Protein AF-A0A8S4BI84-F1 (afdb_monomer)

Foldseek 3Di:
DWKWFFAAFALLCLLVVHQFAWEFAAAQQWTKIWGGHRRGTDPVLIDIDRDHLQLLLQLLCVVLVVVPDDDDSPPCSVVSSVVLLPQAAADLDLVVLVCCQVVHCPQWDWDQTPVRDIDIDGSSRNVSLCCQQVVVSSPDDDGHPLVSNLVSLVVDDPVRSLVHQAHYEYAADRCPHHCNQVSSVVSNLVCCCVPPVVNPPVCSVVRDGDYHYDPPRNCSSVVSVVVVCVVCVPPPLLDDDPVNCVVVPPVSCVSVRPDDIDEPDVCVVCVSRTDIDDCDDQQFGDNPVVVVVHVCCCCPPNHPVDQQLVAEDEAEGAPPYDPVRVVVVVCCSCPVRNHPYYHYYYPVVVVVVVVPPDDDDDDDD

InterPro domains:
  IPR004000 Actin family [PF00022] (15-255)
  IPR004000 Actin family [PF00022] (261-360)
  IPR004000 Actin family [PR00190] (11-30)
  IPR004000 Actin family [PR00190] (107-123)
  IPR004000 Actin family [PTHR11937] (16-249)
  IPR004000 Actin family [SM00268] (1-257)
  IPR020902 Actin/actin-like conserved site [PS01132] (314-326)
  IPR043129 ATPase, nucleotide binding domain [SSF53067] (17-254)
  IPR043129 ATPase, nucleotide binding domain [SSF53067] (255-356)

Solvent-accessible surface area (backbone atoms only — not comparable to full-atom values): 20328 Å² total; per-residue (Å²): 132,50,40,24,38,54,62,52,67,52,40,51,35,66,60,74,70,44,39,52,22,26,39,40,35,21,33,51,77,38,22,39,39,40,38,28,51,84,42,24,43,41,69,94,53,39,45,78,41,92,52,24,41,51,54,33,38,54,44,37,47,53,50,41,39,77,75,68,44,90,68,49,83,72,84,39,42,66,61,45,41,54,48,44,75,73,65,35,30,32,54,71,51,59,72,58,50,50,48,46,45,73,78,41,69,83,58,53,44,81,44,75,44,97,88,68,51,76,45,80,45,35,57,56,29,33,55,23,55,40,38,52,59,40,24,61,79,75,75,38,88,69,73,14,58,46,57,45,50,50,52,38,45,66,72,44,58,77,84,53,33,65,50,33,38,51,28,27,37,46,25,22,59,51,59,66,37,52,47,39,70,64,28,43,54,50,48,40,51,48,50,43,32,58,76,72,45,71,63,44,67,76,62,51,76,73,61,63,72,34,77,45,72,57,94,64,17,60,48,29,56,59,53,11,46,54,52,49,51,63,75,45,62,88,39,72,87,78,54,85,52,72,66,55,37,71,74,53,44,77,63,48,48,31,81,74,61,64,60,52,79,32,71,45,71,74,29,60,76,43,49,92,71,31,58,77,46,66,26,53,56,92,69,36,82,75,36,65,71,56,42,49,57,53,47,52,48,44,43,30,78,89,58,64,55,55,60,42,62,84,32,71,48,79,44,71,34,47,92,84,60,54,65,71,57,56,51,51,53,50,48,44,42,46,72,75,51,36,34,67,40,80,46,81,41,44,50,76,59,52,56,54,39,71,73,65,62,74,82,81,95,81,88,79,135

Mean predicted aligned error: 13.72 Å

Organism: NCBI:txid238744

pLDDT: mean 82.29, std 16.33, range [29.36, 97.94]

Sequence (365 aa):
MVLFWREKPCFCDIYTGLLTGVVVDSGDGVTHICPVYEGFSLPHLTRRLDIAGRDITRYLIKLLLLRGYAFNHSADFETVRMLKEKLCYVGYNIEQEQRLALETTHLVESYMLPDGRQVNVGGERFGAPEALFQPHLINVEGAGVAELLFNTIQAADIDLRADFYKHIVLSGGTTMYPGLPSRLEREIKQLYLERVLEGDVQKLSKFKIRIEDPPRRKHMVFLGGAVLANIMKDKDSFWLSRAEYQEKGLAVLQKLGGGDVMVGAEASACRSLLEVSYPMENGMVRCWEDMLHLWDHTFGPDRLHISPPESKILLTEPPMNPTKNREKITEVMFEKYQFHGIYVAIQAVLTLYAQGRRTITLFTQ

Structure (mmCIF, N/CA/C/O backbone):
data_AF-A0A8S4BI84-F1
#
_entry.id   AF-A0A8S4BI84-F1
#
loop_
_atom_site.group_PDB
_atom_site.id
_atom_site.type_symbol
_atom_site.label_atom_id
_atom_site.label_alt_id
_atom_site.label_comp_id
_atom_site.label_asym_id
_atom_site.label_entity_id
_atom_site.label_seq_id
_atom_site.pdbx_PDB_ins_code
_atom_site.Cartn_x
_atom_site.Cartn_y
_atom_site.Cartn_z
_atom_site.occupancy
_atom_site.B_iso_or_equiv
_atom_site.auth_seq_id
_atom_site.auth_comp_id
_atom_site.auth_asym_id
_atom_site.auth_atom_id
_atom_site.pdbx_PDB_model_num
ATOM 1 N N . MET A 1 1 ? 11.502 -11.682 -30.658 1.00 37.31 1 MET A N 1
ATOM 2 C CA . MET A 1 1 ? 12.633 -10.888 -30.132 1.00 37.31 1 MET A CA 1
ATOM 3 C C . MET A 1 1 ? 12.056 -9.891 -29.127 1.00 37.31 1 MET A C 1
ATOM 5 O O . MET A 1 1 ? 10.971 -9.385 -29.384 1.00 37.31 1 MET A O 1
ATOM 9 N N . VAL A 1 2 ? 12.666 -9.761 -27.947 1.00 33.56 2 VAL A N 1
ATOM 10 C CA . VAL A 1 2 ? 12.025 -9.272 -26.709 1.00 33.56 2 VAL A CA 1
ATOM 11 C C . VAL A 1 2 ? 12.875 -8.163 -26.092 1.00 33.56 2 VAL A C 1
ATOM 13 O O . VAL A 1 2 ? 14.104 -8.276 -26.128 1.00 33.56 2 VAL A O 1
ATOM 16 N N . LEU A 1 3 ? 12.231 -7.128 -25.551 1.00 29.36 3 LEU A N 1
ATOM 17 C CA . LEU A 1 3 ? 12.868 -6.030 -24.819 1.00 29.36 3 LEU A CA 1
ATOM 18 C C . LEU A 1 3 ? 12.619 -6.178 -23.329 1.00 29.36 3 LEU A C 1
ATOM 20 O O . LEU A 1 3 ? 11.584 -6.697 -22.910 1.00 29.36 3 LEU A O 1
ATOM 24 N N . PHE A 1 4 ? 13.586 -5.719 -22.551 1.00 37.12 4 PHE A N 1
ATOM 25 C CA . PHE A 1 4 ? 13.602 -5.903 -21.117 1.00 37.12 4 PHE A CA 1
ATOM 26 C C . PHE A 1 4 ? 14.158 -4.670 -20.404 1.00 37.12 4 PHE A C 1
ATOM 28 O O . PHE A 1 4 ? 15.127 -4.082 -20.881 1.00 37.12 4 PHE A O 1
ATOM 35 N N . TRP A 1 5 ? 13.585 -4.319 -19.253 1.00 33.31 5 TRP A N 1
ATOM 36 C CA . TRP A 1 5 ? 13.916 -3.103 -18.497 1.00 33.31 5 TRP A CA 1
ATOM 37 C C . TRP A 1 5 ? 14.425 -3.421 -17.088 1.00 33.31 5 TRP A C 1
ATOM 39 O O . TRP A 1 5 ? 13.824 -4.248 -16.407 1.00 33.31 5 TRP A O 1
ATOM 49 N N . ARG A 1 6 ? 15.502 -2.759 -16.630 1.00 32.44 6 ARG A N 1
ATOM 50 C CA . ARG A 1 6 ? 15.946 -2.799 -15.217 1.00 32.44 6 ARG A CA 1
ATOM 51 C C . ARG A 1 6 ? 15.224 -1.774 -14.354 1.00 32.44 6 ARG A C 1
ATOM 53 O O . ARG A 1 6 ? 15.107 -0.611 -14.735 1.00 32.44 6 ARG A O 1
ATOM 60 N N . GLU A 1 7 ? 14.881 -2.179 -13.135 1.00 40.94 7 GLU A N 1
ATOM 61 C CA . GLU A 1 7 ? 14.200 -1.328 -12.152 1.00 40.94 7 GLU A CA 1
ATOM 62 C C . GLU A 1 7 ? 15.023 -1.145 -10.868 1.00 40.94 7 GLU A C 1
ATOM 64 O O . GLU A 1 7 ? 16.188 -1.531 -10.809 1.00 40.94 7 GLU A O 1
ATOM 69 N N . LYS A 1 8 ? 14.490 -0.425 -9.871 1.00 43.69 8 LYS A N 1
ATOM 70 C CA . LYS A 1 8 ? 15.256 0.111 -8.728 1.00 43.69 8 LYS A CA 1
ATOM 71 C C . LYS A 1 8 ? 15.120 -0.706 -7.443 1.00 43.69 8 LYS A C 1
ATOM 73 O O . LYS A 1 8 ? 14.076 -1.314 -7.224 1.00 43.69 8 LYS A O 1
ATOM 78 N N . PRO A 1 9 ? 16.095 -0.599 -6.522 1.00 45.34 9 PRO A N 1
ATOM 79 C CA . PRO A 1 9 ? 15.966 -1.142 -5.178 1.00 45.34 9 PRO A CA 1
ATOM 80 C C . PRO A 1 9 ? 15.015 -0.361 -4.276 1.00 45.34 9 PRO A C 1
ATOM 82 O O . PRO A 1 9 ? 15.016 0.871 -4.243 1.00 45.34 9 PRO A O 1
ATOM 85 N N . CYS A 1 10 ? 14.222 -1.102 -3.502 1.00 52.59 10 CYS A N 1
ATOM 86 C CA . CYS A 1 10 ? 13.316 -0.563 -2.496 1.00 52.59 10 CYS A CA 1
ATOM 87 C C . CYS A 1 10 ? 14.057 -0.323 -1.172 1.00 52.59 10 CYS A C 1
ATOM 89 O O . CYS A 1 10 ? 14.676 -1.223 -0.605 1.00 52.59 10 CYS A O 1
ATOM 91 N N . PHE A 1 11 ? 13.994 0.907 -0.654 1.00 53.00 11 PHE A N 1
ATOM 92 C CA . PHE A 1 11 ? 14.768 1.321 0.524 1.00 53.00 11 PHE A CA 1
ATOM 93 C C . PHE A 1 11 ? 14.364 0.618 1.824 1.00 53.00 11 PHE A C 1
ATOM 95 O O . PHE A 1 11 ? 15.198 0.469 2.716 1.00 53.00 11 PHE A O 1
ATOM 102 N N . CYS A 1 12 ? 13.102 0.200 1.949 1.00 51.00 12 CYS A N 1
ATOM 103 C CA . CYS A 1 12 ? 12.615 -0.475 3.154 1.00 51.00 12 CYS A CA 1
ATOM 104 C C . CYS A 1 12 ? 13.267 -1.850 3.333 1.00 51.00 12 CYS A C 1
ATOM 106 O O . CYS A 1 12 ? 13.656 -2.201 4.446 1.00 51.00 12 CYS A O 1
ATOM 108 N N . ASP A 1 13 ? 13.472 -2.569 2.232 1.00 50.44 13 ASP A N 1
ATOM 109 C CA . ASP A 1 13 ? 14.005 -3.933 2.243 1.00 50.44 13 ASP A CA 1
ATOM 110 C C . ASP A 1 13 ? 15.516 -3.958 2.522 1.00 50.44 13 ASP A C 1
ATOM 112 O O . ASP A 1 13 ? 16.015 -4.808 3.260 1.00 50.44 13 ASP A O 1
ATOM 116 N N . ILE A 1 14 ? 16.239 -2.923 2.077 1.00 52.97 14 ILE A N 1
ATOM 117 C CA . ILE A 1 14 ? 17.652 -2.708 2.435 1.00 52.97 14 ILE A CA 1
ATOM 118 C C . ILE A 1 14 ? 17.831 -2.575 3.958 1.00 52.97 14 ILE A C 1
ATOM 120 O O . ILE A 1 14 ? 18.846 -3.012 4.500 1.00 52.97 14 ILE A O 1
ATOM 124 N N . TYR A 1 15 ? 16.862 -1.982 4.663 1.00 53.41 15 TYR A N 1
ATOM 125 C CA . TYR A 1 15 ? 16.938 -1.816 6.116 1.00 53.41 15 TYR A CA 1
ATOM 126 C C . TYR A 1 15 ? 16.636 -3.111 6.879 1.00 53.41 15 TYR A C 1
ATOM 128 O O . TYR A 1 15 ? 17.268 -3.383 7.899 1.00 53.41 15 TYR A O 1
ATOM 136 N N . THR A 1 16 ? 15.676 -3.906 6.406 1.00 59.72 16 THR A N 1
ATOM 137 C CA . THR A 1 16 ? 15.330 -5.195 7.025 1.00 59.72 16 THR A CA 1
ATOM 138 C C . THR A 1 16 ? 16.296 -6.314 6.629 1.00 59.72 16 THR A C 1
ATOM 140 O O . THR A 1 16 ? 16.311 -7.361 7.275 1.00 59.72 16 THR A O 1
ATOM 143 N N . GLY A 1 17 ? 17.142 -6.087 5.617 1.00 65.88 17 GLY A N 1
ATOM 144 C CA . GLY A 1 17 ? 18.071 -7.085 5.085 1.00 65.88 17 GLY A CA 1
ATOM 145 C C . GLY A 1 17 ? 17.378 -8.133 4.212 1.00 65.88 17 GLY A C 1
ATOM 146 O O . GLY A 1 17 ? 17.958 -9.184 3.938 1.00 65.88 17 GLY A O 1
ATOM 147 N N . LEU A 1 18 ? 16.140 -7.863 3.797 1.00 76.81 18 LEU A N 1
ATOM 148 C CA . LEU A 1 18 ? 15.401 -8.695 2.863 1.00 76.81 18 LEU A CA 1
ATOM 149 C C . LEU A 1 18 ? 15.699 -8.215 1.444 1.00 76.81 18 LEU A C 1
ATOM 151 O O . LEU A 1 18 ? 15.818 -7.025 1.187 1.00 76.81 18 LEU A O 1
ATOM 155 N N . LEU A 1 19 ? 15.855 -9.151 0.514 1.00 76.75 19 LEU A N 1
ATOM 156 C CA . LEU A 1 19 ? 15.965 -8.828 -0.912 1.00 76.75 19 LEU A CA 1
ATOM 157 C C . LEU A 1 19 ? 14.649 -9.103 -1.643 1.00 76.75 19 LEU A C 1
ATOM 159 O O . LEU A 1 19 ? 14.375 -8.490 -2.665 1.00 76.75 19 LEU A O 1
ATOM 163 N N . THR A 1 20 ? 13.814 -9.984 -1.099 1.00 84.75 20 THR A N 1
ATOM 164 C CA . THR A 1 20 ? 12.537 -10.370 -1.695 1.00 84.75 20 THR A CA 1
ATOM 165 C C . THR A 1 20 ? 11.432 -10.231 -0.659 1.00 84.75 20 THR A C 1
ATOM 167 O O . THR A 1 20 ? 11.575 -10.718 0.463 1.00 84.75 20 THR A O 1
ATOM 170 N N . GLY A 1 21 ? 10.333 -9.585 -1.035 1.00 90.25 21 GLY A N 1
ATOM 171 C CA . GLY A 1 21 ? 9.196 -9.341 -0.160 1.00 90.25 21 GLY A CA 1
ATOM 172 C C . GLY A 1 21 ? 8.162 -8.404 -0.770 1.00 90.25 21 GLY A C 1
ATOM 173 O O . GLY A 1 21 ? 8.218 -8.052 -1.943 1.00 90.25 21 GLY A O 1
ATOM 174 N N . VAL A 1 22 ? 7.182 -8.012 0.035 1.00 93.88 22 VAL A N 1
ATOM 175 C CA . VAL A 1 22 ? 6.178 -7.016 -0.337 1.00 93.88 22 VAL A CA 1
ATOM 176 C C . VAL A 1 22 ? 6.125 -5.949 0.736 1.00 93.88 22 VAL A C 1
ATOM 178 O O . VAL A 1 22 ? 5.814 -6.231 1.892 1.00 93.88 22 VAL A O 1
ATOM 181 N N . VAL A 1 23 ? 6.388 -4.708 0.342 1.00 93.75 23 VAL A N 1
ATOM 182 C CA . VAL A 1 23 ? 6.321 -3.555 1.235 1.00 93.75 23 VAL A CA 1
ATOM 183 C C . VAL A 1 23 ? 4.927 -2.950 1.167 1.00 93.75 23 VAL A C 1
ATOM 185 O O . VAL A 1 23 ? 4.461 -2.557 0.097 1.00 93.75 23 VAL A O 1
ATOM 188 N N . VAL A 1 24 ? 4.272 -2.840 2.319 1.00 95.69 24 VAL A N 1
ATOM 189 C CA . VAL A 1 24 ? 3.043 -2.063 2.498 1.00 95.69 24 VAL A CA 1
ATOM 190 C C . VAL A 1 24 ? 3.432 -0.734 3.133 1.00 95.69 24 VAL A C 1
ATOM 192 O O . VAL A 1 24 ? 3.633 -0.653 4.346 1.00 95.69 24 VAL A O 1
ATOM 195 N N . ASP A 1 25 ? 3.563 0.304 2.313 1.00 94.31 25 ASP A N 1
ATOM 196 C CA . ASP A 1 25 ? 3.909 1.650 2.764 1.00 94.31 25 ASP A CA 1
ATOM 197 C C . ASP A 1 25 ? 2.653 2.516 2.859 1.00 94.31 25 ASP A C 1
ATOM 199 O O . ASP A 1 25 ? 2.055 2.867 1.845 1.00 94.31 25 ASP A O 1
ATOM 203 N N . SER A 1 26 ? 2.233 2.856 4.079 1.00 94.38 26 SER A N 1
ATOM 204 C CA . SER A 1 26 ? 1.053 3.696 4.319 1.00 94.38 26 SER A CA 1
ATOM 205 C C . SER A 1 26 ? 1.449 5.019 4.974 1.00 94.38 26 SER A C 1
ATOM 207 O O . SER A 1 26 ? 1.769 5.093 6.169 1.00 94.38 26 SER A O 1
ATOM 209 N N . GLY A 1 27 ? 1.450 6.079 4.161 1.00 88.94 27 GLY A N 1
ATOM 210 C CA . GLY A 1 27 ? 1.873 7.428 4.537 1.00 88.94 27 GLY A CA 1
ATOM 211 C C . GLY A 1 27 ? 0.734 8.316 5.046 1.00 88.94 27 GLY A C 1
ATOM 212 O O . GLY A 1 27 ? -0.234 7.846 5.644 1.00 88.94 27 GLY A O 1
ATOM 213 N N . ASP A 1 28 ? 0.852 9.628 4.817 1.00 88.25 28 ASP A N 1
ATOM 214 C CA . ASP A 1 28 ? -0.221 10.593 5.113 1.00 88.25 28 ASP A CA 1
ATOM 215 C C . ASP A 1 28 ? -1.261 10.673 3.989 1.00 88.25 28 ASP A C 1
ATOM 217 O O . ASP A 1 28 ? -2.449 10.726 4.274 1.00 88.25 28 ASP A O 1
ATOM 221 N N . GLY A 1 29 ? -0.837 10.672 2.721 1.00 86.44 29 GLY A N 1
ATOM 222 C CA . GLY A 1 29 ? -1.740 10.906 1.585 1.00 86.44 29 GLY A CA 1
ATOM 223 C C . GLY A 1 29 ? -2.065 9.687 0.725 1.00 86.44 29 GLY A C 1
ATOM 224 O O . GLY A 1 29 ? -3.016 9.737 -0.040 1.00 86.44 29 GLY A O 1
ATOM 225 N N . VAL A 1 30 ? -1.271 8.621 0.804 1.00 91.50 30 VAL A N 1
ATOM 226 C CA . VAL A 1 30 ? -1.419 7.445 -0.060 1.00 91.50 30 VAL A CA 1
ATOM 227 C C . VAL A 1 30 ? -0.842 6.204 0.614 1.00 91.50 30 VAL A C 1
ATOM 229 O O . VAL A 1 30 ? 0.085 6.309 1.425 1.00 91.50 30 VAL A O 1
ATOM 232 N N . THR A 1 31 ? -1.392 5.044 0.265 1.00 92.75 31 THR A N 1
ATOM 233 C CA . THR A 1 31 ? -0.838 3.738 0.614 1.00 92.75 31 THR A CA 1
ATOM 234 C C . THR A 1 31 ? -0.375 3.022 -0.653 1.00 92.75 31 THR A C 1
ATOM 236 O O . THR A 1 31 ? -1.124 2.926 -1.622 1.00 92.75 31 THR A O 1
ATOM 239 N N . HIS A 1 32 ? 0.853 2.513 -0.653 1.00 92.38 32 HIS A N 1
ATOM 240 C CA . HIS A 1 32 ? 1.416 1.720 -1.740 1.00 92.38 32 HIS A CA 1
ATOM 241 C C . HIS A 1 32 ? 1.693 0.297 -1.276 1.00 92.38 32 HIS A C 1
ATOM 243 O O . HIS A 1 32 ? 2.150 0.064 -0.159 1.00 92.38 32 HIS A O 1
ATOM 249 N N . ILE A 1 33 ? 1.446 -0.649 -2.172 1.00 94.38 33 ILE A N 1
ATOM 250 C CA . ILE A 1 33 ? 1.879 -2.033 -2.034 1.00 94.38 33 ILE A CA 1
ATOM 251 C C . ILE A 1 33 ? 2.880 -2.274 -3.152 1.00 94.38 33 ILE A C 1
ATOM 253 O O . ILE A 1 33 ? 2.511 -2.245 -4.327 1.00 94.38 33 ILE A O 1
ATOM 257 N N . CYS A 1 34 ? 4.138 -2.463 -2.773 1.00 91.31 34 CYS A N 1
ATOM 258 C CA . CYS A 1 34 ? 5.268 -2.576 -3.683 1.00 91.31 34 CYS A CA 1
ATOM 259 C C . CYS A 1 34 ? 5.944 -3.937 -3.485 1.00 91.31 34 CYS A C 1
ATOM 261 O O . CYS A 1 34 ? 6.628 -4.137 -2.477 1.00 91.31 34 CYS A O 1
ATOM 263 N N . PRO A 1 35 ? 5.727 -4.897 -4.397 1.00 89.69 35 PRO A N 1
ATOM 264 C CA . PRO A 1 35 ? 6.488 -6.137 -4.429 1.00 89.69 35 PRO A CA 1
ATOM 265 C C . PRO A 1 35 ? 7.923 -5.876 -4.863 1.00 89.69 35 PRO A C 1
ATOM 267 O O . PRO A 1 35 ? 8.177 -5.073 -5.762 1.00 89.69 35 PRO A O 1
ATOM 270 N N . VAL A 1 36 ? 8.850 -6.575 -4.226 1.00 84.75 36 VAL A N 1
ATOM 271 C CA . VAL A 1 36 ? 10.286 -6.446 -4.436 1.00 84.75 36 VAL A CA 1
ATOM 272 C C . VAL A 1 36 ? 10.872 -7.841 -4.538 1.00 84.75 36 VAL A C 1
ATOM 274 O O . VAL A 1 36 ? 10.562 -8.712 -3.728 1.00 84.75 36 VAL A O 1
ATOM 277 N N . TYR A 1 37 ? 11.706 -8.071 -5.539 1.00 83.62 37 TYR A N 1
ATOM 278 C CA . TYR A 1 37 ? 12.355 -9.347 -5.787 1.00 83.62 37 TYR A CA 1
A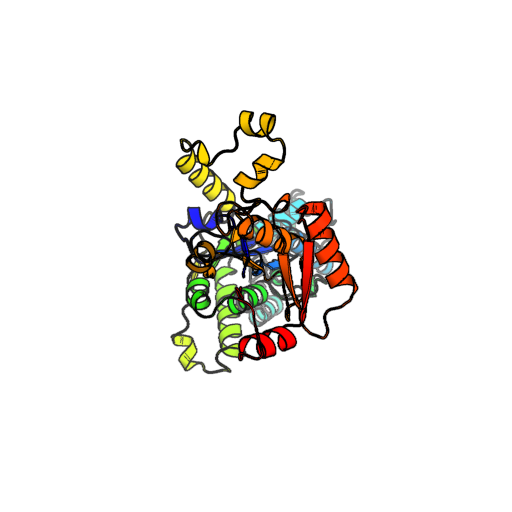TOM 279 C C . TYR A 1 37 ? 13.845 -9.124 -6.044 1.00 83.62 37 TYR A C 1
ATOM 281 O O . TYR A 1 37 ? 14.212 -8.290 -6.865 1.00 83.62 37 TYR A O 1
ATOM 289 N N . GLU A 1 38 ? 14.703 -9.826 -5.301 1.00 78.38 38 GLU A N 1
ATOM 290 C CA . GLU A 1 38 ? 16.170 -9.712 -5.374 1.00 78.38 38 GLU A CA 1
ATOM 291 C C . GLU A 1 38 ? 16.710 -8.268 -5.315 1.00 78.38 38 GLU A C 1
ATOM 293 O O . GLU A 1 38 ? 17.726 -7.920 -5.914 1.00 78.38 38 GLU A O 1
ATOM 298 N N . GLY A 1 39 ? 16.039 -7.414 -4.546 1.00 67.56 39 GLY A N 1
ATOM 299 C CA . GLY A 1 39 ? 16.393 -6.014 -4.383 1.00 67.56 39 GLY A CA 1
ATOM 300 C C . GLY A 1 39 ? 15.920 -5.138 -5.534 1.00 67.56 39 GLY A C 1
ATOM 301 O O . GLY A 1 39 ? 16.457 -4.052 -5.688 1.00 67.56 39 GLY A O 1
ATOM 302 N N . PHE A 1 40 ? 14.930 -5.563 -6.318 1.00 68.69 40 PHE A N 1
ATOM 303 C CA . PHE A 1 40 ? 14.316 -4.782 -7.390 1.00 68.69 40 PHE A CA 1
ATOM 304 C C . PHE A 1 40 ? 12.805 -4.682 -7.187 1.00 68.69 40 PHE A C 1
ATOM 306 O O . PHE A 1 40 ? 12.138 -5.689 -6.970 1.00 68.69 40 PHE A O 1
ATOM 313 N N . SER A 1 41 ? 12.251 -3.469 -7.227 1.00 75.25 41 SER A N 1
ATOM 314 C CA . SER A 1 41 ? 10.800 -3.256 -7.217 1.00 75.25 41 SER A CA 1
ATOM 315 C C . SER A 1 41 ? 10.163 -3.810 -8.487 1.00 75.25 41 SER A C 1
ATOM 317 O O . SER A 1 41 ? 10.793 -3.714 -9.532 1.00 75.25 41 SER A O 1
ATOM 319 N N . LEU A 1 42 ? 8.910 -4.270 -8.409 1.00 78.00 42 LEU A N 1
ATOM 320 C CA . LEU A 1 42 ? 8.088 -4.697 -9.549 1.00 78.00 42 LEU A CA 1
ATOM 321 C C . LEU A 1 42 ? 6.921 -3.697 -9.778 1.00 78.00 42 LEU A C 1
ATOM 323 O O . LEU A 1 42 ? 5.830 -3.870 -9.221 1.00 78.00 42 LEU A O 1
ATOM 327 N N . PRO A 1 43 ? 7.090 -2.621 -10.567 1.00 76.19 43 PRO A N 1
ATOM 328 C CA . PRO A 1 43 ? 6.110 -1.565 -10.826 1.00 76.19 43 PRO A CA 1
ATOM 329 C C . PRO A 1 43 ? 4.832 -2.052 -11.492 1.00 76.19 43 PRO A C 1
ATOM 331 O O . PRO A 1 43 ? 3.756 -1.613 -11.093 1.00 76.19 43 PRO A O 1
ATOM 334 N N . HIS A 1 44 ? 4.906 -3.011 -12.418 1.00 77.94 44 HIS A N 1
ATOM 335 C CA . HIS A 1 44 ? 3.715 -3.601 -13.047 1.00 77.94 44 HIS A CA 1
ATOM 336 C C . HIS A 1 44 ? 2.784 -4.296 -12.026 1.00 77.94 44 HIS A C 1
ATOM 338 O O . HIS A 1 44 ? 1.559 -4.338 -12.208 1.00 77.94 44 HIS A O 1
ATOM 344 N N . LEU A 1 45 ? 3.338 -4.778 -10.906 1.00 82.62 45 LEU A N 1
ATOM 345 C CA . LEU A 1 45 ? 2.587 -5.319 -9.767 1.00 82.62 45 LEU A CA 1
ATOM 346 C C . LEU A 1 45 ? 2.327 -4.289 -8.667 1.00 82.62 45 LEU A C 1
ATOM 348 O O . LEU A 1 45 ? 1.527 -4.550 -7.771 1.00 82.62 45 LEU A O 1
ATOM 352 N N . THR A 1 46 ? 2.959 -3.119 -8.717 1.00 86.00 46 THR A N 1
ATOM 353 C CA . THR A 1 46 ? 2.775 -2.099 -7.691 1.00 86.00 46 THR A CA 1
ATOM 354 C C . THR A 1 46 ? 1.348 -1.572 -7.766 1.00 86.00 46 THR A C 1
ATOM 356 O O . THR A 1 46 ? 0.797 -1.294 -8.837 1.00 86.00 46 THR A O 1
ATOM 359 N N . ARG A 1 47 ? 0.707 -1.487 -6.603 1.00 90.31 47 ARG A N 1
ATOM 360 C CA . ARG A 1 47 ? -0.666 -1.004 -6.467 1.00 90.31 47 ARG A CA 1
ATOM 361 C C . ARG A 1 47 ? -0.708 0.162 -5.507 1.00 90.31 47 ARG A C 1
ATOM 363 O O . ARG A 1 47 ? 0.059 0.241 -4.547 1.00 90.31 47 ARG A O 1
ATOM 370 N N . ARG A 1 48 ? -1.633 1.068 -5.790 1.00 90.81 48 ARG A N 1
ATOM 371 C CA . ARG A 1 48 ? -1.860 2.286 -5.033 1.00 90.81 48 ARG A CA 1
ATOM 372 C C . ARG A 1 48 ? -3.283 2.272 -4.498 1.00 90.81 48 ARG A C 1
ATOM 374 O O . ARG A 1 48 ? -4.216 1.988 -5.241 1.00 90.81 48 ARG A O 1
ATOM 381 N N . LEU A 1 49 ? -3.417 2.595 -3.222 1.00 91.62 49 LEU A N 1
ATOM 382 C CA . LEU A 1 49 ? -4.678 2.852 -2.551 1.00 91.62 49 LEU A CA 1
ATOM 383 C C . LEU A 1 49 ? -4.702 4.330 -2.157 1.00 91.62 49 LEU A C 1
ATOM 385 O O . LEU A 1 49 ? -3.845 4.792 -1.397 1.00 91.62 49 LEU A O 1
ATOM 389 N N . ASP A 1 50 ? -5.694 5.062 -2.657 1.00 92.94 50 ASP A N 1
ATOM 390 C CA . ASP A 1 50 ? -5.915 6.485 -2.360 1.00 92.94 50 ASP A CA 1
ATOM 391 C C . ASP A 1 50 ? -6.589 6.685 -0.993 1.00 92.94 50 ASP A C 1
ATOM 393 O O . ASP A 1 50 ? -7.569 7.411 -0.848 1.00 92.94 50 ASP A O 1
ATOM 397 N N . ILE A 1 51 ? -6.069 5.980 0.014 1.00 94.06 51 ILE A N 1
ATOM 398 C CA . ILE A 1 51 ? -6.485 6.057 1.412 1.00 94.06 51 ILE A CA 1
ATOM 399 C C . ILE A 1 51 ? -5.238 5.983 2.275 1.00 94.06 51 ILE A C 1
ATOM 401 O O . ILE A 1 51 ? -4.436 5.051 2.153 1.00 94.06 51 ILE A O 1
ATOM 405 N N . ALA A 1 52 ? -5.085 6.950 3.171 1.00 94.62 52 ALA A N 1
ATOM 406 C CA . ALA A 1 52 ? -3.980 6.979 4.115 1.00 94.62 52 ALA A CA 1
ATOM 407 C C . ALA A 1 52 ? -4.321 7.777 5.384 1.00 94.62 52 ALA A C 1
ATOM 409 O O . ALA A 1 52 ? -5.484 7.959 5.753 1.00 94.62 52 ALA A O 1
ATOM 410 N N . GLY A 1 53 ? -3.293 8.239 6.100 1.00 94.50 53 GLY A N 1
ATOM 411 C CA . GLY A 1 53 ? -3.438 8.890 7.398 1.00 94.50 53 GLY A CA 1
ATOM 412 C C . GLY A 1 53 ? -4.359 10.111 7.391 1.00 94.50 53 GLY A C 1
ATOM 413 O O . GLY A 1 53 ? -5.096 10.306 8.361 1.00 94.50 53 GLY A O 1
ATOM 414 N N . ARG A 1 54 ? -4.345 10.905 6.319 1.00 94.44 54 ARG A N 1
ATOM 415 C CA . ARG A 1 54 ? -5.160 12.109 6.141 1.00 94.44 54 ARG A CA 1
ATOM 416 C C . ARG A 1 54 ? -6.635 11.783 6.010 1.00 94.44 54 ARG A C 1
ATOM 418 O O . ARG A 1 54 ? -7.454 12.448 6.643 1.00 94.44 54 ARG A O 1
ATOM 425 N N . ASP A 1 55 ? -6.967 10.770 5.222 1.00 95.75 55 ASP A N 1
ATOM 426 C CA . ASP A 1 55 ? -8.350 10.362 4.971 1.00 95.75 55 ASP A CA 1
ATOM 427 C C . ASP A 1 55 ? -8.970 9.779 6.237 1.00 95.75 55 ASP A C 1
ATOM 429 O O . ASP A 1 55 ? -10.088 10.139 6.599 1.00 95.75 55 ASP A O 1
ATOM 433 N N . ILE A 1 56 ? -8.190 9.003 6.997 1.00 96.81 56 ILE A N 1
ATOM 434 C CA . ILE A 1 56 ? -8.601 8.500 8.312 1.00 96.81 56 ILE A CA 1
ATOM 435 C C . ILE A 1 56 ? -8.832 9.655 9.293 1.00 96.81 56 ILE A C 1
ATOM 437 O O . ILE A 1 56 ? -9.830 9.656 10.009 1.00 96.81 56 ILE A O 1
ATOM 441 N N . THR A 1 57 ? -7.957 10.671 9.318 1.00 96.75 57 THR A N 1
ATOM 442 C CA . THR A 1 57 ? -8.173 11.862 10.159 1.00 96.75 57 THR A CA 1
ATOM 443 C C . THR A 1 57 ? -9.462 12.587 9.756 1.00 96.75 57 THR A C 1
ATOM 445 O O . THR A 1 57 ? -10.264 12.931 10.622 1.00 96.75 57 THR A O 1
ATOM 448 N N . ARG A 1 58 ? -9.717 12.786 8.454 1.00 95.00 58 ARG A N 1
ATOM 449 C CA . ARG A 1 58 ? -10.965 13.413 7.972 1.00 95.00 58 ARG A CA 1
ATOM 450 C C . ARG A 1 58 ? -12.196 12.593 8.341 1.00 95.00 58 ARG A C 1
ATOM 452 O O . ARG A 1 58 ? -13.218 13.165 8.719 1.00 95.00 58 ARG A O 1
ATOM 459 N N . TYR A 1 59 ? -12.097 11.272 8.249 1.00 96.31 59 TYR A N 1
ATOM 460 C CA . TYR A 1 59 ? -13.185 10.379 8.609 1.00 96.31 59 TYR A CA 1
ATOM 461 C C . TYR A 1 59 ? -13.460 10.396 10.113 1.00 96.31 59 TYR A C 1
ATOM 463 O O . TYR A 1 59 ? -14.616 10.488 10.518 1.00 96.31 59 TYR A O 1
ATOM 471 N N . LEU A 1 60 ? -12.418 10.441 10.945 1.00 96.69 60 LEU A N 1
ATOM 472 C CA . LEU A 1 60 ? -12.562 10.595 12.390 1.00 96.69 60 LEU A CA 1
ATOM 473 C C . LEU A 1 60 ? -13.275 11.904 12.762 1.00 96.69 60 LEU A C 1
ATOM 475 O O . LEU A 1 60 ? -14.153 11.886 13.618 1.00 96.69 60 LEU A O 1
ATOM 479 N N . ILE A 1 61 ? -12.975 13.018 12.081 1.00 95.62 61 ILE A N 1
ATOM 480 C CA . ILE A 1 61 ? -13.710 14.286 12.262 1.00 95.62 61 ILE A CA 1
ATOM 481 C C . ILE A 1 61 ? -15.204 14.086 11.972 1.00 95.62 61 ILE A C 1
ATOM 483 O O . ILE A 1 61 ? -16.046 14.508 12.762 1.00 95.62 61 ILE A O 1
ATOM 487 N N . LYS A 1 62 ? -15.542 13.397 10.873 1.00 94.56 62 LYS A N 1
ATOM 488 C CA . LYS A 1 62 ? -16.934 13.088 10.509 1.00 94.56 62 LYS A CA 1
ATOM 489 C C . LYS A 1 62 ? -17.624 12.223 11.571 1.00 94.56 62 LYS A C 1
ATOM 491 O O . LYS A 1 62 ? -18.765 12.502 11.922 1.00 94.56 62 LYS A O 1
ATOM 496 N N . LEU A 1 63 ? -16.944 11.206 12.103 1.00 94.94 63 LEU A N 1
ATOM 497 C CA . LEU A 1 63 ? -17.487 10.345 13.161 1.00 94.94 63 LEU A CA 1
ATOM 498 C C . LEU A 1 63 ? -17.725 11.116 14.469 1.00 94.94 63 LEU A C 1
ATOM 500 O O . LEU A 1 63 ? -18.785 10.988 15.077 1.00 94.94 63 LEU A O 1
ATOM 504 N N . LEU A 1 64 ? -16.780 11.969 14.871 1.00 94.56 64 LEU A N 1
ATOM 505 C CA . LEU A 1 64 ? -16.923 12.817 16.057 1.00 94.56 64 LEU A CA 1
ATOM 506 C C . LEU A 1 64 ? -18.057 13.842 15.899 1.00 94.56 64 LEU A C 1
ATOM 508 O O . LEU A 1 64 ? -18.782 14.100 16.861 1.00 94.56 64 LEU A O 1
ATOM 512 N N . LEU A 1 65 ? -18.265 14.362 14.685 1.00 93.56 65 LEU A N 1
ATOM 513 C CA . LEU A 1 65 ? -19.386 15.246 14.369 1.00 93.56 65 LEU A CA 1
ATOM 514 C C . LEU A 1 65 ? -20.739 14.544 14.540 1.00 93.56 65 LEU A C 1
ATOM 516 O O . LEU A 1 65 ? -21.644 15.113 15.147 1.00 93.56 65 LEU A O 1
ATOM 520 N N . LEU A 1 66 ? -20.865 13.295 14.077 1.00 92.25 66 LEU A N 1
ATOM 521 C CA . LEU A 1 66 ? -22.080 12.486 14.259 1.00 92.25 66 LEU A CA 1
ATOM 522 C C . LEU A 1 66 ? -22.380 12.192 15.737 1.00 92.25 66 LEU A C 1
ATOM 524 O O . LEU A 1 66 ? -23.542 12.057 16.111 1.00 92.25 66 LEU A O 1
ATOM 528 N N . ARG A 1 67 ? -21.347 12.144 16.585 1.00 90.12 67 ARG A N 1
ATOM 529 C CA . ARG A 1 67 ? -21.479 12.006 18.044 1.00 90.12 67 ARG A CA 1
ATOM 530 C C . ARG A 1 67 ? -21.864 13.310 18.757 1.00 90.12 67 ARG A C 1
ATOM 532 O O . ARG A 1 67 ? -22.154 13.287 19.949 1.00 90.12 67 ARG A O 1
ATOM 539 N N . GLY A 1 68 ? -21.882 14.435 18.041 1.00 91.50 68 GLY A N 1
ATOM 540 C CA . GLY A 1 68 ? -22.254 15.750 18.566 1.00 91.50 68 GLY A CA 1
ATOM 541 C C . GLY A 1 68 ? -21.074 16.665 18.907 1.00 91.50 68 GLY A C 1
ATOM 542 O O . GLY A 1 68 ? -21.291 17.747 19.452 1.00 91.50 68 GLY A O 1
ATOM 543 N N . TYR A 1 69 ? -19.834 16.283 18.580 1.00 91.62 69 TYR A N 1
ATOM 544 C CA . TYR A 1 69 ? -18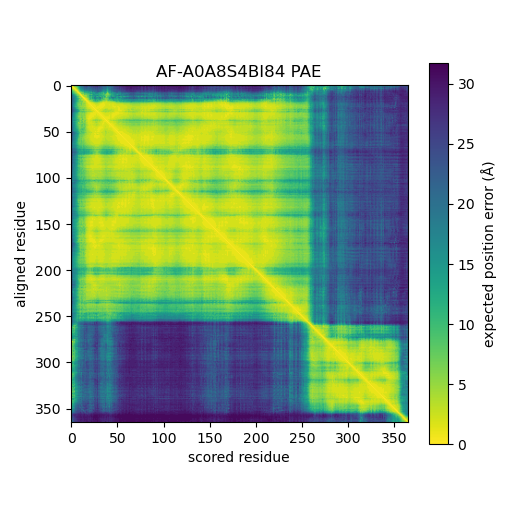.673 17.160 18.734 1.00 91.62 69 TYR A CA 1
ATOM 545 C C . TYR A 1 69 ? -18.465 18.003 17.471 1.00 91.62 69 TYR A C 1
ATOM 547 O O . TYR A 1 69 ? -18.062 17.497 16.426 1.00 91.62 69 TYR A O 1
ATOM 555 N N . ALA A 1 70 ? -18.725 19.307 17.567 1.00 88.88 70 ALA A N 1
ATOM 556 C CA . ALA A 1 70 ? -18.610 20.241 16.449 1.00 88.88 70 ALA A CA 1
ATOM 557 C C . ALA A 1 70 ? -17.143 20.606 16.140 1.00 88.88 70 ALA A C 1
ATOM 559 O O . ALA A 1 70 ? -16.687 21.699 16.468 1.00 88.88 70 ALA A O 1
ATOM 560 N N . PHE A 1 71 ? -16.411 19.685 15.511 1.00 88.12 71 PHE A N 1
ATOM 561 C CA . PHE A 1 71 ? -15.070 19.936 14.978 1.00 88.12 71 PHE A CA 1
ATOM 562 C C . PHE A 1 71 ? -15.124 20.499 13.557 1.00 88.12 71 PHE A C 1
ATOM 564 O O . PHE A 1 71 ? -15.912 20.052 12.721 1.00 88.12 71 PHE A O 1
ATOM 571 N N . ASN A 1 72 ? -14.243 21.449 13.256 1.00 85.88 72 ASN A N 1
ATOM 572 C CA . ASN A 1 72 ? -14.055 21.969 11.909 1.00 85.88 72 ASN A CA 1
ATOM 573 C C . ASN A 1 72 ? -12.985 21.155 11.161 1.00 85.88 72 ASN A C 1
ATOM 575 O O . ASN A 1 72 ? -11.891 20.927 11.676 1.00 85.88 72 ASN A O 1
ATOM 579 N N . HIS A 1 73 ? -13.272 20.771 9.912 1.00 80.19 73 HIS A N 1
ATOM 580 C CA . HIS A 1 73 ? -12.364 19.978 9.074 1.00 80.19 73 HIS A CA 1
ATOM 581 C C . HIS A 1 73 ? -10.964 20.578 8.885 1.00 80.19 73 HIS A C 1
ATOM 583 O O . HIS A 1 73 ? -10.022 19.813 8.689 1.00 80.19 73 HIS A O 1
ATOM 589 N N . SER A 1 74 ? -10.824 21.906 8.923 1.00 83.12 74 SER A N 1
ATOM 590 C CA . SER A 1 74 ? -9.544 22.587 8.693 1.00 83.12 74 SER A CA 1
ATOM 591 C C . SER A 1 74 ? -8.868 23.011 9.994 1.00 83.12 74 SER A C 1
ATOM 593 O O . SER A 1 74 ? -7.689 22.729 10.185 1.00 83.12 74 SER A O 1
ATOM 595 N N . ALA A 1 75 ? -9.601 23.681 10.889 1.00 86.75 75 ALA A N 1
ATOM 596 C CA . ALA A 1 75 ? -9.012 24.269 12.095 1.00 86.75 75 ALA A CA 1
ATOM 597 C C . ALA A 1 75 ? -8.581 23.207 13.118 1.00 86.75 75 ALA A C 1
ATOM 599 O O . ALA A 1 75 ? -7.520 23.331 13.725 1.00 86.75 75 ALA A O 1
ATOM 600 N N . ASP A 1 76 ? -9.362 22.133 13.254 1.00 90.56 76 ASP A N 1
ATOM 601 C CA . ASP A 1 76 ? -9.131 21.104 14.271 1.00 90.56 76 ASP A CA 1
ATOM 602 C C . ASP A 1 76 ? -8.406 19.872 13.720 1.00 90.56 76 ASP A C 1
ATOM 604 O O . ASP A 1 76 ? -8.203 18.894 14.443 1.00 90.56 76 ASP A O 1
ATOM 608 N N . PHE A 1 77 ? -7.995 19.906 12.447 1.00 92.31 77 PHE A N 1
ATOM 609 C CA . PHE A 1 77 ? -7.394 18.761 11.764 1.00 92.31 77 PHE A CA 1
ATOM 610 C C . PHE A 1 77 ? -6.194 18.197 12.528 1.00 92.31 77 PHE A C 1
ATOM 612 O O . PHE A 1 77 ? -6.089 16.988 12.728 1.00 92.31 77 PHE A O 1
ATOM 619 N N . GLU A 1 78 ? -5.310 19.076 12.995 1.00 93.69 78 GLU A N 1
ATOM 620 C CA . GLU A 1 78 ? -4.093 18.683 13.703 1.00 93.69 78 GLU A CA 1
ATOM 621 C C . GLU A 1 78 ? -4.394 18.111 15.094 1.00 93.69 78 GLU A C 1
ATOM 623 O O . GLU A 1 78 ? -3.820 17.100 15.504 1.00 93.69 78 GLU A O 1
ATOM 628 N N . THR A 1 79 ? -5.369 18.691 15.795 1.00 93.50 79 THR A N 1
ATOM 629 C CA . THR A 1 79 ? -5.846 18.181 17.085 1.00 93.50 79 THR A CA 1
ATOM 630 C C . THR A 1 79 ? -6.423 16.777 16.941 1.00 93.50 79 THR A C 1
ATOM 632 O O . THR A 1 79 ? -6.093 15.880 17.721 1.00 93.50 79 THR A O 1
ATOM 635 N N . VAL A 1 80 ? -7.236 16.553 15.906 1.00 95.31 80 VAL A N 1
ATOM 636 C CA . VAL A 1 80 ? -7.830 15.241 15.631 1.00 95.31 80 VAL A CA 1
ATOM 637 C C . VAL A 1 80 ? -6.788 14.252 15.102 1.00 95.31 80 VAL A C 1
ATOM 639 O O . VAL A 1 80 ? -6.867 13.068 15.423 1.00 95.31 80 VAL A O 1
ATOM 642 N N . ARG A 1 81 ? -5.748 14.706 14.389 1.00 95.75 81 ARG A N 1
ATOM 643 C CA . ARG A 1 81 ? -4.592 13.871 14.020 1.00 95.75 81 ARG A CA 1
ATOM 644 C C . ARG A 1 81 ? -3.860 13.350 15.261 1.00 95.75 81 ARG A C 1
ATOM 646 O O . ARG A 1 81 ? -3.557 12.160 15.321 1.00 95.75 81 ARG A O 1
ATOM 653 N N . MET A 1 82 ? -3.615 14.204 16.257 1.00 94.81 82 MET A N 1
ATOM 654 C CA . MET A 1 82 ? -3.004 13.791 17.529 1.00 94.81 82 MET A CA 1
ATOM 655 C C . MET A 1 82 ? -3.904 12.830 18.313 1.00 94.81 82 MET A C 1
ATOM 657 O O . MET A 1 82 ? -3.424 11.825 18.838 1.00 94.81 82 MET A O 1
ATOM 661 N N . LEU A 1 83 ? -5.214 13.094 18.346 1.00 95.19 83 LEU A N 1
ATOM 662 C CA . LEU A 1 83 ? -6.197 12.200 18.959 1.00 95.19 83 LEU A CA 1
ATOM 663 C C . LEU A 1 83 ? -6.175 10.819 18.294 1.00 95.19 83 LEU A C 1
ATOM 665 O O . LEU A 1 83 ? -6.120 9.800 18.984 1.00 95.19 83 LEU A O 1
ATOM 669 N N . LYS A 1 84 ? -6.169 10.789 16.956 1.00 96.44 84 LYS A N 1
ATOM 670 C CA . LYS A 1 84 ? -6.086 9.572 16.144 1.00 96.44 84 LYS A CA 1
ATOM 671 C C . LYS A 1 84 ? -4.856 8.749 16.511 1.00 96.44 84 LYS A C 1
ATOM 673 O O . LYS A 1 84 ? -4.986 7.576 16.833 1.00 96.44 84 LYS A O 1
ATOM 678 N N . GLU A 1 85 ? -3.678 9.368 16.500 1.00 95.56 85 GLU A N 1
ATOM 679 C CA . GLU A 1 85 ? -2.416 8.682 16.802 1.00 95.56 85 GLU A CA 1
ATOM 680 C C . GLU A 1 85 ? -2.338 8.178 18.249 1.00 95.56 85 GLU A C 1
ATOM 682 O O . GLU A 1 85 ? -1.668 7.182 18.506 1.00 95.56 85 GLU A O 1
ATOM 687 N N . LYS A 1 86 ? -3.029 8.834 19.190 1.00 95.94 86 LYS A N 1
ATOM 688 C CA . LYS A 1 86 ? -3.019 8.447 20.605 1.00 95.94 86 LYS A CA 1
ATOM 689 C C . LYS A 1 86 ? -4.039 7.360 20.954 1.00 95.94 86 LYS A C 1
ATOM 691 O O . LYS A 1 86 ? -3.742 6.518 21.795 1.00 95.94 86 LYS A O 1
ATOM 696 N N . LEU A 1 87 ? -5.246 7.414 20.384 1.00 96.38 87 LEU A N 1
ATOM 697 C CA . LEU A 1 87 ? -6.384 6.608 20.850 1.00 96.38 87 LEU A CA 1
ATOM 698 C C . LEU A 1 87 ? -6.890 5.568 19.852 1.00 96.38 87 LEU A C 1
ATOM 700 O O . LEU A 1 87 ? -7.527 4.603 20.286 1.00 96.38 87 LEU A O 1
ATOM 704 N N . CYS A 1 88 ? -6.678 5.767 18.549 1.00 97.75 88 CYS A N 1
ATOM 705 C CA . CYS A 1 88 ? -7.218 4.862 17.539 1.00 97.75 88 CYS A CA 1
ATOM 706 C C . CYS A 1 88 ? -6.389 3.581 17.423 1.00 97.75 88 CYS A C 1
ATOM 708 O O . CYS A 1 88 ? -5.178 3.566 17.642 1.00 97.75 88 CYS A O 1
ATOM 710 N N . TYR A 1 89 ? -7.062 2.504 17.044 1.00 97.69 89 TYR A N 1
ATOM 711 C CA . TYR A 1 89 ? -6.474 1.186 16.838 1.00 97.69 89 TYR A CA 1
ATOM 712 C C . TYR A 1 89 ? -7.256 0.444 15.757 1.00 97.69 89 TYR A C 1
ATOM 714 O O . TYR A 1 89 ? -8.353 0.849 15.390 1.00 97.69 89 TYR A O 1
ATOM 722 N N . VAL A 1 90 ? -6.694 -0.631 15.221 1.00 97.94 90 VAL A N 1
ATOM 723 C CA . VAL A 1 90 ? -7.385 -1.478 14.249 1.00 97.94 90 VAL A CA 1
ATOM 724 C C . VAL A 1 90 ? -8.007 -2.650 14.993 1.00 97.94 90 VAL A C 1
ATOM 726 O O . VAL A 1 90 ? -7.305 -3.422 15.649 1.00 97.94 90 VAL A O 1
ATOM 729 N N . GLY A 1 91 ? -9.328 -2.781 14.884 1.00 96.31 91 GLY A N 1
ATOM 730 C CA . GLY A 1 91 ? -10.066 -3.893 15.471 1.00 96.31 91 GLY A CA 1
ATOM 731 C C . GLY A 1 91 ? -9.697 -5.213 14.799 1.00 96.31 91 GLY A C 1
ATOM 732 O O . GLY A 1 91 ? -9.684 -5.305 13.567 1.00 96.31 91 GLY A O 1
ATOM 733 N N . TYR A 1 92 ? -9.429 -6.249 15.603 1.00 95.31 92 TYR A N 1
ATOM 734 C CA . TYR A 1 92 ? -9.221 -7.594 15.068 1.00 95.31 92 TYR A CA 1
ATOM 735 C C . TYR A 1 92 ? -10.525 -8.093 14.453 1.00 95.31 92 TYR A C 1
ATOM 737 O O . TYR A 1 92 ? -10.545 -8.364 13.265 1.00 95.31 92 TYR A O 1
ATOM 745 N N . ASN A 1 93 ? -11.625 -8.148 15.217 1.00 94.81 93 ASN A N 1
ATOM 746 C CA . ASN A 1 93 ? -12.961 -8.514 14.735 1.00 94.81 93 ASN A CA 1
ATOM 747 C C . ASN A 1 93 ? -13.952 -7.356 14.900 1.00 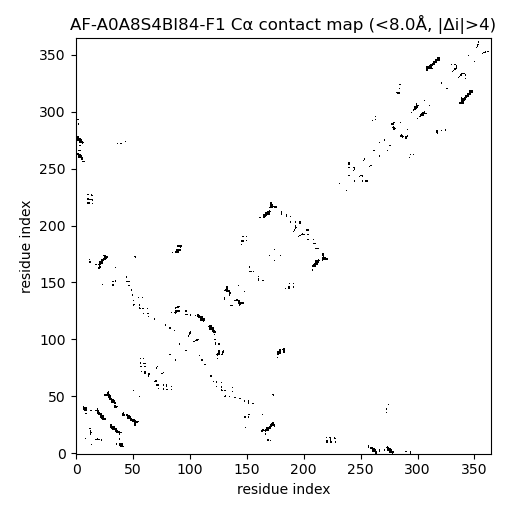94.81 93 ASN A C 1
ATOM 749 O O . ASN A 1 93 ? -14.388 -7.076 16.010 1.00 94.81 93 ASN A O 1
ATOM 753 N N . ILE A 1 94 ? -14.360 -6.745 13.790 1.00 92.88 94 ILE A N 1
ATOM 754 C CA . ILE A 1 94 ? -15.238 -5.573 13.801 1.00 92.88 94 ILE A CA 1
ATOM 755 C C . ILE A 1 94 ? -16.607 -5.851 14.414 1.00 92.88 94 ILE A C 1
ATOM 757 O O . ILE A 1 94 ? -17.095 -5.018 15.167 1.00 92.88 94 ILE A O 1
ATOM 761 N N . GLU A 1 95 ? -17.202 -7.020 14.184 1.00 93.50 95 GLU A N 1
ATOM 762 C CA . GLU A 1 95 ? -18.501 -7.347 14.787 1.00 93.50 95 GLU A CA 1
ATOM 763 C C . GLU A 1 95 ? -18.410 -7.418 16.315 1.00 93.50 95 GLU A C 1
ATOM 765 O O . GLU A 1 95 ? -19.304 -6.963 17.029 1.00 93.50 95 GLU A O 1
ATOM 770 N N . GLN A 1 96 ? -17.308 -7.968 16.826 1.00 93.88 96 GLN A N 1
ATOM 771 C CA . GLN A 1 96 ? -17.060 -8.044 18.261 1.00 93.88 96 GLN A CA 1
ATOM 772 C C . GLN A 1 96 ? -16.798 -6.656 18.853 1.00 93.88 96 GLN A C 1
ATOM 774 O O . GLN A 1 96 ? -17.368 -6.328 19.891 1.00 93.88 96 GLN A O 1
ATOM 779 N N . GLU A 1 97 ? -15.985 -5.833 18.187 1.00 94.62 97 GLU A N 1
ATOM 780 C CA . GLU A 1 97 ? -15.708 -4.456 18.617 1.00 94.62 97 GLU A CA 1
ATOM 781 C C . GLU A 1 97 ? -16.981 -3.599 18.625 1.00 94.62 97 GLU A C 1
ATOM 783 O O . GLU A 1 97 ? -17.211 -2.822 19.550 1.00 94.62 97 GLU A O 1
ATOM 788 N N . GLN A 1 98 ? -17.863 -3.784 17.638 1.00 93.75 98 GLN A N 1
ATOM 789 C CA . GLN A 1 98 ? -19.167 -3.121 17.587 1.00 93.75 98 GLN A CA 1
ATOM 790 C C . GLN A 1 98 ? -20.071 -3.541 18.748 1.00 93.75 98 GLN A C 1
ATOM 792 O O . GLN A 1 98 ? -20.660 -2.673 19.391 1.00 93.75 98 GLN A O 1
ATOM 797 N N . ARG A 1 99 ? -20.155 -4.842 19.063 1.00 94.75 99 ARG A N 1
ATOM 798 C CA . ARG A 1 99 ? -20.914 -5.315 20.235 1.00 94.75 99 ARG A CA 1
ATOM 799 C C . ARG A 1 99 ? -20.361 -4.726 21.525 1.00 94.75 99 ARG A C 1
ATOM 801 O O . ARG A 1 99 ? -21.122 -4.165 22.303 1.00 94.75 99 ARG A O 1
ATOM 808 N N . LEU A 1 100 ? -19.042 -4.755 21.717 1.00 93.94 100 LEU A N 1
ATOM 809 C CA . LEU A 1 100 ? -18.398 -4.166 22.894 1.00 93.94 100 LEU A CA 1
ATOM 810 C C . LEU A 1 100 ? -18.656 -2.660 23.003 1.00 93.94 100 LEU A C 1
ATOM 812 O O . LEU A 1 100 ? -18.890 -2.173 24.107 1.00 93.94 100 LEU A O 1
ATOM 816 N N . ALA A 1 101 ? -18.650 -1.931 21.885 1.00 92.50 101 ALA A N 1
ATOM 817 C CA . ALA A 1 101 ? -18.932 -0.498 21.862 1.00 92.50 101 ALA A CA 1
ATOM 818 C C . ALA A 1 101 ? -20.391 -0.152 22.198 1.00 92.50 101 ALA A C 1
ATOM 820 O O . ALA A 1 101 ? -20.644 0.925 22.734 1.00 92.50 101 ALA A O 1
ATOM 821 N N . LEU A 1 102 ? -21.339 -1.031 21.856 1.00 92.00 102 LEU A N 1
ATOM 822 C CA . LEU A 1 102 ? -22.771 -0.835 22.102 1.00 92.00 102 LEU A CA 1
ATOM 823 C C . LEU A 1 102 ? -23.197 -1.311 23.496 1.00 92.00 102 LEU A C 1
ATOM 825 O O . LEU A 1 102 ? -24.021 -0.670 24.141 1.00 92.00 102 LEU A O 1
ATOM 829 N N . GLU A 1 103 ? -22.648 -2.436 23.951 1.00 93.12 103 GLU A N 1
ATOM 830 C CA . GLU A 1 103 ? -23.057 -3.115 25.184 1.00 93.12 103 GLU A CA 1
ATOM 831 C C . GLU A 1 103 ? -22.245 -2.666 26.408 1.00 93.12 103 GLU A C 1
ATOM 833 O O . GLU A 1 103 ? -22.700 -2.822 27.541 1.00 93.12 103 GLU A O 1
ATOM 838 N N . THR A 1 104 ? -21.045 -2.107 26.211 1.00 91.88 104 THR A N 1
ATOM 839 C CA . THR A 1 104 ? -20.136 -1.734 27.305 1.00 91.88 104 THR A CA 1
ATOM 840 C C . THR A 1 104 ? -19.556 -0.333 27.129 1.00 91.88 104 THR A C 1
ATOM 842 O O . THR A 1 104 ? -19.475 0.209 26.031 1.00 91.88 104 THR A O 1
ATOM 845 N N . THR A 1 105 ? -19.069 0.253 28.223 1.00 89.94 105 THR A N 1
ATOM 846 C CA . THR A 1 105 ? -18.316 1.518 28.203 1.00 89.94 105 THR A CA 1
ATOM 847 C C . THR A 1 105 ? -16.802 1.310 28.185 1.00 89.94 105 THR A C 1
ATOM 849 O O . THR A 1 105 ? -16.060 2.284 28.256 1.00 89.94 105 THR A O 1
ATOM 852 N N . HIS A 1 106 ? -16.323 0.065 28.076 1.00 90.00 106 HIS A N 1
ATOM 853 C CA . HIS A 1 106 ? -14.900 -0.269 28.197 1.00 90.00 106 HIS A CA 1
ATOM 854 C C . HIS A 1 106 ? -14.030 0.408 27.129 1.00 90.00 106 HIS A C 1
ATOM 856 O O . HIS A 1 106 ? -12.876 0.737 27.378 1.00 90.00 106 HIS A O 1
ATOM 862 N N . LEU A 1 107 ? -14.593 0.650 25.943 1.00 90.50 107 LEU A N 1
ATOM 863 C CA . LEU A 1 107 ? -13.886 1.296 24.839 1.00 90.50 107 LEU A CA 1
ATOM 864 C C . LEU A 1 107 ? -13.860 2.828 24.936 1.00 90.50 107 LEU A C 1
ATOM 866 O O . LEU A 1 107 ? -13.160 3.463 24.143 1.00 90.50 107 LEU A O 1
ATOM 870 N N . VAL A 1 108 ? -14.623 3.424 25.858 1.00 93.81 108 VAL A N 1
ATOM 871 C CA . VAL A 1 108 ? -14.734 4.879 25.998 1.00 93.81 108 VAL A CA 1
ATOM 872 C C . VAL A 1 108 ? -13.516 5.423 26.733 1.00 93.81 108 VAL A C 1
ATOM 874 O O . VAL A 1 108 ? -13.307 5.135 27.904 1.00 93.81 108 VAL A O 1
ATOM 877 N N . GLU A 1 109 ? -12.750 6.263 26.046 1.00 94.25 109 GLU A N 1
ATOM 878 C CA . GLU A 1 109 ? -11.586 6.964 26.586 1.00 94.25 109 GLU A CA 1
ATOM 879 C C . GLU A 1 109 ? -11.794 8.476 26.514 1.00 94.25 109 GLU A C 1
ATOM 881 O O . GLU A 1 109 ? -12.337 8.998 25.534 1.00 94.25 109 GLU A O 1
ATOM 886 N N . SER A 1 110 ? -11.331 9.187 27.540 1.00 93.62 110 SER A N 1
ATOM 887 C CA . SER A 1 110 ? -11.394 10.647 27.598 1.00 93.62 110 SER A CA 1
ATOM 888 C C . SER A 1 110 ? -10.097 11.276 27.081 1.00 93.62 110 SER A C 1
ATOM 890 O O . SER A 1 110 ? -8.995 10.929 27.506 1.00 93.62 110 SER A O 1
ATOM 892 N N . TYR A 1 111 ? -10.221 12.253 26.185 1.00 94.31 111 TYR A N 1
ATOM 893 C CA . TYR A 1 111 ? -9.115 13.035 25.637 1.00 94.31 111 TYR A CA 1
ATOM 894 C C . TYR A 1 111 ? -9.279 14.514 25.987 1.00 94.31 111 TYR A C 1
ATOM 896 O O . TYR A 1 111 ? -10.348 15.085 25.784 1.00 94.31 111 TYR A O 1
ATOM 904 N N . MET A 1 112 ? -8.213 15.144 26.483 1.00 93.06 112 MET A N 1
ATOM 905 C CA . MET A 1 112 ? -8.183 16.583 26.748 1.00 93.06 112 MET A CA 1
ATOM 906 C C . MET A 1 112 ? -7.718 17.334 25.497 1.00 93.06 112 MET A C 1
ATOM 908 O O . MET A 1 112 ? -6.607 17.115 25.012 1.00 93.06 112 MET A O 1
ATOM 912 N N . LEU A 1 113 ? -8.576 18.208 24.979 1.00 90.56 113 LEU A N 1
ATOM 913 C CA . LEU A 1 113 ? -8.270 19.112 23.878 1.00 90.56 113 LEU A CA 1
ATOM 914 C C . LEU A 1 113 ? -7.333 20.248 24.337 1.00 90.56 113 LEU A C 1
ATOM 916 O O . LEU A 1 113 ? -7.253 20.535 25.534 1.00 90.56 113 LEU A O 1
ATOM 920 N N . PRO A 1 114 ? -6.642 20.934 23.405 1.00 89.00 114 PRO A N 1
ATOM 921 C CA . PRO A 1 114 ? -5.747 22.048 23.737 1.00 89.00 114 PRO A CA 1
ATOM 922 C C . PRO A 1 114 ? -6.430 23.223 24.453 1.00 89.00 114 PRO A C 1
ATOM 924 O O . PRO A 1 114 ? -5.770 23.968 25.169 1.00 89.00 114 PRO A O 1
ATOM 927 N N . ASP A 1 115 ? -7.743 23.385 24.277 1.00 87.19 115 ASP A N 1
ATOM 928 C CA . ASP A 1 115 ? -8.566 24.401 24.945 1.00 87.19 115 ASP A CA 1
ATOM 929 C C . ASP A 1 115 ? -9.025 23.986 26.361 1.00 87.19 115 ASP A C 1
ATOM 931 O O . ASP A 1 115 ? -9.747 24.730 27.025 1.00 87.19 115 ASP A O 1
ATOM 935 N N . GLY A 1 116 ? -8.620 22.798 26.827 1.00 88.62 116 GLY A N 1
ATOM 936 C CA . GLY A 1 116 ? -8.981 22.229 28.125 1.00 88.62 116 GLY A CA 1
ATOM 937 C C . GLY A 1 116 ? -10.299 21.448 28.139 1.00 88.62 116 GLY A C 1
ATOM 938 O O . GLY A 1 116 ? -10.623 20.834 29.159 1.00 88.62 116 GLY A O 1
ATOM 939 N N . ARG A 1 117 ? -11.063 21.413 27.037 1.00 89.25 117 ARG A N 1
ATOM 940 C CA . ARG A 1 117 ? -12.300 20.620 26.959 1.00 89.25 117 ARG A CA 1
ATOM 941 C C . ARG A 1 117 ? -11.985 19.125 26.912 1.00 89.25 117 ARG A C 1
ATOM 943 O O . ARG A 1 117 ? -11.012 18.703 26.293 1.00 89.25 117 ARG A O 1
ATOM 950 N N . GLN A 1 118 ? -12.832 18.308 27.535 1.00 91.81 118 GLN A N 1
ATOM 951 C CA . GLN A 1 118 ? -12.723 16.849 27.466 1.00 91.81 118 GLN A CA 1
ATOM 952 C C . GLN A 1 118 ? -13.707 16.269 26.450 1.00 91.81 118 GLN A C 1
ATOM 954 O O . GLN A 1 118 ? -14.884 16.629 26.425 1.00 91.81 118 GLN A O 1
ATOM 959 N N . VAL A 1 119 ? -13.212 15.349 25.626 1.00 93.19 119 VAL A N 1
ATOM 960 C CA . VAL A 1 119 ? -13.976 14.625 24.605 1.00 93.19 119 VAL A CA 1
ATOM 961 C C . VAL A 1 119 ? -13.900 13.136 24.907 1.00 93.19 119 VAL A C 1
ATOM 963 O O . VAL A 1 119 ? -12.819 12.622 25.182 1.00 93.19 119 VAL A O 1
ATOM 966 N N . ASN A 1 120 ? -15.034 12.443 24.837 1.00 94.06 120 ASN A N 1
ATOM 967 C CA . ASN A 1 120 ? -15.117 11.007 25.080 1.00 94.06 120 ASN A CA 1
ATOM 968 C C . ASN A 1 120 ? -15.240 10.273 23.746 1.00 94.06 120 ASN A C 1
ATOM 970 O O . ASN A 1 120 ? -16.215 10.468 23.018 1.00 94.06 120 ASN A O 1
ATOM 974 N N .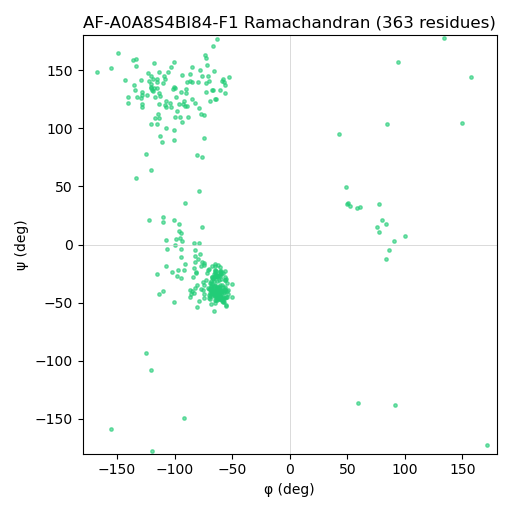 VAL A 1 121 ? -14.268 9.417 23.443 1.00 94.69 121 VAL A N 1
ATOM 975 C CA . VAL A 1 121 ? -14.177 8.687 22.173 1.00 94.69 121 VAL A CA 1
ATOM 976 C C . VAL A 1 121 ? -14.293 7.197 22.459 1.00 94.69 121 VAL A C 1
ATOM 978 O O . VAL A 1 121 ? -13.578 6.675 23.308 1.00 94.69 121 VAL A O 1
ATOM 981 N N . GLY A 1 122 ? -15.215 6.516 21.781 1.00 94.94 122 GLY A N 1
ATOM 982 C CA . GLY A 1 122 ? -15.506 5.095 21.976 1.00 94.94 122 GLY A CA 1
ATOM 983 C C . GLY A 1 122 ? -15.291 4.314 20.688 1.00 94.94 122 GLY A C 1
ATOM 984 O O . GLY A 1 122 ? -14.155 4.122 20.260 1.00 94.94 122 GLY A O 1
ATOM 985 N N . GLY A 1 123 ? -16.384 3.880 20.052 1.00 94.44 123 GLY A N 1
ATOM 986 C CA . GLY A 1 123 ? -16.332 3.077 18.825 1.00 94.44 123 GLY A CA 1
ATOM 987 C C . GLY A 1 123 ? -15.651 3.758 17.632 1.00 94.44 123 GLY A C 1
ATOM 988 O O . GLY A 1 123 ? -15.155 3.084 16.734 1.00 94.44 123 GLY A O 1
ATOM 989 N N . GLU A 1 124 ? -15.520 5.086 17.637 1.00 95.31 124 GLU A N 1
ATOM 990 C CA . GLU A 1 124 ? -14.808 5.828 16.590 1.00 95.31 124 GLU A CA 1
ATOM 991 C C . GLU A 1 124 ? -13.311 5.486 16.558 1.00 95.31 124 GLU A C 1
ATOM 993 O O . GLU A 1 124 ? -12.676 5.625 15.514 1.00 95.31 124 GLU A O 1
ATOM 998 N N . ARG A 1 125 ? -12.756 4.998 17.680 1.00 96.69 125 ARG A N 1
ATOM 999 C CA . ARG A 1 125 ? -11.342 4.617 17.813 1.00 96.69 125 ARG A CA 1
ATOM 1000 C C . ARG A 1 125 ? -10.943 3.495 16.858 1.00 96.69 125 ARG A C 1
ATOM 1002 O O . ARG A 1 125 ? -9.845 3.549 16.311 1.00 96.69 125 ARG A O 1
ATOM 1009 N N . PHE A 1 126 ? -11.813 2.503 16.662 1.00 96.88 126 PHE A N 1
ATOM 1010 C CA . PHE A 1 126 ? -11.606 1.444 15.668 1.00 96.88 126 PHE A CA 1
ATOM 1011 C C . PHE A 1 126 ? -12.361 1.711 14.366 1.00 96.88 126 PHE A C 1
ATOM 1013 O O . PHE A 1 126 ? -11.915 1.291 13.301 1.00 96.88 126 PHE A O 1
ATOM 1020 N N . GLY A 1 127 ? -13.467 2.459 14.430 1.00 96.19 127 GLY A N 1
ATOM 1021 C CA . GLY A 1 127 ? -14.257 2.815 13.257 1.00 96.19 127 GLY A CA 1
ATOM 1022 C C . GLY A 1 127 ? -13.493 3.680 12.257 1.00 96.19 127 GLY A C 1
ATOM 1023 O O . GLY A 1 127 ? -13.650 3.483 11.057 1.00 96.19 127 GLY A O 1
ATOM 1024 N N . ALA A 1 128 ? -12.640 4.607 12.713 1.00 96.81 128 ALA A N 1
ATOM 1025 C CA . ALA A 1 128 ? -11.884 5.462 11.799 1.00 96.81 128 ALA A CA 1
ATOM 1026 C C . ALA A 1 128 ? -10.823 4.688 10.983 1.00 96.81 128 ALA A C 1
ATOM 1028 O O . ALA A 1 128 ? -10.841 4.803 9.755 1.00 96.81 128 ALA A O 1
ATOM 1029 N N . PRO A 1 129 ? -9.924 3.881 11.589 1.00 97.38 129 PRO A N 1
ATOM 1030 C CA . PRO A 1 129 ? -8.956 3.084 10.830 1.00 97.38 129 PRO A CA 1
ATOM 1031 C C . PRO A 1 129 ? -9.579 1.994 9.951 1.00 97.38 129 PRO A C 1
ATOM 1033 O O . PRO A 1 129 ? -8.924 1.546 9.012 1.00 97.38 129 PRO A O 1
ATOM 1036 N N . GLU A 1 130 ? -10.834 1.597 10.198 1.00 97.06 130 GLU A N 1
ATOM 1037 C CA . GLU A 1 130 ? -11.532 0.608 9.366 1.00 97.06 130 GLU A CA 1
ATOM 1038 C C . GLU A 1 130 ? -11.679 1.062 7.908 1.00 97.06 130 GLU A C 1
ATOM 1040 O O . GLU A 1 130 ? -11.733 0.222 7.016 1.00 97.06 130 GLU A O 1
ATOM 1045 N N . ALA A 1 131 ? -11.617 2.369 7.627 1.00 96.50 131 ALA A N 1
ATOM 1046 C CA . ALA A 1 131 ? -11.588 2.891 6.259 1.00 96.50 131 ALA A CA 1
ATOM 1047 C C . ALA A 1 131 ? -10.430 2.330 5.403 1.00 96.50 131 ALA A C 1
ATOM 1049 O O . ALA A 1 131 ? -10.540 2.306 4.181 1.00 96.50 131 ALA A O 1
ATOM 1050 N N . LEU A 1 132 ? -9.337 1.844 6.016 1.00 96.88 132 LEU A N 1
ATOM 1051 C CA . LEU A 1 132 ? -8.255 1.156 5.294 1.00 96.88 132 LEU A CA 1
ATOM 1052 C C . LEU A 1 132 ? -8.681 -0.207 4.740 1.00 96.88 132 LEU A C 1
ATOM 1054 O O . LEU A 1 132 ? -8.178 -0.628 3.701 1.00 96.88 132 LEU A O 1
ATOM 1058 N N . PHE A 1 133 ? -9.569 -0.908 5.442 1.00 97.25 133 PHE A N 1
ATOM 1059 C CA . PHE A 1 133 ? -10.077 -2.230 5.064 1.00 97.25 133 PHE A CA 1
ATOM 1060 C C . PHE A 1 133 ? -11.396 -2.126 4.294 1.00 97.25 133 PHE A C 1
ATOM 1062 O O . PHE A 1 133 ? -11.674 -2.945 3.424 1.00 97.25 133 PHE A O 1
ATOM 1069 N N . GLN A 1 134 ? -12.168 -1.072 4.559 1.00 96.19 134 GLN A N 1
ATOM 1070 C CA . GLN A 1 134 ? -13.462 -0.787 3.953 1.00 96.19 134 GLN A CA 1
ATOM 1071 C C . GLN A 1 134 ? -13.483 0.620 3.322 1.00 96.19 134 GLN A C 1
ATOM 1073 O O . GLN A 1 134 ? -14.068 1.551 3.888 1.00 96.19 134 GLN A O 1
ATOM 1078 N N . PRO A 1 135 ? -12.882 0.792 2.125 1.00 95.56 135 PRO A N 1
ATOM 1079 C CA . PRO A 1 135 ? -12.840 2.064 1.389 1.00 95.56 135 PRO A CA 1
ATOM 1080 C C . PRO A 1 135 ? -14.197 2.763 1.220 1.00 95.56 135 PRO A C 1
ATOM 1082 O O . PRO A 1 135 ? -14.300 3.992 1.284 1.00 95.56 135 PRO A O 1
ATOM 1085 N N . HIS A 1 136 ? -15.267 1.978 1.079 1.00 95.50 136 HIS A N 1
ATOM 1086 C CA . HIS A 1 136 ? -16.624 2.482 0.881 1.00 95.50 136 HIS A CA 1
ATOM 1087 C C . HIS A 1 136 ? -17.125 3.370 2.036 1.00 95.50 136 HIS A C 1
ATOM 1089 O O . HIS A 1 136 ? -17.995 4.211 1.821 1.00 95.50 136 HIS A O 1
ATOM 1095 N N . LEU A 1 137 ? -16.571 3.247 3.251 1.00 94.06 137 LEU A N 1
ATOM 1096 C CA . LEU A 1 137 ? -16.940 4.083 4.406 1.00 94.06 137 LEU A CA 1
ATOM 1097 C C . LEU A 1 137 ? -16.630 5.574 4.196 1.00 94.06 137 LEU A C 1
ATOM 1099 O O . LEU A 1 137 ? -17.292 6.447 4.765 1.00 94.06 137 LEU A O 1
ATOM 1103 N N . ILE A 1 138 ? -15.633 5.864 3.360 1.00 94.44 138 ILE A N 1
ATOM 1104 C CA . ILE A 1 138 ? -15.215 7.220 2.997 1.00 94.44 138 ILE A CA 1
ATOM 1105 C C . ILE A 1 138 ? -15.547 7.561 1.541 1.00 94.44 138 ILE A C 1
ATOM 1107 O O . ILE A 1 138 ? -15.006 8.522 1.002 1.00 94.44 138 ILE A O 1
ATOM 1111 N N . ASN A 1 139 ? -16.476 6.815 0.929 1.00 92.50 139 ASN A N 1
ATOM 1112 C CA . ASN A 1 139 ? -16.887 6.956 -0.470 1.00 92.50 139 ASN A CA 1
ATOM 1113 C C . ASN A 1 139 ? -15.732 6.774 -1.472 1.00 92.50 139 ASN A C 1
ATOM 1115 O O . ASN A 1 139 ? -15.726 7.408 -2.526 1.00 92.50 139 ASN A O 1
ATOM 1119 N N . VAL A 1 140 ? -14.751 5.933 -1.139 1.00 91.38 140 VAL A N 1
ATOM 1120 C CA . VAL A 1 140 ? -13.699 5.524 -2.072 1.00 91.38 140 VAL A CA 1
ATOM 1121 C C . VAL A 1 140 ? -14.072 4.157 -2.634 1.00 91.38 140 VAL A C 1
ATOM 1123 O O . VAL A 1 140 ? -14.360 3.225 -1.883 1.00 91.38 140 VAL A O 1
ATOM 1126 N N . GLU A 1 141 ? -14.094 4.043 -3.958 1.00 90.12 141 GLU A N 1
ATOM 1127 C CA . GLU A 1 141 ? -14.295 2.768 -4.642 1.00 90.12 141 GLU A CA 1
ATOM 1128 C C . GLU A 1 141 ? -12.988 1.971 -4.668 1.00 90.12 141 GLU A C 1
ATOM 1130 O O . GLU A 1 141 ? -11.912 2.525 -4.898 1.00 90.12 141 GLU A O 1
ATOM 1135 N N . GLY A 1 142 ? -13.079 0.660 -4.452 1.00 89.25 142 GLY A N 1
ATOM 1136 C CA . GLY A 1 142 ? -11.940 -0.246 -4.544 1.00 89.25 142 GLY A CA 1
ATOM 1137 C C . GLY A 1 142 ? -11.834 -1.221 -3.379 1.00 89.25 142 GLY A C 1
ATOM 1138 O O . GLY A 1 142 ? -12.630 -1.211 -2.440 1.00 89.25 142 GLY A O 1
ATOM 1139 N N . ALA A 1 143 ? -10.825 -2.080 -3.476 1.00 94.62 143 ALA A N 1
ATOM 1140 C CA . ALA A 1 143 ? -10.477 -3.054 -2.453 1.00 94.62 143 ALA A CA 1
ATOM 1141 C C . ALA A 1 143 ? -9.757 -2.386 -1.272 1.00 94.62 143 ALA A C 1
ATOM 1143 O O . ALA A 1 143 ? -8.956 -1.467 -1.460 1.00 94.62 143 ALA A O 1
ATOM 1144 N N . GLY A 1 144 ? -10.003 -2.879 -0.057 1.00 96.12 144 GLY A N 1
ATOM 1145 C CA . GLY A 1 144 ? -9.229 -2.492 1.122 1.00 96.12 144 GLY A CA 1
ATOM 1146 C C . GLY A 1 144 ? -7.775 -2.961 1.052 1.00 96.12 144 GLY A C 1
ATOM 1147 O O . GLY A 1 144 ? -7.400 -3.766 0.201 1.00 96.12 144 GLY A O 1
ATOM 1148 N N . VAL A 1 145 ? -6.943 -2.498 1.985 1.00 96.88 145 VAL A N 1
ATOM 1149 C CA . VAL A 1 145 ? -5.497 -2.783 2.006 1.00 96.88 145 VAL A CA 1
ATOM 1150 C C . VAL A 1 145 ? -5.173 -4.283 2.022 1.00 96.88 145 VAL A C 1
ATOM 1152 O O . VAL A 1 145 ? -4.237 -4.709 1.349 1.00 96.88 145 VAL A O 1
ATOM 1155 N N . ALA A 1 146 ? -5.956 -5.096 2.740 1.00 97.38 146 ALA A N 1
ATOM 1156 C CA . ALA A 1 146 ? -5.745 -6.541 2.828 1.00 97.38 146 ALA A CA 1
ATOM 1157 C C . ALA A 1 146 ? -6.051 -7.255 1.507 1.00 97.38 146 ALA A C 1
ATOM 1159 O O . ALA A 1 146 ? -5.248 -8.057 1.028 1.00 97.38 146 ALA A O 1
ATOM 1160 N N . GLU A 1 147 ? -7.191 -6.933 0.896 1.00 96.94 147 GLU A N 1
ATOM 1161 C CA . GLU A 1 147 ? -7.578 -7.495 -0.393 1.00 96.94 147 GLU A CA 1
ATOM 1162 C C . GLU A 1 147 ? -6.660 -7.004 -1.515 1.00 96.94 147 GLU A C 1
ATOM 1164 O O . GLU A 1 147 ? -6.247 -7.799 -2.357 1.00 96.94 147 GLU A O 1
ATOM 1169 N N . LEU A 1 148 ? -6.272 -5.727 -1.504 1.00 96.69 148 LEU A N 1
ATOM 1170 C CA . LEU A 1 148 ? -5.330 -5.184 -2.476 1.00 96.69 148 LEU A CA 1
ATOM 1171 C C . LEU A 1 148 ? -3.974 -5.891 -2.380 1.00 96.69 148 LEU A C 1
ATOM 1173 O O . LEU A 1 148 ? -3.419 -6.279 -3.403 1.00 96.69 148 LEU A O 1
ATOM 1177 N N . LEU A 1 149 ? -3.477 -6.132 -1.164 1.00 97.19 149 LEU A N 1
ATOM 1178 C CA . LEU A 1 149 ? -2.238 -6.876 -0.929 1.00 97.19 149 LEU A CA 1
ATOM 1179 C C . LEU A 1 149 ? -2.342 -8.323 -1.411 1.00 97.19 149 LEU A C 1
ATOM 1181 O O . LEU A 1 149 ? -1.445 -8.808 -2.100 1.00 97.19 149 LEU A O 1
ATOM 1185 N N . PHE A 1 150 ? -3.448 -8.999 -1.101 1.00 97.56 150 PHE A N 1
ATOM 1186 C CA . PHE A 1 150 ? -3.706 -10.350 -1.585 1.00 97.56 150 PHE A CA 1
ATOM 1187 C C . PHE A 1 150 ? -3.729 -10.404 -3.118 1.00 97.56 150 PHE A C 1
ATOM 1189 O O . PHE A 1 150 ? -3.038 -11.234 -3.706 1.00 97.56 150 PHE A O 1
ATOM 1196 N N . ASN A 1 151 ? -4.461 -9.496 -3.766 1.00 96.44 151 ASN A N 1
ATOM 1197 C CA . ASN A 1 151 ? -4.564 -9.426 -5.222 1.00 96.44 151 ASN A CA 1
ATOM 1198 C C . ASN A 1 151 ? -3.205 -9.133 -5.872 1.00 96.44 151 ASN A C 1
ATOM 1200 O O . ASN A 1 151 ? -2.875 -9.742 -6.887 1.00 96.44 151 ASN A O 1
ATOM 1204 N N . THR A 1 152 ? -2.394 -8.258 -5.272 1.00 94.94 152 THR A N 1
ATOM 1205 C CA . THR A 1 152 ? -1.030 -7.979 -5.735 1.00 94.94 152 THR A CA 1
ATOM 1206 C C . THR A 1 152 ? -0.143 -9.222 -5.673 1.00 94.94 152 THR A C 1
ATOM 1208 O O . THR A 1 152 ? 0.535 -9.537 -6.647 1.00 94.94 152 THR A O 1
ATOM 1211 N N . ILE A 1 153 ? -0.176 -9.969 -4.563 1.00 95.88 153 ILE A N 1
ATOM 1212 C CA . ILE A 1 153 ? 0.610 -11.205 -4.426 1.00 95.88 153 ILE A CA 1
ATOM 1213 C C . ILE A 1 153 ? 0.107 -12.280 -5.399 1.00 95.88 153 ILE A C 1
ATOM 1215 O O . ILE A 1 153 ? 0.908 -12.988 -5.999 1.00 95.88 153 ILE A O 1
ATOM 1219 N N . GLN A 1 154 ? -1.208 -12.399 -5.599 1.00 94.50 154 GLN A N 1
ATOM 1220 C CA . GLN A 1 154 ? -1.781 -13.373 -6.535 1.00 94.50 154 GLN A CA 1
ATOM 1221 C C . GLN A 1 154 ? -1.546 -13.024 -8.008 1.00 94.50 154 GLN A C 1
ATOM 1223 O O . GLN A 1 154 ? -1.544 -13.927 -8.841 1.00 94.50 154 GLN A O 1
ATOM 1228 N N . ALA A 1 155 ? -1.329 -11.751 -8.337 1.00 92.62 155 ALA A N 1
ATOM 1229 C CA . ALA A 1 155 ? -0.950 -11.330 -9.682 1.00 92.62 155 ALA A CA 1
ATOM 1230 C C . ALA A 1 155 ? 0.514 -11.663 -10.023 1.00 92.62 155 ALA A C 1
ATOM 1232 O O . ALA A 1 155 ? 0.860 -11.696 -11.200 1.00 92.62 155 ALA A O 1
ATOM 1233 N N . ALA A 1 156 ? 1.358 -11.931 -9.020 1.00 89.12 156 ALA A N 1
ATOM 1234 C CA . ALA A 1 156 ? 2.737 -12.352 -9.230 1.00 89.12 156 ALA A CA 1
ATOM 1235 C C . ALA A 1 156 ? 2.843 -13.806 -9.723 1.00 89.12 156 ALA A C 1
ATOM 1237 O O . ALA A 1 156 ? 1.922 -14.619 -9.549 1.00 89.12 156 ALA A O 1
ATOM 1238 N N . ASP A 1 157 ? 4.006 -14.153 -10.272 1.00 87.50 157 ASP A N 1
ATOM 1239 C CA . ASP A 1 157 ? 4.342 -15.522 -10.661 1.00 87.50 157 ASP A CA 1
ATOM 1240 C C . ASP A 1 157 ? 4.244 -16.483 -9.473 1.00 87.50 157 ASP A C 1
ATOM 1242 O O . ASP A 1 157 ? 4.591 -16.141 -8.340 1.00 87.50 157 ASP A O 1
ATOM 1246 N N . ILE A 1 158 ? 3.764 -17.703 -9.738 1.00 87.25 158 ILE A N 1
ATOM 1247 C CA . ILE A 1 158 ? 3.458 -18.721 -8.717 1.00 87.25 158 ILE A CA 1
ATOM 1248 C C . ILE A 1 158 ? 4.665 -18.984 -7.807 1.00 87.25 158 ILE A C 1
ATOM 1250 O O . ILE A 1 158 ? 4.497 -19.104 -6.591 1.00 87.25 158 ILE A O 1
ATOM 1254 N N . ASP A 1 159 ? 5.866 -19.000 -8.384 1.00 88.56 159 ASP A N 1
ATOM 1255 C CA . ASP A 1 159 ? 7.116 -19.279 -7.678 1.00 88.56 159 ASP A CA 1
ATOM 1256 C C . ASP A 1 159 ? 7.471 -18.189 -6.652 1.00 88.56 159 ASP A C 1
ATOM 1258 O O . ASP A 1 159 ? 8.040 -18.487 -5.604 1.00 88.56 159 ASP A O 1
ATOM 1262 N N . LEU A 1 160 ? 7.060 -16.938 -6.892 1.00 88.69 160 LEU A N 1
ATOM 1263 C CA . LEU A 1 160 ? 7.348 -15.798 -6.014 1.00 88.69 160 LEU A CA 1
ATOM 1264 C C . LEU A 1 160 ? 6.358 -15.673 -4.853 1.00 88.69 160 LEU A C 1
ATOM 1266 O O . LEU A 1 160 ? 6.701 -15.166 -3.783 1.00 88.69 160 LEU A O 1
ATOM 1270 N N . ARG A 1 161 ? 5.117 -16.149 -5.032 1.00 93.44 161 ARG A N 1
ATOM 1271 C CA . ARG A 1 161 ? 4.028 -15.933 -4.058 1.00 93.44 161 ARG A CA 1
ATOM 1272 C C . ARG A 1 161 ? 4.376 -16.459 -2.674 1.00 93.44 161 ARG A C 1
ATOM 1274 O O . ARG A 1 161 ? 4.065 -15.818 -1.673 1.00 93.44 161 ARG A O 1
ATOM 1281 N N . ALA A 1 162 ? 5.006 -17.631 -2.613 1.00 91.81 162 ALA A N 1
ATOM 1282 C CA . ALA A 1 162 ? 5.372 -18.260 -1.350 1.00 91.81 162 ALA A CA 1
ATOM 1283 C C . ALA A 1 162 ? 6.352 -17.401 -0.542 1.00 91.81 162 ALA A C 1
ATOM 1285 O O . ALA A 1 162 ? 6.250 -17.365 0.684 1.00 91.81 162 ALA A O 1
ATOM 1286 N N . ASP A 1 163 ? 7.274 -16.708 -1.206 1.00 91.25 163 ASP A N 1
ATOM 1287 C CA . ASP A 1 163 ? 8.240 -15.840 -0.540 1.00 91.25 163 ASP A CA 1
ATOM 1288 C C . ASP A 1 163 ? 7.638 -14.473 -0.224 1.00 91.25 163 ASP A C 1
ATOM 1290 O O . ASP A 1 163 ? 7.819 -13.979 0.887 1.00 91.25 163 ASP A O 1
ATOM 1294 N N . PHE A 1 164 ? 6.794 -13.930 -1.103 1.00 94.50 164 PHE A N 1
ATOM 1295 C CA . PHE A 1 164 ? 6.019 -12.722 -0.814 1.00 94.50 164 PHE A CA 1
ATOM 1296 C C . PHE A 1 164 ? 5.138 -12.865 0.431 1.00 94.50 164 PHE A C 1
ATOM 1298 O O . PHE A 1 164 ? 5.123 -11.964 1.265 1.00 94.50 164 PHE A O 1
ATOM 1305 N N . TYR A 1 165 ? 4.470 -14.006 0.633 1.00 95.31 165 TYR A N 1
ATOM 1306 C CA . TYR A 1 165 ? 3.686 -14.238 1.853 1.00 95.31 165 TYR A CA 1
ATOM 1307 C C . TYR A 1 165 ? 4.537 -14.365 3.126 1.00 95.31 165 TYR A C 1
ATOM 1309 O O . TYR A 1 165 ? 4.056 -14.039 4.212 1.00 95.31 165 TYR A O 1
ATOM 1317 N N . LYS A 1 166 ? 5.790 -14.825 3.026 1.00 93.69 166 LYS A N 1
ATOM 1318 C CA . LYS A 1 166 ? 6.720 -14.918 4.170 1.00 93.69 166 LYS A CA 1
ATOM 1319 C C . LYS A 1 166 ? 7.413 -13.592 4.495 1.00 93.69 166 LYS A C 1
ATOM 1321 O O . LYS A 1 166 ? 8.020 -13.486 5.560 1.00 93.69 166 LYS A O 1
ATOM 1326 N N . HIS A 1 167 ? 7.369 -12.626 3.585 1.00 92.88 167 HIS A N 1
ATOM 1327 C CA . HIS A 1 167 ? 8.146 -11.395 3.668 1.00 92.88 167 HIS A CA 1
ATOM 1328 C C . HIS A 1 167 ? 7.270 -10.179 3.369 1.00 92.88 167 HIS A C 1
ATOM 1330 O O . HIS A 1 167 ? 7.544 -9.405 2.457 1.00 92.88 167 HIS A O 1
ATOM 1336 N N . ILE A 1 168 ? 6.196 -10.004 4.140 1.00 95.31 168 ILE A N 1
ATOM 1337 C CA . ILE A 1 168 ? 5.371 -8.794 4.077 1.00 95.31 168 ILE A CA 1
ATOM 1338 C C . ILE A 1 168 ? 5.927 -7.799 5.094 1.00 95.31 168 ILE A C 1
ATOM 1340 O O . ILE A 1 168 ? 5.934 -8.096 6.283 1.00 95.31 168 ILE A O 1
ATOM 1344 N N . VAL A 1 169 ? 6.367 -6.622 4.660 1.00 94.06 169 VAL A N 1
ATOM 1345 C CA . VAL A 1 169 ? 6.973 -5.605 5.531 1.00 94.06 169 VAL A CA 1
ATOM 1346 C C . VAL A 1 169 ? 6.060 -4.389 5.621 1.00 94.06 169 VAL A C 1
ATOM 1348 O O . VAL A 1 169 ? 5.654 -3.825 4.606 1.00 94.06 169 VAL A O 1
ATOM 1351 N N . LEU A 1 170 ? 5.742 -3.956 6.841 1.00 94.56 170 LEU A N 1
ATOM 1352 C CA . LEU A 1 170 ? 4.970 -2.736 7.072 1.00 94.56 170 LEU A CA 1
ATOM 1353 C C . LEU A 1 170 ? 5.893 -1.519 7.199 1.00 94.56 170 LEU A C 1
ATOM 1355 O O . LEU A 1 170 ? 6.823 -1.522 8.006 1.00 94.56 170 LEU A O 1
ATOM 1359 N N . SER A 1 171 ? 5.585 -0.457 6.454 1.00 92.00 171 SER A N 1
ATOM 1360 C CA . SER A 1 171 ? 6.272 0.838 6.493 1.00 92.00 171 SER A CA 1
ATOM 1361 C C . SER A 1 171 ? 5.275 2.001 6.553 1.00 92.00 171 SER A C 1
ATOM 1363 O O . SER A 1 171 ? 4.130 1.906 6.116 1.00 92.00 171 SER A O 1
ATOM 1365 N N . GLY A 1 172 ? 5.710 3.128 7.113 1.00 89.88 172 GLY A N 1
ATOM 1366 C CA . GLY A 1 172 ? 4.948 4.374 7.099 1.00 89.88 172 GLY A CA 1
ATOM 1367 C C . GLY A 1 172 ? 4.091 4.583 8.347 1.00 89.88 172 GLY A C 1
ATOM 1368 O O . GLY A 1 172 ? 3.769 3.659 9.095 1.00 89.88 172 GLY A O 1
ATOM 1369 N N . GLY A 1 173 ? 3.756 5.846 8.620 1.00 91.81 173 GLY A N 1
ATOM 1370 C CA . GLY A 1 173 ? 3.118 6.257 9.875 1.00 91.81 173 GLY A CA 1
ATOM 1371 C C . GLY A 1 173 ? 1.736 5.652 10.114 1.00 91.81 173 GLY A C 1
ATOM 1372 O O . GLY A 1 173 ? 1.387 5.373 11.258 1.00 91.81 173 GLY A O 1
ATOM 1373 N N . THR A 1 174 ? 0.973 5.389 9.057 1.00 95.75 174 THR A N 1
ATOM 1374 C CA . THR A 1 174 ? -0.380 4.827 9.164 1.00 95.75 174 THR A CA 1
ATOM 1375 C C . THR A 1 174 ? -0.351 3.328 9.488 1.00 95.75 174 THR A C 1
ATOM 1377 O O . THR A 1 174 ? -1.328 2.791 10.002 1.00 95.75 174 THR A O 1
ATOM 1380 N N . THR A 1 175 ? 0.797 2.654 9.335 1.00 96.19 175 THR A N 1
ATOM 1381 C CA . THR A 1 175 ? 0.968 1.258 9.788 1.00 96.19 175 THR A CA 1
ATOM 1382 C C . THR A 1 175 ? 1.218 1.111 11.297 1.00 96.19 175 THR A C 1
ATOM 1384 O O . THR A 1 175 ? 1.420 0.008 11.814 1.00 96.19 175 THR A O 1
ATOM 1387 N N . MET A 1 176 ? 1.233 2.223 12.037 1.00 96.25 176 MET A N 1
ATOM 1388 C CA . MET A 1 176 ? 1.521 2.239 13.475 1.00 96.25 176 MET A CA 1
ATOM 1389 C C . MET A 1 176 ? 0.315 1.891 14.354 1.00 96.25 176 MET A C 1
ATOM 1391 O O . MET A 1 176 ? 0.486 1.786 15.567 1.00 96.25 176 MET A O 1
ATOM 1395 N N . TYR A 1 177 ? -0.881 1.695 13.785 1.00 97.31 177 TYR A N 1
ATOM 1396 C CA . TYR A 1 177 ? -2.050 1.343 14.588 1.00 97.31 177 TYR A CA 1
ATOM 1397 C C . TYR A 1 177 ? -1.845 0.022 15.344 1.00 97.31 177 TYR A C 1
ATOM 1399 O O . TYR A 1 177 ? -1.458 -0.984 14.735 1.00 97.31 177 TYR A O 1
ATOM 1407 N N . PRO A 1 178 ? -2.163 -0.014 16.649 1.00 97.31 178 PRO A N 1
ATOM 1408 C CA . PRO A 1 178 ? -2.248 -1.266 17.387 1.00 97.31 178 PRO A CA 1
ATOM 1409 C C . PRO A 1 178 ? -3.245 -2.216 16.714 1.00 97.31 178 PRO A C 1
ATOM 1411 O O . PRO A 1 178 ? -4.307 -1.783 16.273 1.00 97.31 178 PRO A O 1
ATOM 1414 N N . GLY A 1 179 ? -2.897 -3.499 16.612 1.00 95.94 179 GLY A N 1
ATOM 1415 C CA . GLY A 1 179 ? -3.758 -4.527 16.015 1.00 95.94 179 GLY A CA 1
ATOM 1416 C C . GLY A 1 179 ? -3.704 -4.634 14.487 1.00 95.94 179 GLY A C 1
ATOM 1417 O O . GLY A 1 179 ? -4.141 -5.653 13.954 1.00 95.94 179 GLY A O 1
ATOM 1418 N N . LEU A 1 180 ? -3.107 -3.666 13.776 1.00 96.88 180 LEU A N 1
ATOM 1419 C CA . LEU A 1 180 ? -3.022 -3.705 12.310 1.00 96.88 180 LEU A CA 1
ATOM 1420 C C . LEU A 1 180 ? -2.316 -4.968 11.776 1.00 96.88 180 LEU A C 1
ATOM 1422 O O . LEU A 1 180 ? -2.901 -5.610 10.904 1.00 96.88 180 LEU A O 1
ATOM 1426 N N . PRO A 1 181 ? -1.126 -5.376 12.275 1.00 96.69 181 PRO A N 1
ATOM 1427 C CA . PRO A 1 181 ? -0.450 -6.568 11.758 1.00 96.69 181 PRO A CA 1
ATOM 1428 C C . PRO A 1 181 ? -1.299 -7.832 11.939 1.00 96.69 181 PRO A C 1
ATOM 1430 O O . PRO A 1 181 ? -1.481 -8.597 10.997 1.00 96.69 181 PRO A O 1
ATOM 1433 N N . SER A 1 182 ? -1.896 -8.012 13.122 1.00 96.81 182 SER A N 1
ATOM 1434 C CA . SER A 1 182 ? -2.734 -9.177 13.428 1.00 96.81 182 SER A CA 1
ATOM 1435 C C . SER A 1 182 ? -4.023 -9.207 12.605 1.00 96.81 182 SER A C 1
ATOM 1437 O O . SER A 1 182 ? -4.442 -10.275 12.157 1.00 96.81 182 SER A O 1
ATOM 1439 N N . ARG A 1 183 ? -4.659 -8.046 12.387 1.00 97.25 183 ARG A N 1
ATOM 1440 C CA . ARG A 1 183 ? -5.841 -7.927 11.520 1.00 97.25 183 ARG A CA 1
ATOM 1441 C C . ARG A 1 183 ? -5.494 -8.287 10.079 1.00 97.25 183 ARG A C 1
ATOM 1443 O O . ARG A 1 183 ? -6.200 -9.091 9.477 1.00 97.25 183 ARG A O 1
ATOM 1450 N N . LEU A 1 184 ? -4.396 -7.740 9.559 1.00 96.94 184 LEU A N 1
ATOM 1451 C CA . LEU A 1 184 ? -3.933 -7.998 8.199 1.00 96.94 184 LEU A CA 1
ATOM 1452 C C . LEU A 1 184 ? -3.603 -9.485 7.996 1.00 96.94 184 LEU A C 1
ATOM 1454 O O . LEU A 1 184 ? -4.014 -10.076 7.001 1.00 96.94 184 LEU A O 1
ATOM 1458 N N . GLU A 1 185 ? -2.943 -10.118 8.970 1.00 96.25 185 GLU A N 1
ATOM 1459 C CA . GLU A 1 185 ? -2.639 -11.553 8.935 1.00 96.25 185 GLU A CA 1
ATOM 1460 C C . GLU A 1 185 ? -3.911 -12.404 8.861 1.00 96.25 185 GLU A C 1
ATOM 1462 O O . GLU A 1 185 ? -4.001 -13.338 8.059 1.00 96.25 185 GLU A O 1
ATOM 1467 N N . ARG A 1 186 ? -4.911 -12.075 9.687 1.00 95.75 186 ARG A N 1
ATOM 1468 C CA . ARG A 1 186 ? -6.197 -12.776 9.702 1.00 95.75 186 ARG A CA 1
ATOM 1469 C C . ARG A 1 186 ? -6.916 -12.656 8.366 1.00 95.75 186 ARG A C 1
ATOM 1471 O O . ARG A 1 186 ? -7.408 -13.655 7.852 1.00 95.75 186 ARG A O 1
ATOM 1478 N N . GLU A 1 187 ? -6.985 -11.449 7.823 1.00 96.31 187 GLU A N 1
ATOM 1479 C CA . GLU A 1 187 ? -7.742 -11.167 6.606 1.00 96.31 187 GLU A CA 1
ATOM 1480 C C . GLU A 1 187 ? -7.097 -11.821 5.381 1.00 96.31 187 GLU A C 1
ATOM 1482 O O . GLU A 1 187 ? -7.791 -12.434 4.576 1.00 96.31 187 GLU A O 1
ATOM 1487 N N . ILE A 1 188 ? -5.763 -11.834 5.297 1.00 96.50 188 ILE A N 1
ATOM 1488 C CA . ILE A 1 188 ? -5.058 -12.578 4.245 1.00 96.50 188 ILE A CA 1
ATOM 1489 C C . ILE A 1 188 ? -5.283 -14.087 4.390 1.00 96.50 188 ILE A C 1
ATOM 1491 O O . ILE A 1 188 ? -5.518 -14.759 3.388 1.00 96.50 188 ILE A O 1
ATOM 1495 N N . LYS A 1 189 ? -5.241 -14.639 5.612 1.00 95.19 189 LYS A N 1
ATOM 1496 C CA . LYS A 1 189 ? -5.549 -16.063 5.849 1.00 95.19 189 LYS A CA 1
ATOM 1497 C C . LYS A 1 189 ? -6.972 -16.413 5.419 1.00 95.19 189 LYS A C 1
ATOM 1499 O O . LYS A 1 189 ? -7.172 -17.469 4.823 1.00 95.19 189 LYS A O 1
ATOM 1504 N N . GLN A 1 190 ? -7.934 -15.536 5.695 1.00 94.56 190 GLN A N 1
ATOM 1505 C CA . GLN A 1 190 ? -9.323 -15.710 5.283 1.00 94.56 190 GLN A CA 1
ATOM 1506 C C . GLN A 1 190 ? -9.462 -15.670 3.755 1.00 94.56 190 GLN A C 1
ATOM 1508 O O . GLN A 1 190 ? -9.994 -16.610 3.172 1.00 94.56 190 GLN A O 1
ATOM 1513 N N . LEU A 1 191 ? -8.893 -14.656 3.097 1.00 95.69 191 LEU A N 1
ATOM 1514 C CA . LEU A 1 191 ? -8.896 -14.544 1.634 1.00 95.69 191 LEU A CA 1
ATOM 1515 C C . LEU A 1 191 ? -8.219 -15.745 0.964 1.00 95.69 191 LEU A C 1
ATOM 1517 O O . LEU A 1 191 ? -8.709 -16.251 -0.042 1.00 95.69 191 LEU A O 1
ATOM 1521 N N . TYR A 1 192 ? -7.114 -16.235 1.531 1.00 94.56 192 TYR A N 1
ATOM 1522 C CA . TYR A 1 192 ? -6.419 -17.418 1.027 1.00 94.56 192 TYR A CA 1
ATOM 1523 C C . TYR A 1 192 ? -7.262 -18.689 1.195 1.00 94.56 192 TYR A C 1
ATOM 1525 O O . TYR A 1 192 ? -7.351 -19.499 0.272 1.00 94.56 192 TYR A O 1
ATOM 1533 N N . LEU A 1 193 ? -7.922 -18.855 2.345 1.00 94.38 193 LEU A N 1
ATOM 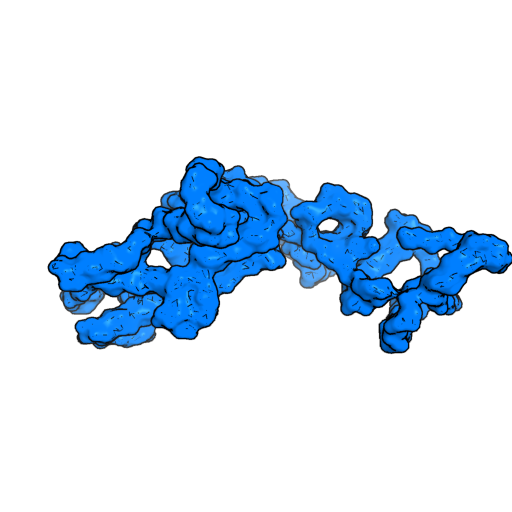1534 C CA . LEU A 1 193 ? -8.820 -19.980 2.593 1.00 94.38 193 LEU A CA 1
ATOM 1535 C C . LEU A 1 193 ? -9.998 -19.994 1.608 1.00 94.38 193 LEU A C 1
ATOM 1537 O O . LEU A 1 193 ? -10.311 -21.041 1.051 1.00 94.38 193 LEU A O 1
ATOM 1541 N N . GLU A 1 194 ? -10.627 -18.841 1.388 1.00 93.75 194 GLU A N 1
ATOM 1542 C CA . GLU A 1 194 ? -11.818 -18.707 0.546 1.00 93.75 194 GLU A CA 1
ATOM 1543 C C . GLU A 1 194 ? -11.490 -18.793 -0.950 1.00 93.75 194 GLU A C 1
ATOM 1545 O O . GLU A 1 194 ? -12.165 -19.509 -1.684 1.00 93.75 194 GLU A O 1
ATOM 1550 N N . ARG A 1 195 ? -10.449 -18.083 -1.411 1.00 93.38 195 ARG A N 1
ATOM 1551 C CA . ARG A 1 195 ? -10.165 -17.900 -2.847 1.00 93.38 195 ARG A CA 1
ATOM 1552 C C . ARG A 1 195 ? -9.132 -18.870 -3.420 1.00 93.38 195 ARG A C 1
ATOM 1554 O O . ARG A 1 195 ? -9.091 -19.031 -4.633 1.00 93.38 195 ARG A O 1
ATOM 1561 N N . VAL A 1 196 ? -8.271 -19.468 -2.590 1.00 91.25 196 VAL A N 1
ATOM 1562 C CA . VAL A 1 196 ? -7.193 -20.373 -3.051 1.00 91.25 196 VAL A CA 1
ATOM 1563 C C . VAL A 1 196 ? -7.419 -21.806 -2.590 1.00 91.25 196 VAL A C 1
ATOM 1565 O O . VAL A 1 196 ? -7.191 -22.739 -3.353 1.00 91.25 196 VAL A O 1
ATOM 1568 N N . LEU A 1 197 ? -7.840 -21.996 -1.337 1.00 91.31 197 LEU A N 1
ATOM 1569 C CA . LEU A 1 197 ? -8.060 -23.328 -0.765 1.00 91.31 197 LEU A CA 1
ATOM 1570 C C . LEU A 1 197 ? -9.513 -23.808 -0.866 1.00 91.31 197 LEU A C 1
ATOM 1572 O O . LEU A 1 197 ? -9.784 -24.934 -0.453 1.00 91.31 197 LEU A O 1
ATOM 1576 N N . GLU A 1 198 ? -10.426 -22.973 -1.373 1.00 91.19 198 GLU A N 1
ATOM 1577 C CA . GLU A 1 198 ? -11.854 -23.283 -1.550 1.00 91.19 198 GLU A CA 1
ATOM 1578 C C . GLU A 1 198 ? -12.514 -23.850 -0.271 1.00 91.19 198 GLU A C 1
ATOM 1580 O O . GLU A 1 198 ? -13.368 -24.733 -0.316 1.00 91.19 198 GLU A O 1
ATOM 1585 N N . GLY A 1 199 ? -12.096 -23.357 0.903 1.00 89.50 199 GLY A N 1
ATOM 1586 C CA . GLY A 1 199 ? -12.618 -23.777 2.210 1.00 89.50 199 GLY A CA 1
ATOM 1587 C C . GLY A 1 199 ? -11.889 -24.950 2.882 1.00 89.50 199 GLY A C 1
ATOM 1588 O O . GLY A 1 199 ? -12.278 -25.356 3.978 1.00 89.50 199 GLY A O 1
ATOM 1589 N N . ASP A 1 200 ? -10.812 -25.485 2.297 1.00 89.88 200 ASP A N 1
ATOM 1590 C CA . ASP A 1 200 ? -10.027 -26.574 2.897 1.00 89.88 200 ASP A CA 1
ATOM 1591 C C . ASP A 1 200 ? -9.141 -26.085 4.063 1.00 89.88 200 ASP A C 1
ATOM 1593 O O . ASP A 1 200 ? -7.982 -25.683 3.904 1.00 89.88 200 ASP A O 1
ATOM 1597 N N . VAL A 1 201 ? -9.693 -26.157 5.277 1.00 88.88 201 VAL A N 1
ATOM 1598 C CA . VAL A 1 201 ? -9.035 -25.711 6.517 1.00 88.88 201 VAL A CA 1
ATOM 1599 C C . VAL A 1 201 ? -7.784 -26.534 6.848 1.00 88.88 201 VAL A C 1
ATOM 1601 O O . VAL A 1 201 ? -6.857 -26.018 7.473 1.00 88.88 201 VAL A O 1
ATOM 1604 N N . GLN A 1 202 ? -7.694 -27.798 6.419 1.00 87.56 202 GLN A N 1
ATOM 1605 C CA . GLN A 1 202 ? -6.526 -28.624 6.748 1.00 87.56 202 GLN A CA 1
ATOM 1606 C C . GLN A 1 202 ? -5.271 -28.127 6.031 1.00 87.56 202 GLN A C 1
ATOM 1608 O O . GLN A 1 202 ? -4.184 -28.091 6.620 1.00 87.56 202 GLN A O 1
ATOM 1613 N N . LYS A 1 203 ? -5.414 -27.682 4.779 1.00 87.31 203 LYS A N 1
ATOM 1614 C CA . LYS A 1 203 ? -4.305 -27.119 3.996 1.00 87.31 203 LYS A CA 1
ATOM 1615 C C . LYS A 1 203 ? -3.859 -25.745 4.486 1.00 87.31 203 LYS A C 1
ATOM 1617 O O . LYS A 1 203 ? -2.696 -25.401 4.281 1.00 87.31 203 LYS A O 1
ATOM 1622 N N . LEU A 1 204 ? -4.711 -25.007 5.201 1.00 88.25 204 LEU A N 1
ATOM 1623 C CA . LEU A 1 204 ? -4.359 -23.705 5.774 1.00 88.25 204 LEU A CA 1
ATOM 1624 C C . LEU A 1 204 ? -3.174 -23.800 6.749 1.00 88.25 204 LEU A C 1
ATOM 1626 O O . LEU A 1 204 ? -2.367 -22.883 6.826 1.00 88.25 204 LEU A O 1
ATOM 1630 N N . SER A 1 205 ? -3.002 -24.938 7.429 1.00 85.50 205 SER A N 1
ATOM 1631 C CA . SER A 1 205 ? -1.849 -25.186 8.310 1.00 85.50 205 SER A CA 1
ATOM 1632 C C . SER A 1 205 ? -0.494 -25.159 7.584 1.00 85.50 205 SER A C 1
ATOM 1634 O O . SER A 1 205 ? 0.533 -24.862 8.194 1.00 85.50 205 SER A O 1
ATOM 1636 N N . LYS A 1 206 ? -0.479 -25.450 6.276 1.00 87.56 206 LYS A N 1
ATOM 1637 C CA . LYS A 1 206 ? 0.726 -25.404 5.433 1.00 87.56 206 LYS A CA 1
ATOM 1638 C C . LYS A 1 206 ? 1.025 -23.994 4.930 1.00 87.56 206 LYS A C 1
ATOM 1640 O O . LYS A 1 206 ? 2.157 -23.725 4.529 1.00 87.56 206 LYS A O 1
ATOM 1645 N N . PHE A 1 207 ? 0.030 -23.109 4.940 1.00 91.31 207 PHE A N 1
ATOM 1646 C CA . PHE A 1 207 ? 0.180 -21.734 4.497 1.00 91.31 207 PHE A CA 1
ATOM 1647 C C . PHE A 1 207 ? 0.955 -20.930 5.544 1.00 91.31 207 PHE A C 1
ATOM 1649 O O . PHE A 1 207 ? 0.481 -20.680 6.653 1.00 91.31 207 PHE A O 1
ATOM 1656 N N . LYS A 1 208 ? 2.180 -20.541 5.187 1.00 92.88 208 LYS A N 1
ATOM 1657 C CA . LYS A 1 208 ? 3.040 -19.707 6.025 1.00 92.88 208 LYS A CA 1
ATOM 1658 C C . LYS A 1 208 ? 2.926 -18.264 5.569 1.00 92.88 208 LYS A C 1
ATOM 1660 O O . LYS A 1 208 ? 3.358 -17.931 4.471 1.00 92.88 208 LYS A O 1
ATOM 1665 N N . ILE A 1 209 ? 2.389 -17.434 6.449 1.00 94.75 209 ILE A N 1
ATOM 1666 C CA . ILE A 1 209 ? 2.374 -15.985 6.306 1.00 94.75 209 ILE A CA 1
ATOM 1667 C C . ILE A 1 209 ? 3.206 -15.374 7.423 1.00 94.75 209 ILE A C 1
ATOM 1669 O O . ILE A 1 209 ? 3.152 -15.835 8.566 1.00 94.75 209 ILE A O 1
ATOM 1673 N N . ARG A 1 210 ? 3.980 -14.346 7.093 1.00 94.88 210 ARG A N 1
ATOM 1674 C CA . ARG A 1 210 ? 4.704 -13.550 8.073 1.00 94.88 210 ARG A CA 1
ATOM 1675 C C . ARG A 1 210 ? 4.640 -12.086 7.667 1.00 94.88 210 ARG A C 1
ATOM 1677 O O . ARG A 1 210 ? 5.054 -11.708 6.574 1.00 94.88 210 ARG A O 1
ATOM 1684 N N . ILE A 1 211 ? 4.104 -11.296 8.587 1.00 95.25 211 ILE A N 1
ATOM 1685 C CA . ILE A 1 211 ? 4.037 -9.845 8.496 1.00 95.25 211 ILE A CA 1
ATOM 1686 C C . ILE A 1 211 ? 5.047 -9.298 9.495 1.00 95.25 211 ILE A C 1
ATOM 1688 O O . ILE A 1 211 ? 4.963 -9.574 10.689 1.00 95.25 211 ILE A O 1
ATOM 1692 N N . GLU A 1 212 ? 6.027 -8.568 8.988 1.00 92.25 212 GLU A N 1
ATOM 1693 C CA . GLU A 1 212 ? 7.058 -7.908 9.765 1.00 92.25 212 GLU A CA 1
ATOM 1694 C C . GLU A 1 212 ? 6.617 -6.478 10.066 1.00 92.25 212 GLU A C 1
ATOM 1696 O O . GLU A 1 212 ? 6.398 -5.660 9.168 1.00 92.25 212 GLU A O 1
ATOM 1701 N N . ASP A 1 213 ? 6.527 -6.151 11.352 1.00 91.19 213 ASP A N 1
ATOM 1702 C CA . ASP A 1 213 ? 6.120 -4.842 11.847 1.00 91.19 213 ASP A CA 1
ATOM 1703 C C . ASP A 1 213 ? 7.210 -4.178 12.715 1.00 91.19 213 ASP A C 1
ATOM 1705 O O . ASP A 1 213 ? 6.990 -3.901 13.897 1.00 91.19 213 ASP A O 1
ATOM 1709 N N . PRO A 1 214 ? 8.397 -3.842 12.163 1.00 90.12 214 PRO A N 1
ATOM 1710 C CA . PRO A 1 214 ? 9.495 -3.294 12.955 1.00 90.12 214 PRO A CA 1
ATOM 1711 C C . PRO A 1 214 ? 9.082 -2.077 13.799 1.00 90.12 214 PRO A C 1
ATOM 1713 O O . PRO A 1 214 ? 8.305 -1.232 13.342 1.00 90.12 214 PRO A O 1
ATOM 1716 N N . PRO A 1 215 ? 9.629 -1.906 15.017 1.00 89.44 215 PRO A N 1
ATOM 1717 C CA . PRO A 1 215 ? 9.200 -0.839 15.926 1.00 89.44 215 PRO A CA 1
ATOM 1718 C C . PRO A 1 215 ? 9.486 0.567 15.376 1.00 89.44 215 PRO A C 1
ATOM 1720 O O . PRO A 1 215 ? 8.803 1.528 15.720 1.00 89.44 215 PRO A O 1
ATOM 1723 N N . ARG A 1 216 ? 10.482 0.702 14.489 1.00 87.56 216 ARG A N 1
ATOM 1724 C CA . ARG A 1 216 ? 10.868 1.967 13.839 1.00 87.56 216 ARG A CA 1
ATOM 1725 C C . ARG A 1 216 ? 10.243 2.155 12.449 1.00 87.56 216 ARG A C 1
ATOM 1727 O O . ARG A 1 216 ? 10.707 3.000 11.683 1.00 87.56 216 ARG A O 1
ATOM 1734 N N . ARG A 1 217 ? 9.180 1.407 12.120 1.00 90.38 217 ARG A N 1
ATOM 1735 C CA . ARG A 1 217 ? 8.577 1.393 10.775 1.00 90.38 217 ARG A CA 1
ATOM 1736 C C . ARG A 1 217 ? 8.033 2.729 10.270 1.00 90.38 217 ARG A C 1
ATOM 1738 O O . ARG A 1 217 ? 8.033 2.966 9.067 1.00 90.38 217 ARG A O 1
ATOM 1745 N N . LYS A 1 218 ? 7.689 3.655 11.171 1.00 88.06 218 LYS A N 1
ATOM 1746 C CA . LYS A 1 218 ? 7.273 5.027 10.820 1.00 88.06 218 LYS A CA 1
ATOM 1747 C C . LYS A 1 218 ? 8.291 5.768 9.942 1.00 88.06 218 LYS A C 1
ATOM 1749 O O . LYS A 1 218 ? 7.899 6.583 9.114 1.00 88.06 218 LYS A O 1
ATOM 1754 N N . HIS A 1 219 ? 9.583 5.501 10.133 1.00 81.62 219 HIS A N 1
ATOM 1755 C CA . HIS A 1 219 ? 10.676 6.192 9.445 1.00 81.62 219 HIS A CA 1
ATOM 1756 C C . HIS A 1 219 ? 11.573 5.225 8.665 1.00 81.62 219 HIS A C 1
ATOM 1758 O O . HIS A 1 219 ? 12.719 5.557 8.370 1.00 81.62 219 HIS A O 1
ATOM 1764 N N . MET A 1 220 ? 11.071 4.030 8.335 1.00 80.50 220 MET A N 1
ATOM 1765 C CA . MET A 1 220 ? 11.873 2.970 7.719 1.00 80.50 220 MET A CA 1
ATOM 1766 C C . MET A 1 220 ? 12.478 3.395 6.385 1.00 80.50 220 MET A C 1
ATOM 1768 O O . MET A 1 220 ? 13.665 3.180 6.177 1.00 80.50 220 MET A O 1
ATOM 1772 N N . VAL A 1 221 ? 11.709 4.086 5.538 1.00 79.00 221 VAL A N 1
ATOM 1773 C CA . VAL A 1 221 ? 12.199 4.641 4.265 1.00 79.00 221 VAL A CA 1
ATOM 1774 C C . VAL A 1 221 ? 13.410 5.556 4.487 1.00 79.00 221 VAL A C 1
ATOM 1776 O O . VAL A 1 221 ? 14.419 5.441 3.794 1.00 79.00 221 VAL A O 1
ATOM 1779 N N . PHE A 1 222 ? 13.342 6.439 5.489 1.00 75.88 222 PHE A N 1
ATOM 1780 C CA . PHE A 1 222 ? 14.437 7.354 5.819 1.00 75.88 222 PHE A CA 1
ATOM 1781 C C . PHE A 1 222 ? 15.655 6.607 6.376 1.00 75.88 222 PHE A C 1
ATOM 1783 O O . PHE A 1 222 ? 16.785 6.886 5.981 1.00 75.88 222 PHE A O 1
ATOM 1790 N N . LEU A 1 223 ? 15.433 5.632 7.262 1.00 72.75 223 LEU A N 1
ATOM 1791 C CA . LEU A 1 223 ? 16.499 4.795 7.815 1.00 72.75 223 LEU A CA 1
ATOM 1792 C C . LEU A 1 223 ? 17.190 3.971 6.720 1.00 72.75 223 LEU A C 1
ATOM 1794 O O . LEU A 1 223 ? 18.417 3.931 6.680 1.00 72.75 223 LEU A O 1
ATOM 1798 N N . GLY A 1 224 ? 16.422 3.377 5.807 1.00 76.38 224 GLY A N 1
ATOM 1799 C CA . GLY A 1 224 ? 16.929 2.641 4.651 1.00 76.38 224 GLY A CA 1
ATOM 1800 C C . GLY A 1 224 ? 17.742 3.524 3.711 1.00 76.38 224 GLY A C 1
ATOM 1801 O O . GLY A 1 224 ? 18.853 3.159 3.332 1.00 76.38 224 GLY A O 1
ATOM 1802 N N . GLY A 1 225 ? 17.252 4.731 3.414 1.00 72.81 225 GLY A N 1
ATOM 1803 C CA . GLY A 1 225 ? 17.992 5.730 2.642 1.00 72.81 225 GLY A CA 1
ATOM 1804 C C . GLY A 1 225 ? 19.309 6.144 3.305 1.00 72.81 225 GLY A C 1
ATOM 1805 O O . GLY A 1 225 ? 20.338 6.197 2.636 1.00 72.81 225 GLY A O 1
ATOM 1806 N N . ALA A 1 226 ? 19.311 6.379 4.620 1.00 72.00 226 ALA A N 1
ATOM 1807 C CA . ALA A 1 226 ? 20.515 6.742 5.367 1.00 72.00 226 ALA A CA 1
ATOM 1808 C C . ALA A 1 226 ? 21.555 5.608 5.395 1.00 72.00 226 ALA A C 1
ATOM 1810 O O . ALA A 1 226 ? 22.747 5.856 5.208 1.00 72.00 226 ALA A O 1
ATOM 1811 N N . VAL A 1 227 ? 21.111 4.361 5.588 1.00 72.12 227 VAL A N 1
ATOM 1812 C CA . VAL A 1 227 ? 21.985 3.179 5.550 1.00 72.12 227 VAL A CA 1
ATOM 1813 C C . VAL A 1 227 ? 22.561 2.982 4.150 1.00 72.12 227 VAL A C 1
ATOM 1815 O O . VAL A 1 227 ? 23.776 2.837 4.016 1.00 72.12 227 VAL A O 1
ATOM 1818 N N . LEU A 1 228 ? 21.729 3.048 3.105 1.00 72.75 228 LEU A N 1
ATOM 1819 C CA . LEU A 1 228 ? 22.188 2.910 1.723 1.00 72.75 228 LEU A CA 1
ATOM 1820 C C . LEU A 1 228 ? 23.184 4.012 1.353 1.00 72.75 228 LEU A C 1
ATOM 1822 O O . LEU A 1 228 ? 24.244 3.717 0.807 1.00 72.75 228 LEU A O 1
ATOM 1826 N N . ALA A 1 229 ? 22.882 5.267 1.693 1.00 70.81 229 ALA A N 1
ATOM 1827 C CA . ALA A 1 229 ? 23.773 6.395 1.444 1.00 70.81 229 ALA A CA 1
ATOM 1828 C C . ALA A 1 229 ? 25.133 6.212 2.132 1.00 70.81 229 ALA A C 1
ATOM 1830 O O . ALA A 1 229 ? 26.164 6.521 1.542 1.00 70.81 229 ALA A O 1
ATOM 1831 N N . ASN A 1 230 ? 25.150 5.670 3.353 1.00 72.81 230 ASN A N 1
ATOM 1832 C CA . ASN A 1 230 ? 26.389 5.400 4.073 1.00 72.81 230 ASN A CA 1
ATOM 1833 C C . ASN A 1 230 ? 27.201 4.255 3.440 1.00 72.81 230 ASN A C 1
ATOM 1835 O O . ASN A 1 230 ? 28.414 4.373 3.308 1.00 72.81 230 ASN A O 1
ATOM 1839 N N . ILE A 1 231 ? 26.546 3.172 3.005 1.00 73.19 231 ILE A N 1
ATOM 1840 C CA . ILE A 1 231 ? 27.205 2.028 2.345 1.00 73.19 231 ILE A CA 1
ATOM 1841 C C . ILE A 1 231 ? 27.751 2.413 0.963 1.00 73.19 231 ILE A C 1
ATOM 1843 O O . ILE A 1 231 ? 28.807 1.938 0.548 1.00 73.19 231 ILE A O 1
ATOM 1847 N N . MET A 1 232 ? 27.024 3.258 0.231 1.00 75.31 232 MET A N 1
ATOM 1848 C CA . MET A 1 232 ? 27.363 3.641 -1.141 1.00 75.31 232 MET A CA 1
ATOM 1849 C C . MET A 1 232 ? 28.199 4.922 -1.215 1.00 75.31 232 MET A C 1
ATOM 1851 O O . MET A 1 232 ? 28.520 5.363 -2.315 1.00 75.31 232 MET A O 1
ATOM 1855 N N . LYS A 1 233 ? 28.573 5.513 -0.073 1.00 78.75 233 LYS A N 1
ATOM 1856 C CA . LYS A 1 233 ? 29.263 6.807 0.017 1.00 78.75 233 LYS A CA 1
ATOM 1857 C C . LYS A 1 233 ? 30.490 6.902 -0.892 1.00 78.75 233 LYS A C 1
ATOM 1859 O O . LYS A 1 233 ? 30.624 7.886 -1.606 1.00 78.75 233 LYS A O 1
ATOM 1864 N N . ASP A 1 234 ? 31.322 5.865 -0.902 1.00 83.25 234 ASP A N 1
ATOM 1865 C CA . ASP A 1 234 ? 32.599 5.855 -1.627 1.00 83.25 234 ASP A CA 1
ATOM 1866 C C . ASP A 1 234 ? 32.490 5.238 -3.039 1.00 83.25 234 ASP A C 1
ATOM 1868 O O . ASP A 1 234 ? 33.496 4.963 -3.689 1.00 83.25 234 ASP A O 1
ATOM 1872 N N . LYS A 1 235 ? 31.269 4.971 -3.528 1.00 75.75 235 LYS A N 1
ATOM 1873 C CA . LYS A 1 235 ? 31.028 4.408 -4.865 1.00 75.75 235 LYS A CA 1
ATOM 1874 C C . LYS A 1 235 ? 30.603 5.499 -5.843 1.00 75.75 235 LYS A C 1
ATOM 1876 O O . LYS A 1 235 ? 29.411 5.721 -6.046 1.00 75.75 235 LYS A O 1
ATOM 1881 N N . ASP A 1 236 ? 31.568 6.121 -6.512 1.00 75.56 236 ASP A N 1
ATOM 1882 C CA . ASP A 1 236 ? 31.330 7.211 -7.477 1.00 75.56 236 ASP A CA 1
ATOM 1883 C C . ASP A 1 236 ? 30.374 6.832 -8.625 1.00 75.56 236 ASP A C 1
ATOM 1885 O O . ASP A 1 236 ? 29.644 7.672 -9.150 1.00 75.56 236 ASP A O 1
ATOM 1889 N N . SER A 1 237 ? 30.314 5.549 -8.998 1.00 70.56 237 SER A N 1
ATOM 1890 C CA . SER A 1 237 ? 29.394 5.049 -10.027 1.00 70.56 237 SER A CA 1
ATOM 1891 C C . SER A 1 237 ? 27.924 5.052 -9.599 1.00 70.56 237 SER A C 1
ATOM 1893 O O . SER A 1 237 ? 27.050 5.056 -10.462 1.00 70.56 237 SER A O 1
ATOM 1895 N N . PHE A 1 238 ? 27.633 5.067 -8.297 1.00 69.94 238 PHE A N 1
ATOM 1896 C CA . PHE A 1 238 ? 26.267 5.075 -7.774 1.00 69.94 238 PHE A CA 1
ATOM 1897 C C . PHE A 1 238 ? 25.643 6.472 -7.789 1.00 69.94 238 PHE A C 1
ATOM 1899 O O . PHE A 1 238 ? 24.444 6.623 -8.019 1.00 69.94 238 PHE A O 1
ATOM 1906 N N . TRP A 1 239 ? 26.454 7.501 -7.552 1.00 73.25 239 TRP A N 1
ATOM 1907 C CA . TRP A 1 239 ? 25.981 8.875 -7.442 1.00 73.25 239 TRP A CA 1
ATOM 1908 C C . TRP A 1 239 ? 25.903 9.551 -8.812 1.00 73.25 239 TRP A C 1
ATOM 1910 O O . TRP A 1 239 ? 26.721 9.309 -9.703 1.00 73.25 239 TRP A O 1
ATOM 1920 N N . LEU A 1 240 ? 24.924 10.442 -8.976 1.00 79.44 240 LEU A N 1
ATOM 1921 C CA . LEU A 1 240 ? 24.969 11.425 -10.055 1.00 79.44 240 LEU A CA 1
ATOM 1922 C C . LEU A 1 240 ? 25.832 12.600 -9.625 1.00 79.44 240 LEU A C 1
ATOM 1924 O O . LEU A 1 240 ? 25.530 13.274 -8.638 1.00 79.44 240 LEU A O 1
ATOM 1928 N N . SER A 1 241 ? 26.874 12.879 -10.393 1.00 85.81 241 SER A N 1
ATOM 1929 C CA . SER A 1 241 ? 27.698 14.059 -10.178 1.00 85.81 241 SER A CA 1
ATOM 1930 C C . SER A 1 241 ? 27.101 15.289 -10.864 1.00 85.81 241 SER A C 1
ATOM 1932 O O . SER A 1 241 ? 26.430 15.220 -11.897 1.00 85.81 241 SER A O 1
ATOM 1934 N N . ARG A 1 242 ? 27.404 16.468 -10.311 1.00 86.75 242 ARG A N 1
ATOM 1935 C CA . ARG A 1 242 ? 27.056 17.747 -10.946 1.00 86.75 242 ARG A CA 1
ATOM 1936 C C . ARG A 1 242 ? 27.715 17.902 -12.321 1.00 86.75 242 ARG A C 1
ATOM 1938 O O . ARG A 1 242 ? 27.105 18.495 -13.203 1.00 86.75 242 ARG A O 1
ATOM 1945 N N . ALA A 1 243 ? 28.933 17.383 -12.488 1.00 88.12 243 ALA A N 1
ATOM 1946 C CA . ALA A 1 24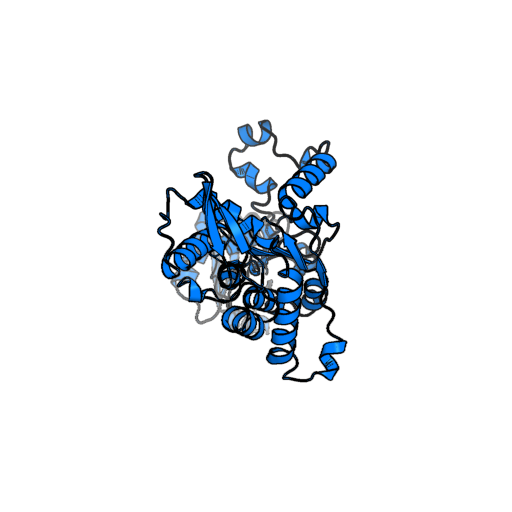3 ? 29.668 17.438 -13.748 1.00 88.12 243 ALA A CA 1
ATOM 1947 C C . ALA A 1 243 ? 28.946 16.647 -14.849 1.00 88.12 243 ALA A C 1
ATOM 1949 O O . ALA A 1 243 ? 28.685 17.202 -15.912 1.00 88.12 243 ALA A O 1
ATOM 1950 N N . GLU A 1 244 ? 28.519 15.410 -14.556 1.00 80.94 244 GLU A N 1
ATOM 1951 C CA . GLU A 1 244 ? 27.720 14.604 -15.489 1.00 80.94 244 GLU A CA 1
ATOM 1952 C C . GLU A 1 244 ? 26.445 15.353 -15.905 1.00 80.94 244 GLU A C 1
ATOM 1954 O O . GLU A 1 244 ? 26.132 15.418 -17.094 1.00 80.94 244 GLU A O 1
ATOM 1959 N N . TYR A 1 245 ? 25.723 15.956 -14.949 1.00 83.00 245 TYR A N 1
ATOM 1960 C CA . TYR A 1 245 ? 24.501 16.721 -15.238 1.00 83.00 245 TYR A CA 1
ATOM 1961 C C . TYR A 1 245 ? 24.759 17.946 -16.122 1.00 83.00 245 TYR A C 1
ATOM 1963 O O . TYR A 1 245 ? 23.949 18.263 -16.985 1.00 83.00 245 TYR A O 1
ATOM 1971 N N . GLN A 1 246 ? 25.880 18.644 -15.934 1.00 88.00 246 GLN A N 1
ATOM 1972 C CA . GLN A 1 246 ? 26.229 19.793 -16.772 1.00 88.00 246 GLN A CA 1
ATOM 1973 C C . GLN A 1 246 ? 26.591 19.387 -18.205 1.00 88.00 246 GLN A C 1
ATOM 1975 O O . GLN A 1 246 ? 26.301 20.141 -19.128 1.00 88.00 246 GLN A O 1
ATOM 1980 N N . GLU A 1 247 ? 27.193 18.211 -18.390 1.00 86.25 247 GLU A N 1
ATOM 1981 C CA . GLU A 1 247 ? 27.600 17.704 -19.703 1.00 86.25 247 GLU A CA 1
ATOM 1982 C C . GLU A 1 247 ? 26.422 17.121 -20.496 1.00 86.25 247 GLU A C 1
ATOM 1984 O O . GLU A 1 247 ? 26.227 17.446 -21.664 1.00 86.25 247 GLU A O 1
ATOM 1989 N N . LYS A 1 248 ? 25.621 16.260 -19.859 1.00 76.81 248 LYS A N 1
ATOM 1990 C CA . LYS A 1 248 ? 24.569 15.469 -20.521 1.00 76.81 248 LYS A CA 1
ATOM 1991 C C . LYS A 1 248 ? 23.149 15.967 -20.217 1.00 76.81 248 LYS A C 1
ATOM 1993 O O . LYS A 1 248 ? 22.176 15.434 -20.752 1.00 76.81 248 LYS A O 1
ATOM 1998 N N . GLY A 1 249 ? 22.994 16.971 -19.353 1.00 80.50 249 GLY A N 1
ATOM 1999 C CA . GLY A 1 249 ? 21.692 17.509 -18.961 1.00 80.50 249 GLY A CA 1
ATOM 2000 C C . GLY A 1 249 ? 20.787 16.453 -18.319 1.00 80.50 249 GLY A C 1
ATOM 2001 O O . GLY A 1 249 ? 21.214 15.638 -17.500 1.00 80.50 249 GLY A O 1
ATOM 2002 N N . LEU A 1 250 ? 19.515 16.444 -18.723 1.00 75.00 250 LEU A N 1
ATOM 2003 C CA . LEU A 1 250 ? 18.506 15.503 -18.219 1.00 75.00 250 LEU A CA 1
ATOM 2004 C C . LEU A 1 250 ? 18.762 14.044 -18.630 1.00 75.00 250 LEU A C 1
ATOM 2006 O O . LEU A 1 250 ? 18.247 13.142 -17.973 1.00 75.00 250 LEU A O 1
ATOM 2010 N N . ALA A 1 251 ? 19.583 13.785 -19.655 1.00 67.75 251 ALA A N 1
ATOM 2011 C CA . ALA A 1 251 ? 19.892 12.422 -20.093 1.00 67.75 251 ALA A CA 1
ATOM 2012 C C . ALA A 1 251 ? 20.656 11.613 -19.027 1.00 67.75 251 ALA A C 1
ATOM 2014 O O . ALA A 1 251 ? 20.579 10.389 -19.001 1.00 67.75 251 ALA A O 1
ATOM 2015 N N . VAL A 1 252 ? 21.324 12.282 -18.078 1.00 70.31 252 VAL A N 1
ATOM 2016 C CA . VAL A 1 252 ? 21.998 11.633 -16.936 1.00 70.31 252 VAL A CA 1
ATOM 2017 C C . VAL A 1 252 ? 21.039 10.833 -16.062 1.00 70.31 252 VAL A C 1
ATOM 2019 O O . VAL A 1 252 ? 21.452 9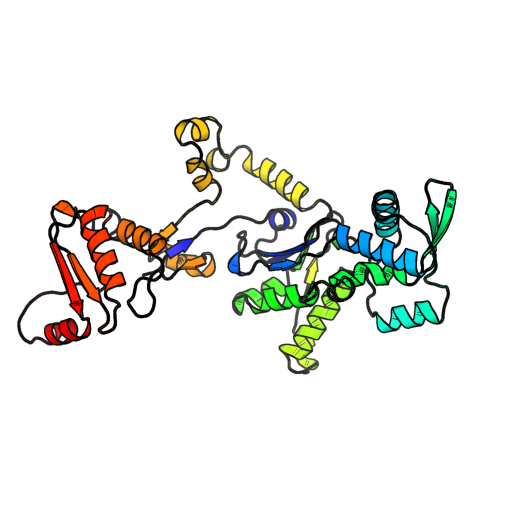.870 -15.417 1.00 70.31 252 VAL A O 1
ATOM 2022 N N . LEU A 1 253 ? 19.752 11.185 -16.056 1.00 63.88 253 LEU A N 1
ATOM 2023 C CA . LEU A 1 253 ? 18.741 10.470 -15.283 1.00 63.88 253 LEU A CA 1
ATOM 2024 C C . LEU A 1 253 ? 18.583 9.005 -15.722 1.00 63.88 253 LEU A C 1
ATOM 2026 O O . LEU A 1 253 ? 18.115 8.201 -14.920 1.00 63.88 253 LEU A O 1
ATOM 2030 N N . GLN A 1 254 ? 19.056 8.625 -16.917 1.00 59.53 254 GLN A N 1
ATOM 2031 C CA . GLN A 1 254 ? 19.151 7.222 -17.340 1.00 59.53 254 GLN A CA 1
ATOM 2032 C C . GLN A 1 254 ? 19.978 6.377 -16.353 1.00 59.53 254 GLN A C 1
ATOM 2034 O O . GLN A 1 254 ? 19.544 5.290 -15.981 1.00 59.53 254 GLN A O 1
ATOM 2039 N N . LYS A 1 255 ? 21.076 6.927 -15.804 1.00 59.12 255 LYS A N 1
ATOM 2040 C CA . LYS A 1 255 ? 21.921 6.283 -14.773 1.00 59.12 255 LYS A CA 1
ATOM 2041 C C . LYS A 1 255 ? 21.180 6.072 -13.445 1.00 59.12 255 LYS A C 1
ATOM 2043 O O . LYS A 1 255 ? 21.504 5.159 -12.695 1.00 59.12 255 LYS A O 1
ATOM 2048 N N . LEU A 1 256 ? 20.150 6.874 -13.164 1.00 53.44 256 LEU A N 1
ATOM 2049 C CA . LEU A 1 256 ? 19.236 6.671 -12.038 1.00 53.44 256 LEU A CA 1
ATOM 2050 C C . LEU A 1 256 ? 18.023 5.822 -12.435 1.00 53.44 256 LEU A C 1
ATOM 2052 O O . LEU A 1 256 ? 16.936 6.084 -11.933 1.00 53.44 256 LEU A O 1
ATOM 2056 N N . GLY A 1 257 ? 18.161 4.824 -13.309 1.00 48.19 257 GLY A N 1
ATOM 2057 C CA . GLY A 1 257 ? 17.067 3.905 -13.652 1.00 48.19 257 GLY A CA 1
ATOM 2058 C C . GLY A 1 257 ? 16.035 4.491 -14.617 1.00 48.19 257 GLY A C 1
ATOM 2059 O O . GLY A 1 257 ? 14.850 4.211 -14.485 1.00 48.19 257 GLY A O 1
ATOM 2060 N N . GLY A 1 258 ? 16.485 5.329 -15.553 1.00 42.12 258 GLY A N 1
ATOM 2061 C CA . GLY A 1 258 ? 15.696 5.782 -16.704 1.00 42.12 258 GLY A CA 1
ATOM 2062 C C . GLY A 1 258 ? 15.943 4.973 -17.984 1.00 42.12 258 GLY A C 1
ATOM 2063 O O . GLY A 1 258 ? 15.541 5.418 -19.053 1.00 42.12 258 GLY A O 1
ATOM 2064 N N . GLY A 1 259 ? 16.625 3.829 -17.902 1.00 48.38 259 GLY A N 1
ATOM 2065 C CA . GLY A 1 259 ? 16.789 2.916 -19.031 1.00 48.38 259 GLY A CA 1
ATOM 2066 C C . GLY A 1 259 ? 18.097 2.141 -18.981 1.00 48.38 259 GLY A C 1
ATOM 2067 O O . GLY A 1 259 ? 19.132 2.677 -19.349 1.00 48.38 259 GLY A O 1
ATOM 2068 N N . ASP A 1 260 ? 18.018 0.866 -18.608 1.00 52.78 260 ASP A N 1
ATOM 2069 C CA . ASP A 1 260 ? 18.877 -0.156 -19.206 1.00 52.78 260 ASP A CA 1
ATOM 2070 C C . ASP A 1 260 ? 17.931 -1.056 -20.009 1.00 52.78 260 ASP A C 1
ATOM 2072 O O . ASP A 1 260 ? 17.290 -1.951 -19.452 1.00 52.78 260 ASP A O 1
ATOM 2076 N N . VAL A 1 261 ? 17.782 -0.750 -21.300 1.00 57.72 261 VAL A N 1
ATOM 2077 C CA . VAL A 1 261 ? 17.058 -1.596 -22.252 1.00 57.72 261 VAL A CA 1
ATOM 2078 C C . VAL A 1 261 ? 17.975 -2.761 -22.610 1.00 57.72 261 VAL A C 1
ATOM 2080 O O . VAL A 1 261 ? 19.009 -2.568 -23.245 1.00 57.72 261 VAL A O 1
ATOM 2083 N N . MET A 1 262 ? 17.615 -3.974 -22.201 1.00 60.62 262 MET A N 1
ATOM 2084 C CA . MET A 1 262 ? 18.327 -5.196 -22.569 1.00 60.62 262 MET A CA 1
ATOM 2085 C C . MET A 1 262 ? 17.595 -5.924 -23.701 1.00 60.62 262 MET A C 1
ATOM 2087 O O . MET A 1 262 ? 16.373 -6.083 -23.670 1.00 60.62 262 MET A O 1
ATOM 2091 N N . VAL A 1 263 ? 18.344 -6.401 -24.704 1.00 62.69 263 VAL A N 1
ATOM 2092 C CA . VAL A 1 263 ? 17.777 -7.020 -25.916 1.00 62.69 263 VAL A CA 1
ATOM 2093 C C . VAL A 1 263 ? 18.397 -8.395 -26.200 1.00 62.69 263 VAL A C 1
ATOM 2095 O O . VAL A 1 263 ? 19.584 -8.536 -26.512 1.00 62.69 263 VAL A O 1
ATOM 2098 N N . GLY A 1 264 ? 17.565 -9.439 -26.193 1.00 65.94 264 GLY A N 1
ATOM 2099 C CA . GLY A 1 264 ? 17.957 -10.795 -26.602 1.00 65.94 264 GLY A CA 1
ATOM 2100 C C . GLY A 1 264 ? 18.461 -11.689 -25.461 1.00 65.94 264 GLY A C 1
ATOM 2101 O O . GLY A 1 264 ? 17.848 -11.744 -24.401 1.00 65.94 264 GLY A O 1
ATOM 2102 N N . ALA A 1 265 ? 19.528 -12.462 -25.697 1.00 60.75 265 ALA A N 1
ATOM 2103 C CA . ALA A 1 265 ? 19.957 -13.557 -24.811 1.00 60.75 265 ALA A CA 1
ATOM 2104 C C . ALA A 1 265 ? 20.368 -13.110 -23.392 1.00 60.75 265 ALA A C 1
ATOM 2106 O O . ALA A 1 265 ? 20.037 -13.792 -22.426 1.00 60.75 265 ALA A O 1
ATOM 2107 N N . GLU A 1 266 ? 21.020 -11.954 -23.258 1.00 58.38 266 GLU A N 1
ATOM 2108 C CA . GLU A 1 266 ? 21.403 -11.365 -21.961 1.00 58.38 266 GLU A CA 1
ATOM 2109 C C . GLU A 1 266 ? 20.176 -11.017 -21.118 1.00 58.38 266 GLU A C 1
ATOM 2111 O O . GLU A 1 266 ? 20.112 -11.264 -19.918 1.00 58.38 266 GLU A O 1
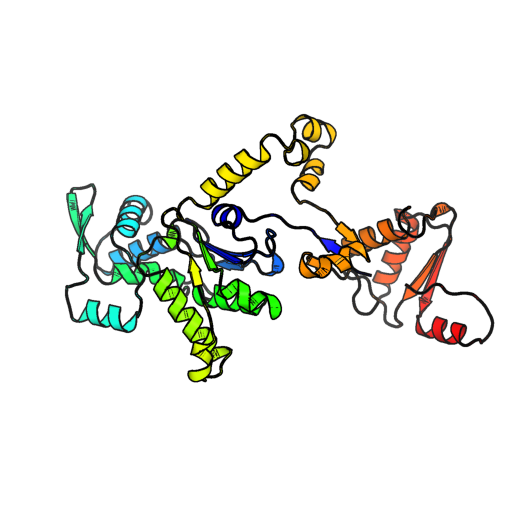ATOM 2116 N N . ALA A 1 267 ? 19.149 -10.525 -21.794 1.00 60.38 267 ALA A N 1
ATOM 2117 C CA . ALA A 1 267 ? 17.881 -10.174 -21.204 1.00 60.38 267 ALA A CA 1
ATOM 2118 C C . ALA A 1 267 ? 17.047 -11.421 -20.852 1.00 60.38 267 ALA A C 1
ATOM 2120 O O . ALA A 1 267 ? 16.399 -11.481 -19.812 1.00 60.38 267 ALA A O 1
ATOM 2121 N N . SER A 1 268 ? 17.144 -12.476 -21.673 1.00 57.12 268 SER A N 1
ATOM 2122 C CA . SER A 1 268 ? 16.543 -13.782 -21.386 1.00 57.12 268 SER A CA 1
ATOM 2123 C C . SER A 1 268 ? 17.163 -14.471 -20.166 1.00 57.12 268 SER A C 1
ATOM 2125 O O . SER A 1 268 ? 16.455 -15.212 -19.488 1.00 57.12 268 SER A O 1
ATOM 2127 N N . ALA A 1 269 ? 18.454 -14.254 -19.889 1.00 53.56 269 ALA A N 1
ATOM 2128 C CA . ALA A 1 269 ? 19.126 -14.794 -18.704 1.00 53.56 269 ALA A CA 1
ATOM 2129 C C . ALA A 1 269 ? 18.607 -14.157 -17.402 1.00 53.56 269 ALA A C 1
ATOM 2131 O O . ALA A 1 269 ? 18.585 -14.810 -16.365 1.00 53.56 269 ALA A O 1
ATOM 2132 N N . CYS A 1 270 ? 18.124 -12.917 -17.487 1.00 48.97 270 CYS A N 1
ATOM 2133 C CA . CYS A 1 270 ? 17.552 -12.150 -16.383 1.00 48.97 270 CYS A CA 1
ATOM 2134 C C . CYS A 1 270 ? 16.032 -11.954 -16.543 1.00 48.97 270 CYS A C 1
ATOM 2136 O O . CYS A 1 270 ? 15.472 -11.013 -15.993 1.00 48.97 270 CYS A O 1
ATOM 2138 N N . ARG A 1 271 ? 15.349 -12.825 -17.302 1.00 49.44 271 ARG A N 1
ATOM 2139 C CA . ARG A 1 271 ? 13.932 -12.671 -17.689 1.00 49.44 271 ARG A CA 1
ATOM 2140 C C . ARG A 1 271 ? 12.972 -12.508 -16.506 1.00 49.44 271 ARG A C 1
ATOM 2142 O O . ARG A 1 271 ? 11.942 -11.869 -16.664 1.00 49.44 271 ARG A O 1
ATOM 2149 N N . SER A 1 272 ? 13.295 -13.095 -15.356 1.00 43.75 272 SER A N 1
ATOM 2150 C CA . SER A 1 272 ? 12.520 -12.989 -14.112 1.00 43.75 272 SER A CA 1
ATOM 2151 C C . SER A 1 272 ? 12.660 -11.634 -13.406 1.00 43.75 272 SER A C 1
ATOM 2153 O O . SER A 1 272 ? 11.856 -11.322 -12.536 1.00 43.75 272 SER A O 1
ATOM 2155 N N . LEU A 1 273 ? 13.673 -10.839 -13.761 1.00 41.06 273 LEU A N 1
ATOM 2156 C CA . LEU A 1 273 ? 14.045 -9.577 -13.111 1.00 41.06 273 LEU A CA 1
ATOM 2157 C C . LEU A 1 273 ? 13.697 -8.341 -13.951 1.00 41.06 273 LEU A C 1
ATOM 2159 O O . LEU A 1 273 ? 14.091 -7.233 -13.597 1.00 41.06 273 LEU A O 1
ATOM 2163 N N . LEU A 1 274 ? 13.041 -8.528 -15.098 1.00 48.78 274 LEU A N 1
ATOM 2164 C CA . LEU A 1 274 ? 12.905 -7.497 -16.117 1.00 48.78 274 LEU A CA 1
ATOM 2165 C C . LEU A 1 274 ? 11.473 -7.430 -16.651 1.00 48.78 274 LEU A C 1
ATOM 2167 O O . LEU A 1 274 ? 10.874 -8.462 -16.958 1.00 48.78 274 LEU A O 1
ATOM 2171 N N . GLU A 1 275 ? 10.942 -6.218 -16.826 1.00 48.44 275 GLU A N 1
ATOM 2172 C CA . GLU A 1 275 ? 9.649 -6.031 -17.491 1.00 48.44 275 GLU A CA 1
ATOM 2173 C C . GLU A 1 275 ? 9.782 -6.363 -18.977 1.00 48.44 275 GLU A C 1
ATOM 2175 O O . GLU A 1 275 ? 10.622 -5.806 -19.682 1.00 48.44 275 GLU A O 1
ATOM 2180 N N . VAL A 1 276 ? 8.959 -7.301 -19.439 1.00 61.94 276 VAL A N 1
ATOM 2181 C CA . VAL A 1 276 ? 9.049 -7.866 -20.781 1.00 61.94 276 VAL A CA 1
ATOM 2182 C C . VAL A 1 276 ? 8.099 -7.133 -21.714 1.00 61.94 276 VAL A C 1
ATOM 2184 O O . VAL A 1 276 ? 6.888 -7.342 -21.637 1.00 61.94 276 VAL A O 1
ATOM 2187 N N . SER A 1 277 ? 8.629 -6.338 -22.644 1.00 64.44 277 SER A N 1
ATOM 2188 C CA . SER A 1 277 ? 7.809 -5.737 -23.695 1.00 64.44 277 SER A CA 1
ATOM 2189 C C . SER A 1 277 ? 7.959 -6.490 -25.020 1.00 64.44 277 SER A C 1
ATOM 2191 O O . SER A 1 277 ? 9.052 -6.875 -25.460 1.00 64.44 277 SER A O 1
ATOM 2193 N N . TYR A 1 278 ? 6.813 -6.751 -25.653 1.00 74.75 278 TYR A N 1
ATOM 2194 C CA . TYR A 1 278 ? 6.733 -7.344 -26.982 1.00 74.75 278 TYR A CA 1
ATOM 2195 C C . TYR A 1 278 ? 6.299 -6.250 -27.961 1.00 74.75 278 TYR A C 1
ATOM 2197 O O . TYR A 1 278 ? 5.106 -5.956 -28.053 1.00 74.75 278 TYR A O 1
ATOM 2205 N N . PRO A 1 279 ? 7.233 -5.653 -28.727 1.00 80.38 279 PRO A N 1
ATOM 2206 C CA . PRO A 1 279 ? 6.895 -4.580 -29.660 1.00 80.38 279 PRO A CA 1
ATOM 2207 C C . PRO A 1 279 ? 5.991 -5.052 -30.797 1.00 80.38 279 PRO A C 1
ATOM 2209 O O . PRO A 1 279 ? 5.379 -4.229 -31.478 1.00 80.38 279 PRO A O 1
ATOM 2212 N N . MET A 1 280 ? 5.909 -6.369 -31.010 1.00 80.81 280 MET A N 1
ATOM 2213 C CA . MET A 1 280 ? 5.091 -7.001 -32.033 1.00 80.81 280 MET A CA 1
ATOM 2214 C C . MET A 1 280 ? 4.068 -7.959 -31.428 1.00 80.81 280 MET A C 1
ATOM 2216 O O . MET A 1 280 ? 4.396 -8.786 -30.581 1.00 80.81 280 MET A O 1
ATOM 2220 N N . GLU A 1 281 ? 2.854 -7.921 -31.965 1.00 78.56 281 GLU A N 1
ATOM 2221 C CA . GLU A 1 281 ? 1.760 -8.832 -31.643 1.00 78.56 281 GLU A CA 1
ATOM 2222 C C . GLU A 1 281 ? 1.208 -9.407 -32.955 1.00 78.56 281 GLU A C 1
ATOM 2224 O O . GLU A 1 281 ? 0.931 -8.659 -33.895 1.00 78.56 281 GLU A O 1
ATOM 2229 N N . ASN A 1 282 ? 1.076 -10.734 -33.062 1.00 76.88 282 ASN A N 1
ATOM 2230 C CA . ASN A 1 282 ? 0.624 -11.417 -34.288 1.00 76.88 282 ASN A CA 1
ATOM 2231 C C . ASN A 1 282 ? 1.415 -11.028 -35.559 1.00 76.88 282 ASN A C 1
ATOM 2233 O O . ASN A 1 282 ? 0.857 -10.960 -36.653 1.00 76.88 282 ASN A O 1
ATOM 2237 N N . GLY A 1 283 ? 2.716 -10.742 -35.419 1.00 72.12 283 GLY A N 1
ATOM 2238 C CA . GLY A 1 283 ? 3.585 -10.326 -36.529 1.00 72.12 283 GLY A CA 1
ATOM 2239 C C . GLY A 1 283 ? 3.421 -8.865 -36.964 1.00 72.12 283 GLY A C 1
ATOM 2240 O O . GLY A 1 283 ? 3.945 -8.483 -38.007 1.00 72.12 283 GLY A O 1
ATOM 2241 N N . MET A 1 284 ? 2.703 -8.048 -36.190 1.00 79.75 284 MET A N 1
ATOM 2242 C CA . MET A 1 284 ? 2.493 -6.625 -36.453 1.00 79.75 284 MET A CA 1
ATOM 2243 C C . MET A 1 284 ? 3.134 -5.782 -35.355 1.00 79.75 284 MET A C 1
ATOM 2245 O O . MET A 1 284 ? 2.928 -6.061 -34.177 1.00 79.75 284 MET A O 1
ATOM 2249 N N . VAL A 1 285 ? 3.854 -4.721 -35.726 1.00 83.81 285 VAL A N 1
ATOM 2250 C CA . VAL A 1 285 ? 4.368 -3.738 -34.759 1.00 83.81 285 VAL A CA 1
ATOM 2251 C C . VAL A 1 285 ? 3.201 -3.019 -34.067 1.00 83.81 285 VAL A C 1
ATOM 2253 O O . VAL A 1 285 ? 2.316 -2.471 -34.724 1.00 83.81 285 VAL A O 1
ATOM 2256 N N . ARG A 1 286 ? 3.188 -3.055 -32.733 1.00 83.06 286 ARG A N 1
ATOM 2257 C CA . ARG A 1 286 ? 2.229 -2.369 -31.853 1.00 83.06 286 ARG A CA 1
ATOM 2258 C C . ARG A 1 286 ? 2.882 -1.222 -31.091 1.00 83.06 286 ARG A C 1
ATOM 2260 O O . ARG A 1 286 ? 2.271 -0.165 -30.975 1.00 83.06 286 ARG A O 1
ATOM 2267 N N . CYS A 1 287 ? 4.112 -1.423 -30.617 1.00 83.12 287 CYS A N 1
ATOM 2268 C CA . CYS A 1 287 ? 4.892 -0.412 -29.909 1.00 83.12 287 CYS A CA 1
ATOM 2269 C C . CYS A 1 287 ? 6.110 -0.020 -30.753 1.00 83.12 287 CYS A C 1
ATOM 2271 O O . CYS A 1 287 ? 7.033 -0.813 -30.940 1.00 83.12 287 CYS A O 1
ATOM 2273 N N . TRP A 1 288 ? 6.087 1.194 -31.307 1.00 82.88 288 TRP A N 1
ATOM 2274 C CA . TRP A 1 288 ? 7.133 1.674 -32.212 1.00 82.88 288 TRP A CA 1
ATOM 2275 C C . TRP A 1 288 ? 8.419 2.047 -31.489 1.00 82.88 288 TRP A C 1
ATOM 2277 O O . TRP A 1 288 ? 9.489 1.741 -31.999 1.00 82.88 288 TRP A O 1
ATOM 2287 N N . GLU A 1 289 ? 8.320 2.671 -30.316 1.00 80.88 289 GLU A N 1
ATOM 2288 C CA . GLU A 1 289 ? 9.482 3.056 -29.502 1.00 80.88 289 GLU A CA 1
ATOM 2289 C C . GLU A 1 289 ? 10.327 1.825 -29.158 1.00 80.88 289 GLU A C 1
ATOM 2291 O O . GLU A 1 289 ? 11.515 1.761 -29.472 1.00 80.88 289 GLU A O 1
ATOM 2296 N N . ASP A 1 290 ? 9.669 0.784 -28.659 1.00 79.94 290 ASP A N 1
ATOM 2297 C CA . ASP A 1 290 ? 10.269 -0.515 -28.384 1.00 79.94 290 ASP A CA 1
ATOM 2298 C C . ASP A 1 290 ? 10.863 -1.159 -29.650 1.00 79.94 290 ASP A C 1
ATOM 2300 O O . ASP A 1 290 ? 12.011 -1.609 -29.663 1.00 79.94 290 ASP A O 1
ATOM 2304 N N . MET A 1 291 ? 10.121 -1.165 -30.764 1.00 84.88 291 MET A N 1
ATOM 2305 C CA . MET A 1 291 ? 10.609 -1.758 -32.014 1.00 84.88 291 MET A CA 1
ATOM 2306 C C . MET A 1 291 ? 11.874 -1.065 -32.537 1.00 84.88 291 MET A C 1
ATOM 2308 O O . MET A 1 291 ? 12.765 -1.732 -33.065 1.00 84.88 291 MET A O 1
ATOM 2312 N N . LEU A 1 292 ? 11.973 0.256 -32.368 1.00 84.75 292 LEU A N 1
ATOM 2313 C CA . LEU A 1 292 ? 13.159 1.025 -32.730 1.00 84.75 292 LEU A CA 1
ATOM 2314 C C . LEU A 1 292 ? 14.378 0.602 -31.907 1.00 84.75 292 LEU A C 1
ATOM 2316 O O . LEU A 1 292 ? 15.430 0.383 -32.498 1.00 84.75 292 LEU A O 1
ATOM 2320 N N . HIS A 1 293 ? 14.240 0.414 -30.591 1.00 80.88 293 HIS A N 1
ATOM 2321 C CA . HIS A 1 293 ? 15.333 -0.102 -29.756 1.00 80.88 293 HIS A CA 1
ATOM 2322 C C . HIS A 1 293 ? 15.808 -1.482 -30.222 1.00 80.88 293 HIS A C 1
ATOM 2324 O O . HIS A 1 293 ? 17.006 -1.761 -30.282 1.00 80.88 293 HIS A O 1
ATOM 2330 N N . LEU A 1 294 ? 14.865 -2.341 -30.606 1.00 80.62 294 LEU A N 1
ATOM 2331 C CA . LEU A 1 294 ? 15.165 -3.680 -31.094 1.00 80.62 294 LEU A CA 1
ATOM 2332 C C . LEU A 1 294 ? 15.888 -3.654 -32.445 1.00 80.62 294 LEU A C 1
ATOM 2334 O O . LEU A 1 294 ? 16.846 -4.404 -32.637 1.00 80.62 294 LEU A O 1
ATOM 2338 N N . TRP A 1 295 ? 15.469 -2.794 -33.374 1.00 85.38 295 TRP A N 1
ATOM 2339 C CA . TRP A 1 295 ? 16.153 -2.607 -34.656 1.00 85.38 295 TRP A CA 1
ATOM 2340 C C . TRP A 1 295 ? 17.520 -1.942 -34.509 1.00 85.38 295 TRP A C 1
ATOM 2342 O O . TRP A 1 295 ? 18.459 -2.391 -35.161 1.00 85.38 295 TRP A O 1
ATOM 2352 N N . ASP A 1 296 ? 17.662 -0.953 -33.624 1.00 83.38 296 ASP A N 1
ATOM 2353 C CA . ASP A 1 296 ? 18.947 -0.310 -33.322 1.00 83.38 296 ASP A CA 1
ATOM 2354 C C . ASP A 1 296 ? 19.960 -1.355 -32.823 1.00 83.38 296 ASP A C 1
ATOM 2356 O O . ASP A 1 296 ? 21.074 -1.434 -33.339 1.00 83.38 296 ASP A O 1
ATOM 2360 N N . HIS A 1 297 ? 19.536 -2.245 -31.917 1.00 80.50 297 HIS A N 1
ATOM 2361 C CA . HIS A 1 297 ? 20.345 -3.387 -31.472 1.00 80.50 297 HIS A CA 1
ATOM 2362 C C . HIS A 1 297 ? 20.643 -4.392 -32.590 1.00 80.50 297 HIS A C 1
ATOM 2364 O O . HIS A 1 297 ? 21.739 -4.936 -32.681 1.00 80.50 297 HIS A O 1
ATOM 2370 N N . THR A 1 298 ? 19.656 -4.673 -33.443 1.00 81.81 298 THR A N 1
ATOM 2371 C CA . THR A 1 298 ? 19.774 -5.694 -34.496 1.00 81.81 298 THR A CA 1
ATOM 2372 C C . THR A 1 298 ? 20.727 -5.262 -35.608 1.00 81.81 298 THR A C 1
ATOM 2374 O O . THR A 1 298 ? 21.555 -6.057 -36.047 1.00 81.81 298 THR A O 1
ATOM 2377 N N . PHE A 1 299 ? 20.607 -4.024 -36.087 1.00 84.06 299 PHE A N 1
ATOM 2378 C CA . PHE A 1 299 ? 21.444 -3.496 -37.167 1.00 84.06 299 PHE A CA 1
ATOM 2379 C C . PHE A 1 299 ? 22.802 -3.007 -36.665 1.00 84.06 299 PHE A C 1
ATOM 2381 O O . PHE A 1 299 ? 23.762 -2.983 -37.435 1.00 84.06 299 PHE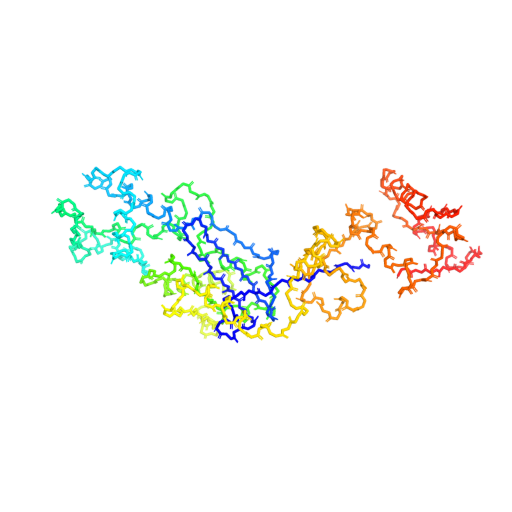 A O 1
ATOM 2388 N N . GLY A 1 300 ? 22.874 -2.651 -35.382 1.00 79.88 300 GLY A N 1
ATOM 2389 C CA . GLY A 1 300 ? 24.075 -2.182 -34.716 1.00 79.88 300 GLY A CA 1
ATOM 2390 C C . GLY A 1 300 ? 25.214 -3.211 -34.642 1.00 79.88 300 GLY A C 1
ATOM 2391 O O . GLY A 1 300 ? 25.082 -4.364 -35.073 1.00 79.88 300 GLY A O 1
ATOM 2392 N N . PRO A 1 301 ? 26.362 -2.788 -34.086 1.00 71.88 301 PRO A N 1
ATOM 2393 C CA . PRO A 1 301 ? 27.599 -3.570 -34.057 1.00 71.88 301 PRO A CA 1
ATOM 2394 C C . PRO A 1 301 ? 27.495 -4.865 -33.237 1.00 71.88 301 PRO A C 1
ATOM 2396 O O . PRO A 1 301 ? 28.249 -5.800 -33.488 1.00 71.88 301 PRO A O 1
ATOM 2399 N N . ASP A 1 302 ? 26.546 -4.944 -32.302 1.00 67.50 302 ASP A N 1
ATOM 2400 C CA . ASP A 1 302 ? 26.396 -6.076 -31.379 1.00 67.50 302 ASP A CA 1
ATOM 2401 C C . ASP A 1 302 ? 25.755 -7.314 -32.024 1.00 67.50 302 ASP A C 1
ATOM 2403 O O . ASP A 1 302 ? 25.837 -8.424 -31.487 1.00 67.50 302 ASP A O 1
ATOM 2407 N N . ARG A 1 303 ? 25.078 -7.140 -33.166 1.00 79.00 303 ARG A N 1
ATOM 2408 C CA . ARG A 1 303 ? 24.362 -8.215 -33.864 1.00 79.00 303 ARG A CA 1
ATOM 2409 C C . ARG A 1 303 ? 24.814 -8.339 -35.309 1.00 79.00 303 ARG A C 1
ATOM 2411 O O . ARG A 1 303 ? 25.745 -9.089 -35.586 1.00 79.00 303 ARG A O 1
ATOM 2418 N N . LEU A 1 304 ? 24.126 -7.674 -36.235 1.00 77.69 304 LEU A N 1
ATOM 2419 C CA . LEU A 1 304 ? 24.386 -7.849 -37.663 1.00 77.69 304 LEU A CA 1
ATOM 2420 C C . LEU A 1 304 ? 25.584 -7.030 -38.140 1.00 77.69 304 LEU A C 1
ATOM 2422 O O . LEU A 1 304 ? 26.179 -7.403 -39.147 1.00 77.69 304 LEU A O 1
ATOM 2426 N N . HIS A 1 305 ? 25.936 -5.952 -37.429 1.00 83.62 305 HIS A N 1
ATOM 2427 C CA . HIS A 1 305 ? 27.045 -5.064 -37.772 1.00 83.62 305 HIS A CA 1
ATOM 2428 C C . HIS A 1 305 ? 27.007 -4.642 -39.251 1.00 83.62 305 HIS A C 1
ATOM 2430 O O . HIS A 1 305 ? 27.983 -4.762 -39.990 1.00 83.62 305 HIS A O 1
ATOM 2436 N N . ILE A 1 306 ? 25.836 -4.182 -39.694 1.00 82.00 306 ILE A N 1
ATOM 2437 C CA . ILE A 1 306 ? 25.620 -3.741 -41.073 1.00 82.00 306 ILE A CA 1
ATOM 2438 C C . ILE A 1 306 ? 25.607 -2.220 -41.147 1.00 82.00 306 ILE A C 1
ATOM 2440 O O . ILE A 1 306 ? 25.224 -1.549 -40.194 1.00 82.00 306 ILE A O 1
ATOM 2444 N N . SER A 1 307 ? 25.980 -1.684 -42.309 1.00 84.81 307 SER A N 1
ATOM 2445 C CA . SER A 1 307 ? 25.726 -0.291 -42.674 1.00 84.81 307 SER A CA 1
ATOM 2446 C C . SER A 1 307 ? 24.418 -0.240 -43.468 1.00 84.81 307 SER A C 1
ATOM 2448 O O . SER A 1 307 ? 24.397 -0.682 -44.625 1.00 84.81 307 SER A O 1
ATOM 2450 N N . PRO A 1 308 ? 23.304 0.236 -42.882 1.00 84.38 308 PRO A N 1
ATOM 2451 C CA . PRO A 1 308 ? 22.025 0.271 -43.580 1.00 84.38 308 PRO A CA 1
ATOM 2452 C C . PRO A 1 308 ? 22.050 1.046 -44.915 1.00 84.38 308 PRO A C 1
ATOM 2454 O O . PRO A 1 308 ? 21.526 0.496 -45.885 1.00 84.38 308 PRO A O 1
ATOM 2457 N N . PRO A 1 309 ? 22.733 2.209 -45.053 1.00 86.75 309 PRO A N 1
ATOM 2458 C CA . PRO A 1 309 ? 22.841 2.923 -46.335 1.00 86.75 309 PRO A CA 1
ATOM 2459 C C . PRO A 1 309 ? 23.457 2.128 -47.486 1.00 86.75 309 PRO A C 1
ATOM 2461 O O . PRO A 1 309 ? 23.179 2.403 -48.651 1.00 86.75 309 PRO A O 1
ATOM 2464 N N . GLU A 1 310 ? 24.276 1.128 -47.173 1.00 85.62 310 GLU A N 1
ATOM 2465 C CA . GLU A 1 310 ? 24.943 0.275 -48.162 1.00 85.62 310 GLU A CA 1
ATOM 2466 C C . GLU A 1 310 ? 24.224 -1.070 -48.353 1.00 85.62 310 GLU A C 1
ATOM 2468 O O . GLU A 1 310 ? 24.635 -1.904 -49.160 1.00 85.62 310 GLU A O 1
ATOM 2473 N N . SER A 1 311 ? 23.128 -1.285 -47.623 1.00 84.62 311 SER A N 1
ATOM 2474 C CA . SER A 1 311 ? 22.431 -2.562 -47.532 1.00 84.62 311 SER A CA 1
ATOM 2475 C C . SER A 1 311 ? 21.002 -2.473 -48.066 1.00 84.62 311 SER A C 1
ATOM 2477 O O . SER A 1 311 ? 20.366 -1.420 -48.084 1.00 84.62 311 SER A O 1
ATOM 2479 N N . LYS A 1 312 ? 20.462 -3.620 -48.481 1.00 87.75 312 LYS A N 1
ATOM 2480 C CA . LYS A 1 312 ? 19.030 -3.796 -48.763 1.00 87.75 312 LYS A CA 1
ATOM 2481 C C . LYS A 1 312 ? 18.421 -4.674 -47.680 1.00 87.75 312 LYS A C 1
ATOM 2483 O O . LYS A 1 312 ? 19.075 -5.611 -47.227 1.00 87.75 312 LYS A O 1
ATOM 2488 N N . ILE A 1 313 ? 17.176 -4.406 -47.304 1.00 85.31 313 ILE A N 1
ATOM 2489 C CA . ILE A 1 313 ? 16.473 -5.160 -46.267 1.00 85.31 313 ILE A CA 1
ATOM 2490 C C . ILE A 1 313 ? 15.237 -5.865 -46.829 1.00 85.31 313 ILE A C 1
ATOM 2492 O O . ILE A 1 313 ? 14.445 -5.288 -47.574 1.00 85.31 313 ILE A O 1
ATOM 2496 N N . LEU A 1 314 ? 15.075 -7.137 -46.461 1.00 86.38 314 LEU A N 1
ATOM 2497 C CA . LEU A 1 314 ? 13.854 -7.900 -46.689 1.00 86.38 314 LEU A CA 1
ATOM 2498 C C . LEU A 1 314 ? 13.144 -8.081 -45.351 1.00 86.38 314 LEU A C 1
ATOM 2500 O O . LEU A 1 314 ? 13.724 -8.615 -44.408 1.00 86.38 314 LEU A O 1
ATOM 2504 N N . LEU A 1 315 ? 11.888 -7.653 -45.278 1.00 83.06 315 LEU A N 1
ATOM 2505 C CA . LEU A 1 315 ? 11.042 -7.804 -44.101 1.00 83.06 315 LEU A CA 1
ATOM 2506 C C . LEU A 1 315 ? 9.883 -8.744 -44.401 1.00 83.06 315 LEU A C 1
ATOM 2508 O O . LEU A 1 315 ? 9.379 -8.803 -45.523 1.00 83.06 315 LEU A O 1
ATOM 2512 N N . THR A 1 316 ? 9.443 -9.471 -43.380 1.00 82.94 316 THR A N 1
ATOM 2513 C CA . THR A 1 316 ? 8.292 -10.368 -43.492 1.00 82.94 316 THR A CA 1
ATOM 2514 C C . THR A 1 316 ? 7.098 -9.816 -42.735 1.00 82.94 316 THR A C 1
ATOM 2516 O O . THR A 1 316 ? 7.276 -9.308 -41.630 1.00 82.94 316 THR A O 1
ATOM 2519 N N . GLU A 1 317 ? 5.893 -9.987 -43.269 1.00 83.62 317 GLU A N 1
ATOM 2520 C CA . GLU A 1 317 ? 4.648 -9.572 -42.613 1.00 83.62 317 GLU A CA 1
ATOM 2521 C C . GLU A 1 317 ? 3.542 -10.643 -42.715 1.00 83.62 317 GLU A C 1
ATOM 2523 O O . GLU A 1 317 ? 3.588 -11.514 -43.598 1.00 83.62 317 GLU A O 1
ATOM 2528 N N . PRO A 1 318 ? 2.531 -10.607 -41.826 1.00 82.94 318 PRO A N 1
ATOM 2529 C CA . PRO A 1 318 ? 1.347 -11.447 -41.953 1.00 82.94 318 PRO A CA 1
ATOM 2530 C C . PRO A 1 318 ? 0.447 -10.978 -43.116 1.00 82.94 318 PRO A C 1
ATOM 2532 O O . PRO A 1 318 ? 0.421 -9.786 -43.431 1.00 82.94 318 PRO A O 1
ATOM 2535 N N . PRO A 1 319 ? -0.369 -11.870 -43.719 1.00 78.25 319 PRO A N 1
ATOM 2536 C CA . PRO A 1 319 ? -1.262 -11.517 -44.833 1.00 78.25 319 PRO A CA 1
ATOM 2537 C C . PRO A 1 319 ? -2.233 -10.366 -44.529 1.00 78.25 319 PRO A C 1
ATOM 2539 O O . PRO A 1 319 ? -2.611 -9.621 -45.426 1.00 78.25 319 PRO A O 1
ATOM 2542 N N . MET A 1 320 ? -2.630 -10.224 -43.261 1.00 80.69 320 MET A N 1
ATOM 2543 C CA . MET A 1 320 ? -3.611 -9.240 -42.794 1.00 80.69 320 MET A CA 1
ATOM 2544 C C . MET A 1 320 ? -2.965 -8.005 -42.141 1.00 80.69 320 MET A C 1
ATOM 2546 O O . MET A 1 320 ? -3.624 -7.315 -41.365 1.00 80.69 320 MET A O 1
ATOM 2550 N N . ASN A 1 321 ? -1.684 -7.719 -42.415 1.00 80.69 321 ASN A N 1
ATOM 2551 C CA . ASN A 1 321 ? -1.018 -6.533 -41.871 1.00 80.69 321 ASN A CA 1
ATOM 2552 C C . ASN A 1 321 ? -1.667 -5.241 -42.417 1.00 80.69 321 ASN A C 1
ATOM 2554 O O . ASN A 1 321 ? -1.736 -5.073 -43.641 1.00 80.69 321 ASN A O 1
ATOM 2558 N N . PRO A 1 322 ? -2.130 -4.309 -41.560 1.00 85.75 322 PRO A N 1
ATOM 2559 C CA . PRO A 1 322 ? -2.715 -3.054 -42.015 1.00 85.75 322 PRO A CA 1
ATOM 2560 C C . PRO A 1 322 ? -1.739 -2.230 -42.858 1.00 85.75 322 PRO A C 1
ATOM 2562 O O . PRO A 1 322 ? -0.568 -2.091 -42.503 1.00 85.75 322 PRO A O 1
ATOM 2565 N N . THR A 1 323 ? -2.239 -1.585 -43.917 1.00 86.56 323 THR A N 1
ATOM 2566 C CA . THR A 1 323 ? -1.424 -0.740 -44.809 1.00 86.56 323 THR A CA 1
ATOM 2567 C C . THR A 1 323 ? -0.657 0.338 -44.046 1.00 86.56 323 THR A C 1
ATOM 2569 O O . THR A 1 323 ? 0.528 0.515 -44.293 1.00 86.56 323 THR A O 1
ATOM 2572 N N . LYS A 1 324 ? -1.277 0.963 -43.034 1.00 86.12 324 LYS A N 1
ATOM 2573 C CA . LYS A 1 324 ? -0.623 1.968 -42.175 1.00 86.12 324 LYS A CA 1
ATOM 2574 C C . LYS A 1 324 ? 0.621 1.439 -41.461 1.00 86.12 324 LYS A C 1
ATOM 2576 O O . LYS A 1 324 ? 1.590 2.165 -41.277 1.00 86.12 324 LYS A O 1
ATOM 2581 N N . ASN A 1 325 ? 0.593 0.175 -41.042 1.00 85.19 325 ASN A N 1
ATOM 2582 C CA . ASN A 1 325 ? 1.729 -0.443 -40.370 1.00 85.19 325 ASN A CA 1
ATOM 2583 C C . ASN A 1 325 ? 2.877 -0.651 -41.364 1.00 85.19 325 ASN A C 1
ATOM 2585 O O . ASN A 1 325 ? 4.019 -0.308 -41.084 1.00 85.19 325 ASN A O 1
ATOM 2589 N N . ARG A 1 326 ? 2.555 -1.135 -42.570 1.00 87.50 326 ARG A N 1
ATOM 2590 C CA . ARG A 1 326 ? 3.517 -1.297 -43.667 1.00 87.50 326 ARG A CA 1
ATOM 2591 C C . ARG A 1 326 ? 4.123 0.037 -44.113 1.00 87.50 326 ARG A C 1
ATOM 2593 O O . ARG A 1 326 ? 5.333 0.111 -44.316 1.00 87.50 326 ARG A O 1
ATOM 2600 N N . GLU A 1 327 ? 3.303 1.079 -44.236 1.00 90.31 327 GLU A N 1
ATOM 2601 C CA . GLU A 1 327 ? 3.742 2.448 -44.536 1.00 90.31 327 GLU A CA 1
ATOM 2602 C C . GLU A 1 327 ? 4.747 2.924 -43.491 1.00 90.31 327 GLU A C 1
ATOM 2604 O O . GLU A 1 327 ? 5.848 3.326 -43.850 1.00 90.31 327 GLU A O 1
ATOM 2609 N N . LYS A 1 328 ? 4.422 2.775 -42.202 1.00 90.12 328 LYS A N 1
ATOM 2610 C CA . LYS A 1 328 ? 5.299 3.229 -41.124 1.00 90.12 328 LYS A CA 1
ATOM 2611 C C . LYS A 1 328 ? 6.593 2.417 -41.011 1.00 90.12 328 LYS A C 1
ATOM 2613 O O . LYS A 1 328 ? 7.645 2.998 -40.771 1.00 90.12 328 LYS A O 1
ATOM 2618 N N . ILE A 1 329 ? 6.555 1.100 -41.247 1.00 88.75 329 ILE A N 1
ATOM 2619 C CA . ILE A 1 329 ? 7.775 0.279 -41.364 1.00 88.75 329 ILE A CA 1
ATOM 2620 C C . ILE A 1 329 ? 8.660 0.827 -42.490 1.00 88.75 329 ILE A C 1
ATOM 2622 O O . ILE A 1 329 ? 9.860 1.004 -42.307 1.00 88.75 329 ILE A O 1
ATOM 2626 N N . THR A 1 330 ? 8.065 1.105 -43.651 1.00 89.88 330 THR A N 1
ATOM 2627 C CA . THR A 1 330 ? 8.785 1.590 -44.836 1.00 89.88 330 THR A CA 1
ATOM 2628 C C . THR A 1 330 ? 9.390 2.973 -44.596 1.00 89.88 330 THR A C 1
ATOM 2630 O O . THR A 1 330 ? 10.565 3.177 -44.891 1.00 89.88 330 THR A O 1
ATOM 2633 N N . GLU A 1 331 ? 8.617 3.882 -43.997 1.00 92.25 331 GLU A N 1
ATOM 2634 C CA . GLU A 1 331 ? 9.062 5.207 -43.556 1.00 92.25 331 GLU A CA 1
ATOM 2635 C C . GLU A 1 331 ? 10.270 5.082 -42.624 1.00 92.25 331 GLU A C 1
ATOM 2637 O O . GLU A 1 331 ? 11.316 5.651 -42.898 1.00 92.25 331 GLU A O 1
ATOM 2642 N N . VAL A 1 332 ? 10.192 4.261 -41.574 1.00 90.75 332 VAL A N 1
ATOM 2643 C CA . VAL A 1 332 ? 11.301 4.086 -40.621 1.00 90.75 332 VAL A CA 1
ATOM 2644 C C . VAL A 1 332 ? 12.559 3.531 -41.302 1.00 90.75 332 VAL A C 1
ATOM 2646 O O . VAL A 1 332 ? 13.665 4.004 -41.037 1.00 90.75 332 VAL A O 1
ATOM 2649 N N . MET A 1 333 ? 12.423 2.548 -42.193 1.00 91.69 333 MET A N 1
ATOM 2650 C CA . MET A 1 333 ? 13.571 1.927 -42.866 1.00 91.69 333 MET A CA 1
ATOM 2651 C C . MET A 1 333 ? 14.277 2.872 -43.840 1.00 91.69 333 MET A C 1
ATOM 2653 O O . MET A 1 333 ? 15.503 2.822 -43.942 1.00 91.69 333 MET A O 1
ATOM 2657 N N . PHE A 1 334 ? 13.536 3.742 -44.527 1.00 92.44 334 PHE A N 1
ATOM 2658 C CA . PHE A 1 334 ? 14.126 4.732 -45.425 1.00 92.44 334 PHE A CA 1
ATOM 2659 C C . PHE A 1 334 ? 14.547 6.012 -44.711 1.00 92.44 334 PHE A C 1
ATOM 2661 O O . PHE A 1 334 ? 15.620 6.521 -44.987 1.00 92.44 334 PHE A O 1
ATOM 2668 N N . GLU A 1 335 ? 13.747 6.540 -43.792 1.00 92.25 335 GLU A N 1
ATOM 2669 C CA . GLU A 1 335 ? 13.997 7.850 -43.191 1.00 92.25 335 GLU A CA 1
ATOM 2670 C C . GLU A 1 335 ? 14.925 7.765 -41.979 1.00 92.25 335 GLU A C 1
ATOM 2672 O O . GLU A 1 335 ? 15.877 8.540 -41.889 1.00 92.25 335 GLU A O 1
ATOM 2677 N N . LYS A 1 336 ? 14.711 6.804 -41.068 1.00 89.44 336 LYS A N 1
ATOM 2678 C CA . LYS A 1 336 ? 15.582 6.632 -39.891 1.00 89.44 336 LYS A CA 1
ATOM 2679 C C . LYS A 1 336 ? 16.852 5.871 -40.254 1.00 89.44 336 LYS A C 1
ATOM 2681 O O . LYS A 1 336 ? 17.949 6.336 -39.963 1.00 89.44 336 LYS A O 1
ATOM 2686 N N . TYR A 1 337 ? 16.699 4.696 -40.863 1.00 87.56 337 TYR A N 1
ATOM 2687 C CA . TYR A 1 337 ? 17.831 3.807 -41.137 1.00 87.56 337 TYR A CA 1
ATOM 2688 C C . TYR A 1 337 ? 18.475 4.038 -42.502 1.00 87.56 337 TYR A C 1
ATOM 2690 O O . TYR A 1 337 ? 19.611 3.631 -42.683 1.00 87.56 337 TYR A O 1
ATOM 2698 N N . GLN A 1 338 ? 17.818 4.718 -43.445 1.00 92.06 338 GLN A N 1
ATOM 2699 C CA . GLN A 1 338 ? 18.401 5.035 -44.757 1.00 92.06 338 GLN A CA 1
ATOM 2700 C C . GLN A 1 338 ? 18.786 3.799 -45.584 1.00 92.06 338 GLN A C 1
ATOM 2702 O O . GLN A 1 338 ? 19.731 3.859 -46.361 1.00 92.06 338 GLN A O 1
ATOM 2707 N N . PHE A 1 339 ? 18.064 2.678 -45.463 1.00 89.81 339 PHE A N 1
ATOM 2708 C CA . PHE A 1 339 ? 18.339 1.495 -46.287 1.00 89.81 339 PHE A CA 1
ATOM 2709 C C . PHE A 1 339 ? 18.258 1.801 -47.787 1.00 89.81 339 PHE A C 1
ATOM 2711 O O . PHE A 1 339 ? 17.331 2.463 -48.252 1.00 89.81 339 PHE A O 1
ATOM 2718 N N . HIS A 1 340 ? 19.180 1.240 -48.574 1.00 87.56 340 HIS A N 1
ATOM 2719 C CA . HIS A 1 340 ? 19.225 1.457 -50.024 1.00 87.56 340 HIS A CA 1
ATOM 2720 C C . HIS A 1 340 ? 18.007 0.867 -50.760 1.00 87.56 340 HIS A C 1
ATOM 2722 O O . HIS A 1 340 ? 17.644 1.300 -51.853 1.00 87.56 340 HIS A O 1
ATOM 2728 N N . GLY A 1 341 ? 17.363 -0.146 -50.184 1.00 84.00 341 GLY A N 1
ATOM 2729 C CA . GLY A 1 341 ? 16.137 -0.710 -50.731 1.00 84.00 341 GLY A CA 1
ATOM 2730 C C . GLY A 1 341 ? 15.443 -1.641 -49.752 1.00 84.00 341 GLY A C 1
ATOM 2731 O O . GLY A 1 341 ? 16.098 -2.332 -48.972 1.00 84.00 341 GLY A O 1
ATOM 2732 N N . ILE A 1 342 ? 14.115 -1.676 -49.831 1.00 89.56 342 ILE A N 1
ATOM 2733 C CA . ILE A 1 342 ? 13.255 -2.511 -48.993 1.00 89.56 342 ILE A CA 1
ATOM 2734 C C . ILE A 1 342 ? 12.389 -3.431 -49.852 1.00 89.56 342 ILE A C 1
ATOM 2736 O O . ILE A 1 342 ? 11.861 -3.022 -50.886 1.00 89.56 342 ILE A O 1
ATOM 2740 N N . TYR A 1 343 ? 12.212 -4.669 -49.400 1.00 85.06 343 TYR A N 1
ATOM 2741 C CA . TYR A 1 343 ? 11.183 -5.569 -49.908 1.00 85.06 343 TYR A CA 1
ATOM 2742 C C . TYR A 1 343 ? 10.391 -6.156 -48.741 1.00 85.06 343 TYR A C 1
ATOM 2744 O O . TYR A 1 343 ? 10.975 -6.721 -47.820 1.00 85.06 343 TYR A O 1
ATOM 2752 N N . VAL A 1 344 ? 9.064 -6.024 -48.772 1.00 83.75 344 VAL A N 1
ATOM 2753 C CA . VAL A 1 344 ? 8.173 -6.577 -47.743 1.00 83.75 344 VAL A CA 1
ATOM 2754 C C . VAL A 1 344 ? 7.412 -7.753 -48.339 1.00 83.75 344 VAL A C 1
ATOM 2756 O O . VAL A 1 344 ? 6.706 -7.600 -49.334 1.00 83.75 344 VAL A O 1
ATOM 2759 N N . ALA A 1 345 ? 7.573 -8.933 -47.747 1.00 83.69 345 ALA A N 1
ATOM 2760 C CA . ALA A 1 345 ? 7.009 -10.178 -48.249 1.00 83.69 345 ALA A CA 1
ATOM 2761 C C . ALA A 1 345 ? 6.071 -10.833 -47.234 1.00 83.69 345 ALA A C 1
ATOM 2763 O O . ALA A 1 345 ? 6.323 -10.844 -46.030 1.00 83.69 345 ALA A O 1
ATOM 2764 N N . ILE A 1 346 ? 5.011 -11.467 -47.730 1.00 80.50 346 ILE A N 1
ATOM 2765 C CA . ILE A 1 346 ? 4.121 -12.268 -46.890 1.00 80.50 346 ILE A CA 1
ATOM 2766 C C . ILE A 1 346 ? 4.841 -13.562 -46.491 1.00 80.50 346 ILE A C 1
ATOM 2768 O O . ILE A 1 346 ? 5.361 -14.281 -47.346 1.00 80.50 346 ILE A O 1
ATOM 2772 N N . GLN A 1 347 ? 4.830 -13.904 -45.203 1.00 73.50 347 GLN A N 1
ATOM 2773 C CA . GLN A 1 347 ? 5.531 -15.088 -44.676 1.00 73.50 347 GLN A CA 1
ATOM 2774 C C . GLN A 1 347 ? 5.158 -16.395 -45.396 1.00 73.50 347 GLN A C 1
ATOM 2776 O O . GLN A 1 347 ? 6.039 -17.175 -45.750 1.00 73.50 347 GLN A O 1
ATOM 2781 N N . ALA A 1 348 ? 3.867 -16.603 -45.681 1.00 71.44 348 ALA A N 1
ATOM 2782 C CA . ALA A 1 348 ? 3.370 -17.785 -46.393 1.00 71.44 348 ALA A CA 1
ATOM 2783 C C . ALA A 1 348 ? 3.926 -17.918 -47.824 1.00 71.44 348 ALA A C 1
ATOM 2785 O O . ALA A 1 348 ? 4.026 -19.015 -48.365 1.00 71.44 348 ALA A O 1
ATOM 2786 N N . VAL A 1 349 ? 4.295 -16.798 -48.448 1.00 73.38 349 VAL A N 1
ATOM 2787 C CA . VAL A 1 349 ? 4.917 -16.793 -49.773 1.00 73.38 349 VAL A CA 1
ATOM 2788 C C . VAL A 1 349 ? 6.372 -17.253 -49.658 1.00 73.38 349 VAL A C 1
ATOM 2790 O O . VAL A 1 349 ? 6.816 -18.091 -50.437 1.00 73.38 349 VAL A O 1
ATOM 2793 N N . LEU A 1 350 ? 7.100 -16.786 -48.641 1.00 71.12 350 LEU A N 1
ATOM 2794 C CA . LEU A 1 350 ? 8.493 -17.179 -48.403 1.00 71.12 350 LEU A CA 1
ATOM 2795 C C . LEU A 1 350 ? 8.647 -18.647 -47.986 1.00 71.12 350 LEU A C 1
ATOM 2797 O O . LEU A 1 350 ? 9.613 -19.289 -48.392 1.00 71.12 350 LEU A O 1
ATOM 2801 N N . THR A 1 351 ? 7.697 -19.215 -47.236 1.00 63.72 351 THR A N 1
ATOM 2802 C CA . THR A 1 351 ? 7.721 -20.649 -46.891 1.00 63.72 351 THR A CA 1
ATOM 2803 C C . THR A 1 351 ? 7.563 -21.544 -48.120 1.00 63.72 351 THR A C 1
ATOM 2805 O O . THR A 1 351 ? 8.223 -22.580 -48.209 1.00 63.72 351 THR A O 1
ATOM 2808 N N . LEU A 1 352 ? 6.764 -21.126 -49.107 1.00 58.59 352 LEU A N 1
ATOM 2809 C CA . LEU A 1 352 ? 6.661 -21.812 -50.399 1.00 58.59 352 LEU A CA 1
ATOM 2810 C C . LEU A 1 352 ? 7.969 -21.734 -51.202 1.00 58.59 352 LEU A C 1
ATOM 2812 O O . LEU A 1 352 ? 8.335 -22.706 -51.866 1.00 58.59 352 LEU A O 1
ATOM 2816 N N . TYR A 1 353 ? 8.698 -20.616 -51.111 1.00 60.03 353 TYR A N 1
ATOM 2817 C CA . TYR A 1 353 ? 10.027 -20.475 -51.719 1.00 60.03 353 TYR A CA 1
ATOM 2818 C C . TYR A 1 353 ? 11.088 -21.349 -51.024 1.00 60.03 353 TYR A C 1
ATOM 2820 O O . TYR A 1 353 ? 11.912 -21.967 -51.704 1.00 60.03 353 TYR A O 1
ATOM 2828 N N . ALA A 1 354 ? 11.038 -21.477 -49.693 1.00 58.66 354 ALA A N 1
ATOM 2829 C CA . ALA A 1 354 ? 11.981 -22.281 -48.907 1.00 58.66 354 ALA A CA 1
ATOM 2830 C C . ALA A 1 354 ? 11.906 -23.795 -49.202 1.00 58.66 354 ALA A C 1
ATOM 2832 O O . ALA A 1 354 ? 12.912 -24.492 -49.099 1.00 58.66 354 ALA A O 1
ATOM 2833 N N . GLN A 1 355 ? 10.751 -24.311 -49.643 1.00 52.56 355 GLN A N 1
ATOM 2834 C CA . GLN A 1 355 ? 10.560 -25.721 -50.034 1.00 52.56 355 GLN A CA 1
ATOM 2835 C C . GLN A 1 355 ? 11.159 -26.090 -51.410 1.00 52.56 355 GLN A C 1
ATOM 2837 O O . GLN A 1 355 ? 10.853 -27.142 -51.969 1.00 52.56 355 GLN A O 1
ATOM 2842 N N . GLY A 1 356 ? 12.027 -25.250 -51.981 1.00 45.22 356 GLY A N 1
ATOM 2843 C CA . GLY A 1 356 ? 12.789 -25.602 -53.182 1.00 45.22 356 GLY A CA 1
ATOM 2844 C C . GLY A 1 356 ? 12.045 -25.397 -54.501 1.00 45.22 356 GLY A C 1
ATOM 2845 O O . GLY A 1 356 ? 12.497 -25.875 -55.544 1.00 45.22 356 GLY A O 1
ATOM 2846 N N . ARG A 1 357 ? 10.959 -24.613 -54.525 1.00 45.06 357 ARG A N 1
ATOM 2847 C CA . ARG A 1 357 ? 10.465 -24.034 -55.784 1.00 45.06 357 ARG A CA 1
ATOM 2848 C C . ARG A 1 357 ? 11.298 -22.791 -56.126 1.00 45.06 357 ARG A C 1
ATOM 2850 O O . ARG A 1 357 ? 10.888 -21.664 -55.905 1.00 45.06 357 ARG A O 1
ATOM 2857 N N . ARG A 1 358 ? 12.504 -23.080 -56.633 1.00 33.88 358 ARG A N 1
ATOM 2858 C CA . ARG A 1 358 ? 13.526 -22.218 -57.264 1.00 33.88 358 ARG A CA 1
ATOM 2859 C C . ARG A 1 358 ? 13.801 -20.847 -56.604 1.00 33.88 358 ARG A C 1
ATOM 2861 O O . ARG A 1 358 ? 13.244 -19.826 -56.988 1.00 33.88 358 ARG A O 1
ATOM 2868 N N . THR A 1 359 ? 14.838 -20.910 -55.757 1.00 37.34 359 THR A N 1
ATOM 2869 C CA . THR A 1 359 ? 15.961 -19.961 -55.567 1.00 37.34 359 THR A CA 1
ATOM 2870 C C . THR A 1 359 ? 15.761 -18.743 -54.647 1.00 37.34 359 THR A C 1
ATOM 2872 O O . THR A 1 359 ? 15.219 -17.731 -55.070 1.00 37.34 359 THR A O 1
ATOM 2875 N N . ILE A 1 360 ? 16.331 -18.812 -53.429 1.00 40.31 360 ILE A N 1
ATOM 2876 C CA . ILE A 1 360 ? 17.383 -17.940 -52.824 1.00 40.31 360 ILE A CA 1
ATOM 2877 C C . ILE A 1 360 ? 17.323 -18.018 -51.275 1.00 40.31 360 ILE A C 1
ATOM 2879 O O . ILE A 1 360 ? 16.258 -18.168 -50.683 1.00 40.31 360 ILE A O 1
ATOM 2883 N N . THR A 1 361 ? 18.501 -17.962 -50.643 1.00 34.44 361 THR A N 1
ATOM 2884 C CA . THR A 1 361 ? 18.816 -18.085 -49.207 1.00 34.44 361 THR A CA 1
ATOM 2885 C C . THR A 1 361 ? 18.069 -17.087 -48.306 1.00 34.44 361 THR A C 1
ATOM 2887 O O . THR A 1 361 ? 18.101 -15.884 -48.554 1.00 34.44 361 THR A O 1
ATOM 2890 N N . LEU A 1 362 ? 17.447 -17.591 -47.232 1.00 32.69 362 LEU A N 1
ATOM 2891 C CA . LEU A 1 362 ? 16.705 -16.835 -46.211 1.00 32.69 362 LEU A CA 1
ATOM 2892 C C . LEU A 1 362 ? 17.460 -16.845 -44.873 1.00 32.69 362 LEU A C 1
ATOM 2894 O O . LEU A 1 362 ? 17.928 -17.899 -44.448 1.00 32.69 362 LEU A O 1
ATOM 2898 N N . PHE A 1 363 ? 17.489 -15.705 -44.180 1.00 35.66 363 PHE A N 1
ATOM 2899 C CA . PHE A 1 363 ? 17.711 -15.647 -42.732 1.00 35.66 363 PHE A CA 1
ATOM 2900 C C . PHE A 1 363 ? 16.365 -15.373 -42.050 1.00 35.66 363 PHE A C 1
ATOM 2902 O O . PHE A 1 363 ? 15.696 -14.388 -42.357 1.00 35.66 363 PHE A O 1
ATOM 2909 N N . THR A 1 364 ? 15.950 -16.275 -41.162 1.00 31.62 364 THR A N 1
ATOM 2910 C CA . THR A 1 364 ? 14.788 -16.124 -40.273 1.00 31.62 364 THR A CA 1
ATOM 2911 C C . THR A 1 364 ? 15.231 -15.555 -38.923 1.00 31.62 364 THR A C 1
ATOM 2913 O O . THR A 1 364 ? 16.340 -15.859 -38.490 1.00 31.62 364 THR A O 1
ATOM 2916 N N . GLN A 1 365 ? 14.367 -14.731 -38.309 1.00 37.47 365 GLN A N 1
ATOM 2917 C CA . GLN A 1 365 ? 14.572 -14.033 -37.024 1.00 37.47 365 GLN A CA 1
ATOM 2918 C C . GLN A 1 365 ? 15.053 -14.918 -35.874 1.00 37.47 365 GLN A C 1
ATOM 2920 O O . GLN A 1 365 ? 14.582 -16.076 -35.790 1.00 37.47 365 GLN A O 1
#

Nearest PDB structures (foldseek):
  2p9i-assembly1_B  TM=9.926E-01  e=3.350E-38  Bos taurus
  7jpn-assembly1_B  TM=9.613E-01  e=2.394E-39  Bos taurus
  2p9k-assembly1_B  TM=9.952E-01  e=9.407E-38  Bos taurus
  8tah-assembly1_B  TM=9.552E-01  e=2.375E-38  Bos taurus
  2p9u-assembly1_B  TM=9.762E-01  e=3.323E-37  Bos taurus

Radius of gyration: 28.35 Å; Cα contacts (8 Å, |Δi|>4): 561; chains: 1; bounding box: 56×53×86 Å

Secondary structure (DSSP, 8-state):
--EEE--PPPHHHHHHT-SSEEEEEE-SS-EEEEEEETTEE-GGG-EEES--HHHHHHHHHHHHHHTT----TTTSHHHHHHHHHHH----SSHHHHHHHHHH-STT-EEEE-TTS-EEEESTHHHHTGGGGT-GGGGT--S--HHHHHHHHHHHS-HHHHHHHHH-EEEESGGGGSTTHHHHHHHHHHHHHHHHTSTT-HHHHTT----EE--TTGGGHHHHHHHHHHHHTTT-TTTSPPHHHHHHHGGGGGGGGTT--EEESHHHHHTGGGSEEE-SEETTEE--HHHHHHHHHHHHSTTTT---GGG-EEEEEE-TT--HHHHHHHHHIIIIIS--SEEEEEEHHHHHHHHTTSS-------